Protein AF-0000000080191394 (afdb_homodimer)

pLDDT: mean 81.3, std 20.41, range [26.47, 98.31]

Foldseek 3Di:
DDPVVVVVVVVVVVVVVVVPPCQALDNAQKAWEFEEEEAEAPVVLVVLLVVVVVVDCPPPPVPCCVPVNADSSQVSVLVLVLVLQLVLLVLNLVNRYGYAYDYDSVCNNCLVVLPDADQQCPPPHRQQVSLVSNVVVLCVVPPQASAHYEYEDEHPDDPPVDDQWDWDDRPLAYIGITGYDDDSPVSSVVVSQNVLCNQQVDHPQCDPSDGDPSSSVSNSVNSVVPEDCDQGSGTHMGNHSDNDNNDDVD/DCPVVVVVVVVVVVVVVVVPPCQALDNAQKAWEFEEEEAEAPVVLVVLLVVVVVCVVPPPDPPCCPPVNDDSSQVSVLVLVLVLQLVLQVLNLSNRYGYAYDYDSVCNNCLVVLPDADQQCPPPHRQQVSLVSNVVVLCVVPPQASGHYEYEDEHPDDPPVDDQWDWDDRPLAYIRITGYDDDSVVSSVVVSQNVLCNQQVDHPQCDPSDHDPSSSVSNSVNSVVPEDCDQGSGTHMGNHSDSDRNDPPD

Radius of gyration: 31.58 Å; Cα contacts (8 Å, |Δi|>4): 874; chains: 2; bounding box: 69×136×54 Å

Sequence (500 aa):
MKPFGLFLNIFALFFMLIVKAEDGCIEESKTYVINIKAHVEGLIQQSIISLSAKFEDSILTNEYVAENKESAKVAATRSYLGVIFQELNEDLFKYKVQVNLVLDPQEIEQVDHIGKVDPSCEIGNALKSRTSAAFDMLSEKYGKNVGNHLYLVGCPISQDDKSPIEVSEKNACGRVIGVMWSGSAKTKDLIKSAIIQALTGTPNTYKDGLLEMADKNNLCRYCERCISSNESALGILLKYLTKVTFLNDEMKPFGLFLNIFALFFMLIVKAEDGCIEESKTYVINIKAHVEGLIQQSIISLSAKFEDSILTNEYVAENKESAKVAATRSYLGVIFQELNEDLFKYKVQVNLVLDPQEIEQVDHIGKVDPSCEIGNALKSRTSAAFDMLSEKYGKNVGNHLYLVGCPISQDDKSPIEVSEKNACGRVIGVMWSGSAKTKDLIKSAIIQALTGTPNTYKDGLLEMADKNNLCRYCERCISSNESALGILLKYLTKVTFLNDE

Secondary structure (DSSP, 8-state):
--GGGHHHHHHHHHHHHTT----SS-SSS-EEEEEEEEEE-HHHHHHHHHHHHHH-SS---TT---TTS--HHHHHHHHHHHHHHHHHHHHHGGGTEEEEEE--TTTGGGGGGSSS--TTS-SS-HHHHHHHHHHHHHHHHHTT---EEEEEE--SS--TTS-SEEEEEETTTEEEEEEE---HHHHHHHHHHHHHHHHHS-TT--BTTB--HHHHHHHHHHHHHH--SS--SSEEEESS----------/--TTHHHHHHHHHHHHHTT----SS-SSS-EEEEEEEEEE-HHHHHHHHHHHHHTTSSSS-TT-S-TTS--HHHHHHHHHHHHHHHHHHHHHGGGTEEEEEE--TTTTTGGGGSSS--TTS-SS-HHHHHHHHHHHHHHHHHTT---EEEEEE--SS--TTS-SEEEEEETTTEEEEEEE---HHHHHHHHHHHHHHHHHS-TT--BTTB--HHHHHHHHHHHHHH--SS--SSEEEESS----------

Organism: NCBI:txid646526

Structure (mmCIF, N/CA/C/O backbone):
data_AF-0000000080191394-model_v1
#
loop_
_entity.id
_entity.type
_entity.pdbx_description
1 polymer SWP7
#
loop_
_atom_site.group_PDB
_atom_site.id
_atom_site.type_symbol
_atom_site.label_atom_id
_atom_site.label_alt_id
_atom_site.label_comp_id
_atom_site.label_asym_id
_atom_site.label_entity_id
_atom_site.label_seq_id
_atom_site.pdbx_PDB_ins_code
_atom_site.Cartn_x
_atom_site.Cartn_y
_atom_site.Cartn_z
_atom_site.occupancy
_atom_site.B_iso_or_equiv
_atom_site.auth_seq_id
_atom_site.auth_comp_id
_atom_site.auth_asym_id
_atom_site.auth_atom_id
_atom_site.pdbx_PDB_model_num
ATOM 1 N N . MET A 1 1 ? -39.062 -72.312 -3.318 1 30.38 1 MET A N 1
ATOM 2 C CA . MET A 1 1 ? -37.656 -72 -3.045 1 30.38 1 MET A CA 1
ATOM 3 C C . MET A 1 1 ? -37.062 -71.125 -4.18 1 30.38 1 MET A C 1
ATOM 5 O O . MET A 1 1 ? -36.812 -71.688 -5.262 1 30.38 1 MET A O 1
ATOM 9 N N . LYS A 1 2 ? -37.562 -69.812 -4.352 1 41.59 2 LYS A N 1
ATOM 10 C CA . LYS A 1 2 ? -37.656 -68.875 -5.453 1 41.59 2 LYS A CA 1
ATOM 11 C C . LYS A 1 2 ? -36.281 -68.312 -5.828 1 41.59 2 LYS A C 1
ATOM 13 O O . LYS A 1 2 ? -35.531 -67.812 -4.965 1 41.59 2 LYS A O 1
ATOM 18 N N . PRO A 1 3 ? -35.75 -68.688 -7.055 1 43.91 3 PRO A N 1
ATOM 19 C CA . PRO A 1 3 ? -34.562 -68.25 -7.773 1 43.91 3 PRO A CA 1
ATOM 20 C C . PRO A 1 3 ? -34.5 -66.75 -7.945 1 43.91 3 PRO A C 1
ATOM 22 O O . PRO A 1 3 ? -33.594 -66.25 -8.617 1 43.91 3 PRO A O 1
ATOM 25 N N . PHE A 1 4 ? -35.5 -65.938 -7.43 1 47.59 4 PHE A N 1
ATOM 26 C CA . PHE A 1 4 ? -35.562 -64.562 -7.738 1 47.59 4 PHE A CA 1
ATOM 27 C C . PHE A 1 4 ? -34.5 -63.781 -6.961 1 47.59 4 PHE A C 1
ATOM 29 O O . PHE A 1 4 ? -34.406 -62.562 -7.109 1 47.59 4 PHE A O 1
ATOM 36 N N . GLY A 1 5 ? -33.844 -64.438 -5.941 1 39.44 5 GLY A N 1
ATOM 37 C CA . GLY A 1 5 ? -32.938 -63.625 -5.133 1 39.44 5 GLY A CA 1
ATOM 38 C C . GLY A 1 5 ? -31.609 -63.375 -5.812 1 39.44 5 GLY A C 1
ATOM 39 O O . GLY A 1 5 ? -30.797 -62.625 -5.309 1 39.44 5 GLY A O 1
ATOM 40 N N . LEU A 1 6 ? -31.234 -64.25 -6.812 1 46.91 6 LEU A N 1
ATOM 41 C CA . LEU A 1 6 ? -29.906 -64.125 -7.395 1 46.91 6 LEU A CA 1
ATOM 42 C C . LEU A 1 6 ? -29.828 -62.938 -8.336 1 46.91 6 LEU A C 1
ATOM 44 O O . LEU A 1 6 ? -28.75 -62.375 -8.547 1 46.91 6 LEU A O 1
ATOM 48 N N . PHE A 1 7 ? -31.031 -62.469 -8.844 1 49.41 7 PHE A N 1
ATOM 49 C CA . PHE A 1 7 ? -30.953 -61.406 -9.828 1 49.41 7 PHE A CA 1
ATOM 50 C C . PHE A 1 7 ? -30.672 -60.062 -9.156 1 49.41 7 PHE A C 1
ATOM 52 O O . PHE A 1 7 ? -30.062 -59.156 -9.766 1 49.41 7 PHE A O 1
ATOM 59 N N . LEU A 1 8 ? -31.031 -59.938 -7.77 1 48.5 8 LEU A N 1
ATOM 60 C CA . LEU A 1 8 ? -30.844 -58.625 -7.184 1 48.5 8 LEU A CA 1
ATOM 61 C C . LEU A 1 8 ? -29.391 -58.406 -6.812 1 48.5 8 LEU A C 1
ATOM 63 O O . LEU A 1 8 ? -28.891 -57.25 -6.898 1 48.5 8 LEU A O 1
ATOM 67 N N . ASN A 1 9 ? -28.656 -59.5 -6.555 1 47.25 9 ASN A N 1
ATOM 68 C CA . ASN A 1 9 ? -27.266 -59.25 -6.164 1 47.25 9 ASN A CA 1
ATOM 69 C C . ASN A 1 9 ? -26.391 -58.938 -7.375 1 47.25 9 ASN A C 1
ATOM 71 O O . ASN A 1 9 ? -25.297 -58.406 -7.227 1 47.25 9 ASN A O 1
ATOM 75 N N . ILE A 1 10 ? -26.844 -59.438 -8.625 1 46.47 10 ILE A N 1
ATOM 76 C CA . ILE A 1 10 ? -26 -59.156 -9.773 1 46.47 10 ILE A CA 1
ATOM 77 C C . ILE A 1 10 ? -26.125 -57.688 -10.18 1 46.47 10 ILE A C 1
ATOM 79 O O . ILE A 1 10 ? -25.141 -57.062 -10.594 1 46.47 10 ILE A O 1
ATOM 83 N N . PHE A 1 11 ? -27.344 -57.031 -9.938 1 47.44 11 PHE A N 1
ATOM 84 C CA . PHE A 1 11 ? -27.469 -55.656 -10.336 1 47.44 11 PHE A CA 1
ATOM 85 C C . PHE A 1 11 ? -26.672 -54.75 -9.406 1 47.44 11 PHE A C 1
ATOM 87 O O . PHE A 1 11 ? -26.156 -53.719 -9.836 1 47.44 11 PHE A O 1
ATOM 94 N N . ALA A 1 12 ? -26.531 -55 -8.078 1 45.78 12 ALA A N 1
ATOM 95 C CA . ALA A 1 12 ? -25.75 -54.156 -7.195 1 45.78 12 ALA A CA 1
ATOM 96 C C . ALA A 1 12 ? -24.25 -54.25 -7.508 1 45.78 12 ALA A C 1
ATOM 98 O O . ALA A 1 12 ? -23.531 -53.25 -7.379 1 45.78 12 ALA A O 1
ATOM 99 N N . LEU A 1 13 ? -23.766 -55.438 -7.941 1 43.06 13 LEU A N 1
ATOM 100 C CA . LEU A 1 13 ? -22.344 -55.531 -8.281 1 43.06 13 LEU A CA 1
ATOM 101 C C . LEU A 1 13 ? -22.031 -54.719 -9.539 1 43.06 13 LEU A C 1
ATOM 103 O O . LEU A 1 13 ? -20.938 -54.188 -9.672 1 43.06 13 LEU A O 1
ATOM 107 N N . PHE A 1 14 ? -23.016 -54.781 -10.555 1 40.59 14 PHE A N 1
ATOM 108 C CA . PHE A 1 14 ? -22.688 -54.031 -11.773 1 40.59 14 PHE A CA 1
ATOM 109 C C . PHE A 1 14 ? -22.594 -52.531 -11.492 1 40.59 14 PHE A C 1
ATOM 111 O O . PHE A 1 14 ? -21.906 -51.812 -12.203 1 40.59 14 PHE A O 1
ATOM 118 N N . PHE A 1 15 ? -23.547 -52 -10.602 1 40.78 15 PHE A N 1
ATOM 119 C CA . PHE A 1 15 ? -23.469 -50.562 -10.406 1 40.78 15 PHE A CA 1
ATOM 120 C C . PHE A 1 15 ? -22.172 -50.188 -9.688 1 40.78 15 PHE A C 1
ATOM 122 O O . PHE A 1 15 ? -21.688 -49.062 -9.812 1 40.78 15 PHE A O 1
ATOM 129 N N . MET A 1 16 ? -21.672 -51 -8.734 1 36 16 MET A N 1
ATOM 130 C CA . MET A 1 16 ? -20.438 -50.562 -8.102 1 36 16 MET A CA 1
ATOM 131 C C . MET A 1 16 ? -19.266 -50.594 -9.086 1 36 16 MET A C 1
ATOM 133 O O . MET A 1 16 ? -18.219 -50 -8.852 1 36 16 MET A O 1
ATOM 137 N N . LEU A 1 17 ? -19.141 -51.656 -9.938 1 37.09 17 LEU A N 1
ATOM 138 C CA . LEU A 1 17 ? -17.953 -51.781 -10.797 1 37.09 17 LEU A CA 1
ATOM 139 C C . LEU A 1 17 ? -17.875 -50.594 -11.773 1 37.09 17 LEU A C 1
ATOM 141 O O . LEU A 1 17 ? -16.797 -50.281 -12.258 1 37.09 17 LEU A O 1
ATOM 145 N N . ILE A 1 18 ? -18.953 -50.281 -12.477 1 35.69 18 ILE A N 1
ATOM 146 C CA . ILE A 1 18 ? -18.766 -49.25 -13.484 1 35.69 18 ILE A CA 1
ATOM 147 C C . ILE A 1 18 ? -18.406 -47.938 -12.805 1 35.69 18 ILE A C 1
ATOM 149 O O . ILE A 1 18 ? -18.328 -46.875 -13.453 1 35.69 18 ILE A O 1
ATOM 153 N N . VAL A 1 19 ? -18.688 -47.875 -11.57 1 36.09 19 VAL A N 1
ATOM 154 C CA . VAL A 1 19 ? -18.281 -46.5 -11.219 1 36.09 19 VAL A CA 1
ATOM 155 C C . VAL A 1 19 ? -16.797 -46.312 -11.57 1 36.09 19 VAL A C 1
ATOM 157 O O . VAL A 1 19 ? -16.203 -45.312 -11.188 1 36.09 19 VAL A O 1
ATOM 160 N N . LYS A 1 20 ? -16.047 -47.438 -11.547 1 41.56 20 LYS A N 1
ATOM 161 C CA . LYS A 1 20 ? -14.617 -47.188 -11.336 1 41.56 20 LYS A CA 1
ATOM 162 C C . LYS A 1 20 ? -14.07 -46.219 -12.375 1 41.56 20 LYS A C 1
ATOM 164 O O . LYS A 1 20 ? -13.5 -46.625 -13.383 1 41.56 20 LYS A O 1
ATOM 169 N N . ALA A 1 21 ? -14.75 -45.688 -13.109 1 42.72 21 ALA A N 1
ATOM 170 C CA . ALA A 1 21 ? -14.188 -44.688 -14.016 1 42.72 21 ALA A CA 1
ATOM 171 C C . ALA A 1 21 ? -12.969 -44 -13.391 1 42.72 21 ALA A C 1
ATOM 173 O O . ALA A 1 21 ? -12.93 -43.781 -12.18 1 42.72 21 ALA A O 1
ATOM 174 N N . GLU A 1 22 ? -11.773 -44 -14.039 1 49.88 22 GLU A N 1
ATOM 175 C CA . GLU A 1 22 ? -10.383 -43.531 -14.172 1 49.88 22 GLU A CA 1
ATOM 176 C C . GLU A 1 22 ? -10.258 -42.031 -13.922 1 49.88 22 GLU A C 1
ATOM 178 O O . GLU A 1 22 ? -10.367 -41.25 -14.852 1 49.88 22 GLU A O 1
ATOM 183 N N . ASP A 1 23 ? -11 -41.5 -12.852 1 71.69 23 ASP A N 1
ATOM 184 C CA . ASP A 1 23 ? -11.586 -40.188 -12.578 1 71.69 23 ASP A CA 1
ATOM 185 C C . ASP A 1 23 ? -10.539 -39.094 -12.672 1 71.69 23 ASP A C 1
ATOM 187 O O . ASP A 1 23 ? -10.844 -37.938 -12.445 1 71.69 23 ASP A O 1
ATOM 191 N N . GLY A 1 24 ? -9.383 -39.375 -12.648 1 88.25 24 GLY A N 1
ATOM 192 C CA . GLY A 1 24 ? -8.414 -38.312 -12.828 1 88.25 24 GLY A CA 1
ATOM 193 C C . GLY A 1 24 ? -8.227 -37.906 -14.273 1 88.25 24 GLY A C 1
ATOM 194 O O . GLY A 1 24 ? -8.938 -38.406 -15.156 1 88.25 24 GLY A O 1
ATOM 195 N N . CYS A 1 25 ? -7.449 -37 -14.594 1 93.06 25 CYS A N 1
ATOM 196 C CA . CYS A 1 25 ? -7.184 -36.5 -15.938 1 93.06 25 CYS A CA 1
ATOM 197 C C . CYS A 1 25 ? -6.359 -37.5 -16.75 1 93.06 25 CYS A C 1
ATOM 199 O O . CYS A 1 25 ? -6.23 -37.344 -17.953 1 93.06 25 CYS A O 1
ATOM 201 N N . ILE A 1 26 ? -5.852 -38.469 -16.078 1 89.31 26 ILE A N 1
ATOM 202 C CA . ILE A 1 26 ? -5.051 -39.5 -16.75 1 89.31 26 ILE A CA 1
ATOM 203 C C . ILE A 1 26 ? -5.273 -40.844 -16.078 1 89.31 26 ILE A C 1
ATOM 205 O O . ILE A 1 26 ? -5.461 -40.938 -14.867 1 89.31 26 ILE A O 1
ATOM 209 N N . GLU A 1 27 ? -5.34 -41.906 -16.797 1 78.44 27 GLU A N 1
ATOM 210 C CA . GLU A 1 27 ? -5.688 -43.25 -16.297 1 78.44 27 GLU A CA 1
ATOM 211 C C . GLU A 1 27 ? -4.5 -43.906 -15.609 1 78.44 27 GLU A C 1
ATOM 213 O O . GLU A 1 27 ? -4.66 -44.531 -14.57 1 78.44 27 GLU A O 1
ATOM 218 N N . GLU A 1 28 ? -3.307 -43.75 -16.062 1 78.38 28 GLU A N 1
ATOM 219 C CA . GLU A 1 28 ? -2.123 -44.438 -15.516 1 78.38 28 GLU A CA 1
ATOM 220 C C . GLU A 1 28 ? -1.671 -43.75 -14.219 1 78.38 28 GLU A C 1
ATOM 222 O O . GLU A 1 28 ? -2.273 -42.781 -13.773 1 78.38 28 GLU A O 1
ATOM 227 N N . SER A 1 29 ? -0.845 -44.5 -13.5 1 85.88 29 SER A N 1
ATOM 228 C CA . SER A 1 29 ? -0.234 -43.969 -12.289 1 85.88 29 SER A CA 1
ATOM 229 C C . SER A 1 29 ? 0.75 -42.844 -12.609 1 85.88 29 SER A C 1
ATOM 231 O O . SER A 1 29 ? 1.912 -42.906 -12.203 1 85.88 29 SER A O 1
ATOM 233 N N . LYS A 1 30 ? 0.243 -41.906 -13.453 1 89.94 30 LYS A N 1
ATOM 234 C CA . LYS A 1 30 ? 1.03 -40.75 -13.82 1 89.94 30 LYS A CA 1
ATOM 235 C C . LYS A 1 30 ? 0.44 -39.469 -13.211 1 89.94 30 LYS A C 1
ATOM 237 O O . LYS A 1 30 ? -0.694 -39.469 -12.734 1 89.94 30 LYS A O 1
ATOM 242 N N . THR A 1 31 ? 1.25 -38.438 -13.102 1 92.25 31 THR A N 1
ATOM 243 C CA . THR A 1 31 ? 0.794 -37.156 -12.531 1 92.25 31 THR A CA 1
ATOM 244 C C . THR A 1 31 ? 1.219 -36 -13.406 1 92.25 31 THR A C 1
ATOM 246 O O . THR A 1 31 ? 2.396 -35.844 -13.742 1 92.25 31 THR A O 1
ATOM 249 N N . TYR A 1 32 ? 0.261 -35.156 -13.82 1 95.38 32 TYR A N 1
ATOM 250 C CA . TYR A 1 32 ? 0.611 -33.875 -14.422 1 95.38 32 TYR A CA 1
ATOM 251 C C . TYR A 1 32 ? 1.103 -32.906 -13.375 1 95.38 32 TYR A C 1
ATOM 253 O O . TYR A 1 32 ? 0.454 -32.719 -12.344 1 95.38 32 TYR A O 1
ATOM 261 N N . VAL A 1 33 ? 2.273 -32.312 -13.602 1 94.62 33 VAL A N 1
ATOM 262 C CA . VAL A 1 33 ? 2.777 -31.25 -12.742 1 94.62 33 VAL A CA 1
ATOM 263 C C . VAL A 1 33 ? 2.873 -29.938 -13.539 1 94.62 33 VAL A C 1
ATOM 265 O O . VAL A 1 33 ? 3.67 -29.844 -14.477 1 94.62 33 VAL A O 1
ATOM 268 N N . ILE A 1 34 ? 2.043 -28.984 -13.172 1 96.62 34 ILE A N 1
ATOM 269 C CA . ILE A 1 34 ? 2.002 -27.703 -13.852 1 96.62 34 ILE A CA 1
ATOM 270 C C . ILE A 1 34 ? 2.92 -26.703 -13.141 1 96.62 34 ILE A C 1
ATOM 272 O O . ILE A 1 34 ? 2.791 -26.5 -11.93 1 96.62 34 ILE A O 1
ATOM 276 N N . ASN A 1 35 ? 3.844 -26.094 -13.898 1 95.12 35 ASN A N 1
ATOM 277 C CA . ASN A 1 35 ? 4.723 -25.078 -13.328 1 95.12 35 ASN A CA 1
ATOM 278 C C . ASN A 1 35 ? 4.059 -23.703 -13.305 1 95.12 35 ASN A C 1
ATOM 280 O O . ASN A 1 35 ? 3.479 -23.281 -14.305 1 95.12 35 ASN A O 1
ATOM 284 N N . ILE A 1 36 ? 4.117 -23.078 -12.156 1 96.5 36 ILE A N 1
ATOM 285 C CA . ILE A 1 36 ? 3.662 -21.703 -12.008 1 96.5 36 ILE A CA 1
ATOM 286 C C . ILE A 1 36 ? 4.797 -20.844 -11.469 1 96.5 36 ILE A C 1
ATOM 288 O O . ILE A 1 36 ? 5.242 -21.031 -10.336 1 96.5 36 ILE A O 1
ATOM 292 N N . LYS A 1 37 ? 5.273 -19.906 -12.242 1 94.88 37 LYS A N 1
ATOM 293 C CA . LYS A 1 37 ? 6.297 -18.953 -11.812 1 94.88 37 LYS A CA 1
ATOM 294 C C . LYS A 1 37 ? 5.668 -17.75 -11.125 1 94.88 37 LYS A C 1
ATOM 296 O O . LYS A 1 37 ? 4.844 -17.047 -11.711 1 94.88 37 LYS A O 1
ATOM 301 N N . ALA A 1 38 ? 6.148 -17.531 -9.945 1 95.19 38 ALA A N 1
ATOM 302 C CA . ALA A 1 38 ? 5.516 -16.469 -9.156 1 95.19 38 ALA A CA 1
ATOM 303 C C . ALA A 1 38 ? 6.367 -15.211 -9.148 1 95.19 38 ALA A C 1
ATOM 305 O O . ALA A 1 38 ? 7.594 -15.281 -9.055 1 95.19 38 ALA A O 1
ATOM 306 N N . HIS A 1 39 ? 5.734 -14.094 -9.289 1 94.5 39 HIS A N 1
ATOM 307 C CA . HIS A 1 39 ? 6.266 -12.742 -9.148 1 94.5 39 HIS A CA 1
ATOM 308 C C . HIS A 1 39 ? 5.5 -11.953 -8.086 1 94.5 39 HIS A C 1
ATOM 310 O O . HIS A 1 39 ? 4.273 -11.844 -8.156 1 94.5 39 HIS A O 1
ATOM 316 N N . VAL A 1 40 ? 6.234 -11.438 -7.168 1 93.75 40 VAL A N 1
ATOM 317 C CA . VAL A 1 40 ? 5.582 -10.766 -6.051 1 93.75 40 VAL A CA 1
ATOM 318 C C . VAL A 1 40 ? 6.133 -9.352 -5.902 1 93.75 40 VAL A C 1
ATOM 320 O O . VAL A 1 40 ? 7.348 -9.164 -5.801 1 93.75 40 VAL A O 1
ATOM 323 N N . GLU A 1 41 ? 5.203 -8.391 -5.879 1 91.56 41 GLU A N 1
ATOM 324 C CA . GLU A 1 41 ? 5.582 -6.992 -5.715 1 91.56 41 GLU A CA 1
ATOM 325 C C . GLU A 1 41 ? 6.316 -6.773 -4.395 1 91.56 41 GLU A C 1
ATOM 327 O O . GLU A 1 41 ? 6 -7.406 -3.387 1 91.56 41 GLU A O 1
ATOM 332 N N . GLY A 1 42 ? 7.242 -5.836 -4.441 1 86.62 42 GLY A N 1
ATOM 333 C CA . GLY A 1 42 ? 8.094 -5.574 -3.289 1 86.62 42 GLY A CA 1
ATOM 334 C C . GLY A 1 42 ? 7.309 -5.254 -2.031 1 86.62 42 GLY A C 1
ATOM 335 O O . GLY A 1 42 ? 7.621 -5.766 -0.952 1 86.62 42 GLY A O 1
ATOM 336 N N . LEU A 1 43 ? 6.348 -4.457 -2.162 1 85.25 43 LEU A N 1
ATOM 337 C CA . LEU A 1 43 ? 5.531 -4.07 -1.018 1 85.25 43 LEU A CA 1
ATOM 338 C C . LEU A 1 43 ? 4.852 -5.289 -0.4 1 85.25 43 LEU A C 1
ATOM 340 O O . LEU A 1 43 ? 4.711 -5.371 0.822 1 85.25 43 LEU A O 1
ATOM 344 N N . ILE A 1 44 ? 4.438 -6.195 -1.165 1 92.06 44 ILE A N 1
ATOM 345 C CA . ILE A 1 44 ? 3.764 -7.402 -0.692 1 92.06 44 ILE A CA 1
ATOM 346 C C . ILE A 1 44 ? 4.773 -8.32 -0.008 1 92.06 44 ILE A C 1
ATOM 348 O O . ILE A 1 44 ? 4.473 -8.922 1.025 1 92.06 44 ILE A O 1
ATOM 352 N N . GLN A 1 45 ? 5.953 -8.414 -0.544 1 89.88 45 GLN A N 1
ATOM 353 C CA . GLN A 1 45 ? 7 -9.203 0.094 1 89.88 45 GLN A CA 1
ATOM 354 C C . GLN A 1 45 ? 7.301 -8.688 1.499 1 89.88 45 GLN A C 1
ATOM 356 O O . GLN A 1 45 ? 7.441 -9.477 2.438 1 89.88 45 GLN A O 1
ATOM 361 N N . GLN A 1 46 ? 7.379 -7.398 1.588 1 87.31 46 GLN A N 1
ATOM 362 C CA . GLN A 1 46 ? 7.617 -6.793 2.895 1 87.31 46 GLN A CA 1
ATOM 363 C C . GLN A 1 46 ? 6.477 -7.098 3.859 1 87.31 46 GLN A C 1
ATOM 365 O O . GLN A 1 46 ? 6.707 -7.32 5.051 1 87.31 46 GLN A O 1
ATOM 370 N N . SER A 1 47 ? 5.301 -7.051 3.352 1 90.62 47 SER A N 1
ATOM 371 C CA . SER A 1 47 ? 4.133 -7.383 4.16 1 90.62 47 SER A CA 1
ATOM 372 C C . SER A 1 47 ? 4.203 -8.82 4.668 1 90.62 47 SER A C 1
ATOM 374 O O . SER A 1 47 ? 3.93 -9.086 5.84 1 90.62 47 SER A O 1
ATOM 376 N N . ILE A 1 48 ? 4.578 -9.711 3.777 1 91.56 48 ILE A N 1
ATOM 377 C CA . ILE A 1 48 ? 4.66 -11.133 4.109 1 91.56 48 ILE A CA 1
ATOM 378 C C . ILE A 1 48 ? 5.73 -11.352 5.176 1 91.56 48 ILE A C 1
ATOM 380 O O . ILE A 1 48 ? 5.516 -12.094 6.137 1 91.56 48 ILE 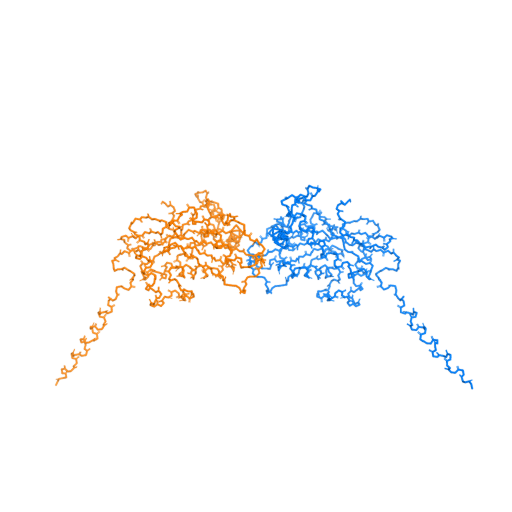A O 1
ATOM 384 N N . ILE A 1 49 ? 6.852 -10.648 5.051 1 87.62 49 ILE A N 1
ATOM 385 C CA . ILE A 1 49 ? 7.922 -10.75 6.035 1 87.62 49 ILE A CA 1
ATOM 386 C C . ILE A 1 49 ? 7.414 -10.289 7.398 1 87.62 49 ILE A C 1
ATOM 388 O O . ILE A 1 49 ? 7.641 -10.961 8.414 1 87.62 49 ILE A O 1
ATOM 392 N N . SER A 1 50 ? 6.734 -9.188 7.406 1 86.81 50 SER A N 1
ATOM 393 C CA . SER A 1 50 ? 6.23 -8.617 8.656 1 86.81 50 SER A CA 1
ATOM 394 C C . SER A 1 50 ? 5.262 -9.57 9.344 1 86.81 50 SER A C 1
ATOM 396 O O . SER A 1 50 ? 5.32 -9.75 10.562 1 86.81 50 SER A O 1
ATOM 398 N N . LEU A 1 51 ? 4.414 -10.164 8.586 1 88.69 51 LEU A N 1
ATOM 399 C CA . LEU A 1 51 ? 3.41 -11.078 9.125 1 88.69 51 LEU A CA 1
ATOM 400 C C . LEU A 1 51 ? 4.059 -12.359 9.641 1 88.69 51 LEU A C 1
ATOM 402 O O . LEU A 1 51 ? 3.59 -12.945 10.625 1 88.69 51 LEU A O 1
ATOM 406 N N . SER A 1 52 ? 5.027 -12.742 8.906 1 82.5 52 SER A N 1
ATOM 407 C CA . SER A 1 52 ? 5.738 -13.945 9.328 1 82.5 52 SER A CA 1
ATOM 408 C C . SER A 1 52 ? 6.496 -13.711 10.633 1 82.5 52 SER A C 1
ATOM 410 O O . SER A 1 52 ? 6.633 -14.625 11.445 1 82.5 52 SER A O 1
ATOM 412 N N . ALA A 1 53 ? 6.992 -12.5 10.797 1 73.44 53 ALA A N 1
ATOM 413 C CA . ALA A 1 53 ? 7.746 -12.148 12 1 73.44 53 ALA A CA 1
ATOM 414 C C . ALA A 1 53 ? 6.828 -12.039 13.211 1 73.44 53 ALA A C 1
ATOM 416 O O . ALA A 1 53 ? 7.227 -12.375 14.328 1 73.44 53 ALA A O 1
ATOM 417 N N . LYS A 1 54 ? 5.688 -11.383 13.141 1 63.78 54 LYS A N 1
ATOM 418 C CA . LYS A 1 54 ? 4.77 -11.219 14.266 1 63.78 54 LYS A CA 1
ATOM 419 C C . LYS A 1 54 ? 4.262 -12.57 14.758 1 63.78 54 LYS A C 1
ATOM 421 O O . LYS A 1 54 ? 4.102 -12.781 15.961 1 63.78 54 LYS A O 1
ATOM 426 N N . PHE A 1 55 ? 3.648 -13.258 13.844 1 45.16 55 PHE A N 1
ATOM 427 C CA . PHE A 1 55 ? 3.186 -14.57 14.281 1 45.16 55 PHE A CA 1
ATOM 428 C C . PHE A 1 55 ? 4.324 -15.359 14.906 1 45.16 55 PHE A C 1
ATOM 430 O O . PHE A 1 55 ? 4.09 -16.266 15.719 1 45.16 55 PHE A O 1
ATOM 437 N N . GLU A 1 56 ? 5.387 -15.148 14.344 1 43.44 56 GLU A N 1
ATOM 438 C CA . GLU A 1 56 ? 6.453 -15.852 15.062 1 43.44 56 GLU A CA 1
ATOM 439 C C . GLU A 1 56 ? 6.816 -15.125 16.359 1 43.44 56 GLU A C 1
ATOM 441 O O . GLU A 1 56 ? 7.258 -13.969 16.328 1 43.44 56 GLU A O 1
ATOM 446 N N . ASP A 1 57 ? 6.258 -14.586 17.594 1 34.78 57 ASP A N 1
ATOM 447 C CA . ASP A 1 57 ? 7.137 -14.836 18.734 1 34.78 57 ASP A CA 1
ATOM 448 C C . ASP A 1 57 ? 8.383 -15.609 18.297 1 34.78 57 ASP A C 1
ATOM 450 O O . ASP A 1 57 ? 9.195 -16 19.141 1 34.78 57 ASP A O 1
ATOM 454 N N . SER A 1 58 ? 8.195 -16.5 17.625 1 30.97 58 SER A N 1
ATOM 455 C CA . SER A 1 58 ? 9.047 -17.516 17.016 1 30.97 58 SER A CA 1
ATOM 456 C C . SER A 1 58 ? 10.25 -16.891 16.312 1 30.97 58 SER A C 1
ATOM 458 O O . SER A 1 58 ? 10.188 -15.75 15.875 1 30.97 58 SER A O 1
ATOM 460 N N . ILE A 1 59 ? 11.328 -17.531 16.375 1 28.19 59 ILE A N 1
ATOM 461 C CA . ILE A 1 59 ? 12.711 -17.734 15.977 1 28.19 59 ILE A CA 1
ATOM 462 C C . ILE A 1 59 ? 12.867 -17.438 14.492 1 28.19 59 ILE A C 1
ATOM 464 O O . ILE A 1 59 ? 13.219 -18.328 13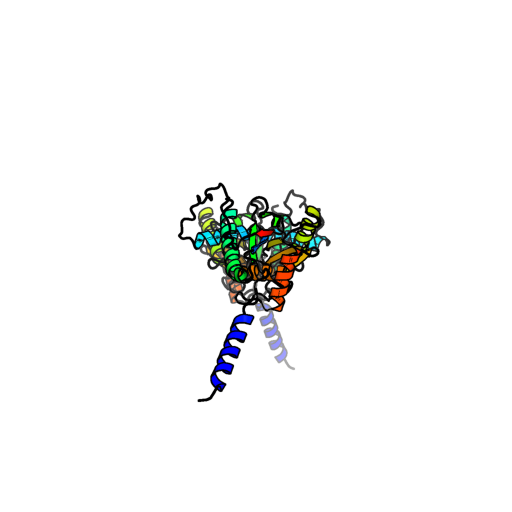.703 1 28.19 59 ILE A O 1
ATOM 468 N N . LEU A 1 60 ? 11.836 -16.984 13.805 1 31.45 60 LEU A N 1
ATOM 469 C CA . LEU A 1 60 ? 12.555 -16.75 12.562 1 31.45 60 LEU A CA 1
ATOM 470 C C . LEU A 1 60 ? 13.617 -15.664 12.75 1 31.45 60 LEU A C 1
ATOM 472 O O . LEU A 1 60 ? 13.281 -14.492 12.938 1 31.45 60 LEU A O 1
ATOM 476 N N . THR A 1 61 ? 14.508 -15.594 13.773 1 26.47 61 THR A N 1
ATOM 477 C CA . THR A 1 61 ? 15.828 -14.992 13.93 1 26.47 61 THR A CA 1
ATOM 478 C C . THR A 1 61 ? 16.25 -14.281 12.648 1 26.47 61 THR A C 1
ATOM 480 O O . THR A 1 61 ? 15.844 -14.672 11.555 1 26.47 61 THR A O 1
ATOM 483 N N . ASN A 1 62 ? 16.609 -12.828 12.734 1 28.61 62 ASN A N 1
ATOM 484 C CA . ASN A 1 62 ? 17.531 -12.211 11.789 1 28.61 62 ASN A CA 1
ATOM 485 C C . ASN A 1 62 ? 18.156 -13.25 10.859 1 28.61 62 ASN A C 1
ATOM 487 O O . ASN A 1 62 ? 18.719 -12.898 9.82 1 28.61 62 ASN A O 1
ATOM 491 N N . GLU A 1 63 ? 18.688 -14.297 11.547 1 29.41 63 GLU A N 1
ATOM 492 C CA . GLU A 1 63 ? 19.547 -15.336 10.992 1 29.41 63 GLU A CA 1
ATOM 493 C C . GLU A 1 63 ? 18.766 -16.234 10.031 1 29.41 63 GLU A C 1
ATOM 495 O O . GLU A 1 63 ? 19.219 -17.328 9.695 1 29.41 63 GLU A O 1
ATOM 500 N N . TYR A 1 64 ? 17.422 -16.156 10.18 1 29.83 64 TYR A N 1
ATOM 501 C CA . TYR A 1 64 ? 17.109 -17.156 9.164 1 29.83 64 TYR A CA 1
ATOM 502 C C . TYR A 1 64 ? 17.641 -16.734 7.801 1 29.83 64 TYR A C 1
ATOM 504 O O . TYR A 1 64 ? 17.188 -15.758 7.211 1 29.83 64 TYR A O 1
ATOM 512 N N . VAL A 1 65 ? 18.656 -16.297 7.754 1 33.81 65 VAL A N 1
ATOM 513 C CA . VAL A 1 65 ? 19.406 -16.719 6.578 1 33.81 65 VAL A CA 1
ATOM 514 C C . VAL A 1 65 ? 18.922 -18.078 6.102 1 33.81 65 VAL A C 1
ATOM 516 O O . VAL A 1 65 ? 19.031 -19.062 6.828 1 33.81 65 VAL A O 1
ATOM 519 N N . ALA A 1 66 ? 17.75 -18.188 5.57 1 34.47 66 ALA A N 1
ATOM 520 C CA . ALA A 1 66 ? 17.656 -19.531 5.02 1 34.47 66 ALA A CA 1
ATOM 521 C C . ALA A 1 66 ? 19.031 -20.156 4.816 1 34.47 66 ALA A C 1
ATOM 523 O O . ALA A 1 66 ? 20.016 -19.438 4.66 1 34.47 66 ALA A O 1
ATOM 524 N N . GLU A 1 67 ? 19.266 -21.188 5.547 1 38.38 67 GLU A N 1
ATOM 525 C CA . GLU A 1 67 ? 20.516 -21.922 5.387 1 38.38 67 GLU A CA 1
ATOM 526 C C . GLU A 1 67 ? 21.188 -21.594 4.051 1 38.38 67 GLU A C 1
ATOM 528 O O . GLU A 1 67 ? 22.422 -21.547 3.961 1 38.38 67 GLU A O 1
ATOM 533 N N . ASN A 1 68 ? 20.438 -21.641 3.031 1 40.25 68 ASN A N 1
ATOM 534 C CA . ASN A 1 68 ? 21.016 -21.734 1.696 1 40.25 68 ASN A CA 1
ATOM 535 C C . ASN A 1 68 ? 21.297 -20.344 1.116 1 40.25 68 ASN A C 1
ATOM 537 O O . ASN A 1 68 ? 21.422 -20.188 -0.1 1 40.25 68 ASN A O 1
ATOM 541 N N . LYS A 1 69 ? 21.5 -19.25 1.956 1 50.59 69 LYS A N 1
ATOM 542 C CA . LYS A 1 69 ? 21.938 -17.938 1.466 1 50.59 69 LYS A CA 1
ATOM 543 C C . LYS A 1 69 ? 20.781 -17.172 0.826 1 50.59 69 LYS A C 1
ATOM 545 O O . LYS A 1 69 ? 21.016 -16.266 0.027 1 50.59 69 LYS A O 1
ATOM 550 N N . GLU A 1 70 ? 19.453 -17.656 1.111 1 61.81 70 GLU A N 1
ATOM 551 C CA . GLU A 1 70 ? 18.297 -16.969 0.554 1 61.81 70 GLU A CA 1
ATOM 552 C C . GLU A 1 70 ? 17.906 -15.773 1.415 1 61.81 70 GLU A C 1
ATOM 554 O O . GLU A 1 70 ? 18.062 -15.797 2.637 1 61.81 70 GLU A O 1
ATOM 559 N N . SER A 1 71 ? 17.516 -14.664 0.815 1 76.12 71 SER A N 1
ATOM 560 C CA . SER A 1 71 ? 17.078 -13.469 1.527 1 76.12 71 SER A CA 1
ATOM 561 C C . SER A 1 71 ? 15.789 -13.742 2.311 1 76.12 71 SER A C 1
ATOM 563 O O . SER A 1 71 ? 15.031 -14.648 1.975 1 76.12 71 SER A O 1
ATOM 565 N N . ALA A 1 72 ? 15.594 -13.133 3.5 1 76.75 72 ALA A N 1
ATOM 566 C CA . ALA A 1 72 ? 14.391 -13.242 4.316 1 76.75 72 ALA A CA 1
ATOM 567 C C . ALA A 1 72 ? 13.133 -13.047 3.471 1 76.75 72 ALA A C 1
ATOM 569 O O . ALA A 1 72 ? 12.117 -13.711 3.686 1 76.75 72 ALA A O 1
ATOM 570 N N . LYS A 1 73 ? 13.312 -12.211 2.516 1 81.62 73 LYS A N 1
ATOM 571 C CA . LYS A 1 73 ? 12.188 -11.906 1.629 1 81.62 73 LYS A CA 1
ATOM 572 C C . LYS A 1 73 ? 11.789 -13.125 0.804 1 81.62 73 LYS A C 1
ATOM 574 O O . LYS A 1 73 ? 10.609 -13.477 0.738 1 81.62 73 LYS A O 1
ATOM 579 N N . VAL A 1 74 ? 12.75 -13.734 0.26 1 82.69 74 VAL A N 1
ATOM 580 C CA . VAL A 1 74 ? 12.492 -14.883 -0.604 1 82.69 74 VAL A CA 1
ATOM 581 C C . VAL A 1 74 ? 12.008 -16.062 0.233 1 82.69 74 VAL A C 1
ATOM 583 O O . VAL A 1 74 ? 11.055 -16.75 -0.148 1 82.69 74 VAL A O 1
ATOM 586 N N . ALA A 1 75 ? 12.578 -16.219 1.331 1 83.88 75 ALA A N 1
ATOM 587 C CA . ALA A 1 75 ? 12.211 -17.328 2.207 1 83.88 75 ALA A CA 1
ATOM 588 C C . ALA A 1 75 ? 10.773 -17.172 2.703 1 83.88 75 ALA A C 1
ATOM 590 O O . ALA A 1 75 ? 10.016 -18.141 2.719 1 83.88 75 ALA A O 1
ATOM 591 N N . ALA A 1 76 ? 10.43 -15.977 3.15 1 87.94 76 ALA A N 1
ATOM 592 C CA . ALA A 1 76 ? 9.078 -15.734 3.646 1 87.94 76 ALA A CA 1
ATOM 593 C C . ALA A 1 76 ? 8.047 -15.906 2.537 1 87.94 76 ALA A C 1
ATOM 595 O O . ALA A 1 76 ? 6.977 -16.469 2.758 1 87.94 76 ALA A O 1
ATOM 596 N N . THR A 1 77 ? 8.43 -15.43 1.414 1 90 77 THR A N 1
ATOM 597 C CA . THR A 1 77 ? 7.531 -15.547 0.271 1 90 77 THR A CA 1
ATOM 598 C C . THR A 1 77 ? 7.336 -17.016 -0.119 1 90 77 THR A C 1
ATOM 600 O O . THR A 1 77 ? 6.211 -17.438 -0.389 1 90 77 THR A O 1
ATOM 603 N N . ARG A 1 78 ? 8.414 -17.719 -0.177 1 89.31 78 ARG A N 1
ATOM 604 C CA . ARG A 1 78 ? 8.359 -19.141 -0.482 1 89.31 78 ARG A CA 1
ATOM 605 C C . ARG A 1 78 ? 7.465 -19.891 0.512 1 89.31 78 ARG A C 1
ATOM 607 O O . ARG A 1 78 ? 6.656 -20.734 0.12 1 89.31 78 ARG A O 1
ATOM 614 N N . SER A 1 79 ? 7.648 -19.578 1.709 1 88.19 79 SER A N 1
ATOM 615 C CA . SER A 1 79 ? 6.852 -20.219 2.744 1 88.19 79 SER A CA 1
ATOM 616 C C . SER A 1 79 ? 5.367 -19.906 2.582 1 88.19 79 SER A C 1
ATOM 618 O O . SER A 1 79 ? 4.523 -20.797 2.641 1 88.19 79 SER A O 1
ATOM 620 N N . TYR A 1 80 ? 5.102 -18.672 2.377 1 92.19 80 TYR A N 1
ATOM 621 C CA . TYR A 1 80 ? 3.719 -18.234 2.236 1 92.19 80 TYR A CA 1
ATOM 622 C C . TYR A 1 80 ? 3.062 -18.891 1.027 1 92.19 80 TYR A C 1
ATOM 624 O O . TYR A 1 80 ? 1.993 -19.5 1.146 1 92.19 80 TYR A O 1
ATOM 632 N N . LEU A 1 81 ? 3.695 -18.812 -0.086 1 94.12 81 LEU A N 1
ATOM 633 C CA . LEU A 1 81 ? 3.148 -19.391 -1.309 1 94.12 81 LEU A CA 1
ATOM 634 C C . LEU A 1 81 ? 3.186 -20.906 -1.255 1 94.12 81 LEU A C 1
ATOM 636 O O . LEU A 1 81 ? 2.287 -21.578 -1.771 1 94.12 81 LEU A O 1
ATOM 640 N N . GLY A 1 82 ? 4.227 -21.406 -0.678 1 92.56 82 GLY A N 1
ATOM 641 C CA . GLY A 1 82 ? 4.34 -22.859 -0.555 1 92.56 82 GLY A CA 1
ATOM 642 C C . GLY A 1 82 ? 3.15 -23.5 0.137 1 92.56 82 GLY A C 1
ATOM 643 O O . GLY A 1 82 ? 2.646 -24.531 -0.307 1 92.56 82 GLY A O 1
ATOM 644 N N . VAL A 1 83 ? 2.711 -22.906 1.216 1 91.56 83 VAL A N 1
ATOM 645 C CA . VAL A 1 83 ? 1.55 -23.406 1.943 1 91.56 83 VAL A CA 1
ATOM 646 C C . VAL A 1 83 ? 0.324 -23.391 1.033 1 91.56 83 VAL A C 1
ATOM 648 O O . VAL A 1 83 ? -0.456 -24.344 1.018 1 91.56 83 VAL A O 1
ATOM 651 N N . ILE A 1 84 ? 0.168 -22.375 0.289 1 94.31 84 ILE A N 1
ATOM 652 C CA . ILE A 1 84 ? -0.978 -22.219 -0.6 1 94.31 84 ILE A CA 1
ATOM 653 C C . ILE A 1 84 ? -0.951 -23.297 -1.68 1 94.31 84 ILE A C 1
ATOM 655 O O . ILE A 1 84 ? -1.966 -23.938 -1.943 1 94.31 84 ILE A O 1
ATOM 659 N N . PHE A 1 85 ? 0.187 -23.5 -2.256 1 94.75 85 PHE A N 1
ATOM 660 C CA . PHE A 1 85 ? 0.338 -24.5 -3.311 1 94.75 85 PHE A CA 1
ATOM 661 C C . PHE A 1 85 ? 0.14 -25.906 -2.76 1 94.75 85 PHE A C 1
ATOM 663 O O . PHE A 1 85 ? -0.437 -26.766 -3.43 1 94.75 85 PHE A O 1
ATOM 670 N N . GLN A 1 86 ? 0.614 -26.094 -1.584 1 92.31 86 GLN A N 1
ATOM 671 C CA . GLN A 1 86 ? 0.414 -27.391 -0.948 1 92.31 86 GLN A CA 1
ATOM 672 C C . GLN A 1 86 ? -1.07 -27.672 -0.733 1 92.31 86 GLN A C 1
ATOM 674 O O . GLN A 1 86 ? -1.545 -28.781 -1.021 1 92.31 86 GLN A O 1
ATOM 679 N N . GLU A 1 87 ? -1.743 -26.75 -0.225 1 91.31 87 GLU A N 1
ATOM 680 C CA . GLU A 1 87 ? -3.18 -26.891 -0.014 1 91.31 87 GLU A CA 1
ATOM 681 C C . GLU A 1 87 ? -3.906 -27.141 -1.333 1 91.31 87 GLU A C 1
ATOM 683 O O . GLU A 1 87 ? -4.805 -27.984 -1.405 1 91.31 87 GLU A O 1
ATOM 688 N N . LEU A 1 88 ? -3.547 -26.422 -2.328 1 94.56 88 LEU A N 1
ATOM 689 C CA . LEU A 1 88 ? -4.152 -26.594 -3.643 1 94.56 88 LEU A CA 1
ATOM 690 C C . LEU A 1 88 ? -3.879 -28 -4.18 1 94.56 88 LEU A C 1
ATOM 692 O O . LEU A 1 88 ? -4.758 -28.609 -4.781 1 94.56 88 LEU A O 1
ATOM 696 N N . ASN A 1 89 ? -2.674 -28.453 -3.957 1 93.31 89 ASN A N 1
ATOM 697 C CA . ASN A 1 89 ? -2.297 -29.781 -4.441 1 93.31 89 ASN A CA 1
ATOM 698 C C . ASN A 1 89 ? -3.072 -30.891 -3.723 1 93.31 89 ASN A C 1
ATOM 700 O O . ASN A 1 89 ? -3.367 -31.922 -4.312 1 93.31 89 ASN A O 1
ATOM 704 N N . GLU A 1 90 ? -3.391 -30.688 -2.525 1 90.75 90 GLU A N 1
ATOM 705 C CA . GLU A 1 90 ? -4.238 -31.641 -1.824 1 90.75 90 GLU A CA 1
ATOM 706 C C . GLU A 1 90 ? -5.582 -31.812 -2.529 1 90.75 90 GLU A C 1
ATOM 708 O O . GLU A 1 90 ? -6.102 -32.938 -2.629 1 90.75 90 GLU A O 1
ATOM 713 N N . ASP A 1 91 ? -6.035 -30.719 -3.025 1 91.12 91 ASP A N 1
ATOM 714 C CA . ASP A 1 91 ? -7.32 -30.734 -3.715 1 91.12 91 ASP A CA 1
ATOM 715 C C . ASP A 1 91 ? -7.184 -31.312 -5.121 1 91.12 91 ASP A C 1
ATOM 717 O O . ASP A 1 91 ? -8.086 -32 -5.602 1 91.12 91 ASP A O 1
ATOM 721 N N . LEU A 1 92 ? -6.109 -31.062 -5.777 1 93.56 92 LEU A N 1
ATOM 722 C CA . LEU A 1 92 ? -5.926 -31.422 -7.18 1 93.56 92 LEU A CA 1
ATOM 723 C C . LEU A 1 92 ? -5.477 -32.875 -7.316 1 93.56 92 LEU A C 1
ATOM 725 O O . LEU A 1 92 ? -5.555 -33.438 -8.406 1 93.56 92 LEU A O 1
ATOM 729 N N . PHE A 1 93 ? -4.984 -33.469 -6.273 1 91.44 93 PHE A N 1
ATOM 730 C CA . PHE A 1 93 ? -4.391 -34.812 -6.289 1 91.44 93 PHE A CA 1
ATOM 731 C C . PHE A 1 93 ? -5.375 -35.812 -6.852 1 91.44 93 PHE A C 1
ATOM 733 O O . PHE A 1 93 ? -4.977 -36.75 -7.574 1 91.44 93 PHE A O 1
ATOM 740 N N . LYS A 1 94 ? -6.684 -35.75 -6.434 1 89.25 94 LYS A N 1
ATOM 741 C CA . LYS A 1 94 ? -7.699 -36.688 -6.883 1 89.25 94 LYS A CA 1
ATOM 742 C C . LYS A 1 94 ? -7.828 -36.656 -8.406 1 89.25 94 LYS A C 1
ATOM 744 O O . LYS A 1 94 ? -8.281 -37.656 -9 1 89.25 94 LYS A O 1
ATOM 749 N N . TYR A 1 95 ? -7.414 -35.562 -9 1 92.81 95 TYR A N 1
ATOM 750 C CA . TYR A 1 95 ? -7.484 -35.469 -10.453 1 92.81 95 TYR A CA 1
ATOM 751 C C . TYR A 1 95 ? -6.16 -35.844 -11.094 1 92.81 95 TYR A C 1
ATOM 753 O O . TYR A 1 95 ? -5.988 -35.719 -12.312 1 92.81 95 TYR A O 1
ATOM 761 N N . LYS A 1 96 ? -5.133 -36.25 -10.297 1 93.62 96 LYS A N 1
ATOM 762 C CA . LYS A 1 96 ? -3.787 -36.625 -10.734 1 93.62 96 LYS A CA 1
ATOM 763 C C . LYS A 1 96 ? -3.076 -35.438 -11.375 1 93.62 96 LYS A C 1
ATOM 765 O O . LYS A 1 96 ? -2.373 -35.594 -12.375 1 93.62 96 LYS A O 1
ATOM 770 N N . VAL A 1 97 ? -3.406 -34.281 -10.883 1 94.81 97 VAL A N 1
ATOM 771 C CA . VAL A 1 97 ? -2.795 -33 -11.273 1 94.81 97 VAL A CA 1
ATOM 772 C C . VAL A 1 97 ? -2.199 -32.312 -10.039 1 94.81 97 VAL A C 1
ATOM 774 O O . VAL A 1 97 ? -2.779 -32.375 -8.953 1 94.81 97 VAL A O 1
ATOM 777 N N . GLN A 1 98 ? -1.017 -31.766 -10.203 1 95 98 GLN A N 1
ATOM 778 C CA . GLN A 1 98 ? -0.38 -30.922 -9.188 1 95 98 GLN A CA 1
ATOM 779 C C . GLN A 1 98 ? 0.181 -29.641 -9.797 1 95 98 GLN A C 1
ATOM 781 O O . GLN A 1 98 ? 0.396 -29.578 -11.008 1 95 98 GLN A O 1
ATOM 786 N N . VAL A 1 99 ? 0.319 -28.672 -8.945 1 96 99 VAL A N 1
ATOM 787 C CA . VAL A 1 99 ? 0.983 -27.438 -9.352 1 96 99 VAL A CA 1
ATOM 788 C C . VAL A 1 99 ? 2.309 -27.297 -8.609 1 96 99 VAL A C 1
ATOM 790 O O . VAL A 1 99 ? 2.408 -27.656 -7.43 1 96 99 VAL A O 1
ATOM 793 N N . ASN A 1 100 ? 3.301 -26.859 -9.375 1 94.38 100 ASN A N 1
ATOM 794 C CA . ASN A 1 100 ? 4.629 -26.609 -8.828 1 94.38 100 ASN A CA 1
ATOM 795 C C . ASN A 1 100 ? 4.949 -25.109 -8.797 1 94.38 100 ASN A C 1
ATOM 797 O O . ASN A 1 100 ? 4.816 -24.422 -9.805 1 94.38 100 ASN A O 1
ATOM 801 N N . LEU A 1 101 ? 5.375 -24.672 -7.625 1 94.62 101 LEU A N 1
ATOM 802 C CA . LEU A 1 101 ? 5.789 -23.281 -7.457 1 94.62 101 LEU A CA 1
ATOM 803 C C . LEU A 1 101 ? 7.23 -23.078 -7.914 1 94.62 101 LEU A C 1
ATOM 805 O O . LEU A 1 101 ? 8.148 -23.688 -7.355 1 94.62 101 LEU A O 1
ATOM 809 N N . VAL A 1 102 ? 7.371 -22.25 -8.898 1 91.5 102 VAL A N 1
ATOM 810 C CA . VAL A 1 102 ? 8.703 -21.891 -9.367 1 91.5 102 VAL A CA 1
ATOM 811 C C . VAL A 1 102 ? 9.039 -20.469 -8.922 1 91.5 102 VAL A C 1
ATOM 813 O O . VAL A 1 102 ? 8.414 -19.5 -9.359 1 91.5 102 VAL A O 1
ATOM 816 N N . LEU A 1 103 ? 9.977 -20.406 -7.984 1 88.88 103 LEU A N 1
ATOM 817 C CA . LEU A 1 103 ? 10.43 -19.109 -7.488 1 88.88 103 LEU A CA 1
ATOM 818 C C . LEU A 1 103 ? 11.883 -18.844 -7.902 1 88.88 103 LEU A C 1
ATOM 820 O O . LEU A 1 103 ? 12.773 -19.641 -7.578 1 88.88 103 LEU A O 1
ATOM 824 N N . ASP A 1 104 ? 12.031 -17.859 -8.68 1 83.38 104 ASP A N 1
ATOM 825 C CA . ASP A 1 104 ? 13.367 -17.391 -9.016 1 83.38 104 ASP A CA 1
ATOM 826 C C . ASP A 1 104 ? 13.727 -16.141 -8.211 1 83.38 104 ASP A C 1
ATOM 828 O O . ASP A 1 104 ? 13.172 -15.062 -8.461 1 83.38 104 ASP A O 1
ATOM 832 N N . PRO A 1 105 ? 14.68 -16.25 -7.309 1 77.38 105 PRO A N 1
ATOM 833 C CA . PRO A 1 105 ? 15.016 -15.125 -6.438 1 77.38 105 PRO A CA 1
ATOM 834 C C . PRO A 1 105 ? 15.398 -13.867 -7.219 1 77.38 105 PRO A C 1
ATOM 836 O O . PRO A 1 105 ? 15.211 -12.75 -6.727 1 77.38 105 PRO A O 1
ATOM 839 N N . GLN A 1 106 ? 15.867 -14.055 -8.367 1 74.5 106 GLN A N 1
ATOM 840 C CA . GLN A 1 106 ? 16.297 -12.906 -9.156 1 74.5 106 GLN A CA 1
ATOM 841 C C . GLN A 1 106 ? 15.125 -12.273 -9.898 1 74.5 106 GLN A C 1
ATOM 843 O O . GLN A 1 106 ? 15.203 -11.117 -10.32 1 74.5 106 GLN A O 1
ATOM 848 N N . GLU A 1 107 ? 14.055 -13.031 -9.93 1 73.69 107 GLU A N 1
ATOM 849 C CA . GLU A 1 107 ? 12.945 -12.547 -10.75 1 73.69 107 GLU A CA 1
ATOM 850 C C . GLU A 1 107 ? 11.711 -12.266 -9.898 1 73.69 107 GLU A C 1
ATOM 852 O O . GLU A 1 107 ? 10.727 -11.703 -10.391 1 73.69 107 GLU A O 1
ATOM 857 N N . ILE A 1 108 ? 11.883 -12.539 -8.641 1 72 108 ILE A N 1
ATOM 858 C CA . ILE A 1 108 ? 10.711 -12.438 -7.789 1 72 108 ILE A CA 1
ATOM 859 C C . ILE A 1 108 ? 10.234 -10.984 -7.742 1 72 108 ILE A C 1
ATOM 861 O O . ILE A 1 108 ? 9.031 -10.719 -7.664 1 72 108 ILE A O 1
ATOM 865 N N . GLU A 1 109 ? 11.148 -9.992 -7.879 1 66.56 109 GLU A N 1
ATOM 866 C CA . GLU A 1 109 ? 10.789 -8.586 -7.754 1 66.56 109 GLU A CA 1
ATOM 867 C C . GLU A 1 109 ? 10.531 -7.953 -9.117 1 66.56 109 GLU A C 1
ATOM 869 O O . GLU A 1 109 ? 10.375 -6.738 -9.227 1 66.56 109 GLU A O 1
ATOM 874 N N . GLN A 1 110 ? 10.438 -8.727 -10.078 1 66.06 110 GLN A N 1
ATOM 875 C CA . GLN A 1 110 ? 10.273 -8.211 -11.43 1 66.06 110 GLN A CA 1
ATOM 876 C C . GLN A 1 110 ? 8.906 -7.543 -11.602 1 66.06 110 GLN A C 1
ATOM 878 O O . GLN A 1 110 ? 8.68 -6.828 -12.578 1 66.06 110 GLN A O 1
ATOM 883 N N . VAL A 1 111 ? 8.094 -7.684 -10.703 1 70.12 111 VAL A N 1
ATOM 884 C CA . VAL A 1 111 ? 6.816 -6.984 -10.781 1 70.12 111 VAL A CA 1
ATOM 885 C C . VAL A 1 111 ? 7.055 -5.48 -10.891 1 70.12 111 VAL A C 1
ATOM 887 O O . VAL A 1 111 ? 6.355 -4.785 -11.625 1 70.12 111 VAL A O 1
ATOM 890 N N . ASP A 1 112 ? 8.086 -5.137 -10.352 1 61.69 112 ASP A N 1
ATOM 891 C CA . ASP A 1 112 ? 8.398 -3.713 -10.305 1 61.69 112 ASP A CA 1
ATOM 892 C C . ASP A 1 112 ? 8.938 -3.223 -11.648 1 61.69 112 ASP A C 1
ATOM 894 O O . ASP A 1 112 ? 9.055 -2.018 -11.875 1 61.69 112 ASP A O 1
ATOM 898 N N . HIS A 1 113 ? 8.992 -4.215 -12.531 1 63.34 113 HIS A N 1
ATOM 899 C CA . HIS A 1 113 ? 9.602 -3.865 -13.805 1 63.34 113 HIS A CA 1
ATOM 900 C C . HIS A 1 113 ? 8.633 -4.094 -14.961 1 63.34 113 HIS A C 1
ATOM 902 O O . HIS A 1 113 ? 9.047 -4.105 -16.125 1 63.34 113 HIS A O 1
ATOM 908 N N . ILE A 1 114 ? 7.402 -4.426 -14.633 1 69.5 114 ILE A N 1
ATOM 909 C CA . ILE A 1 114 ? 6.461 -4.793 -15.68 1 69.5 114 ILE A CA 1
ATOM 910 C C . ILE A 1 114 ? 6.109 -3.562 -16.516 1 69.5 114 ILE A C 1
ATOM 912 O O . ILE A 1 114 ? 5.188 -3.602 -17.328 1 69.5 114 ILE A O 1
ATOM 916 N N . GLY A 1 115 ? 6.922 -2.494 -16.516 1 64.38 115 GLY A N 1
ATOM 917 C CA . GLY A 1 115 ? 6.645 -1.302 -17.297 1 64.38 115 GLY A CA 1
ATOM 918 C C . GLY A 1 115 ? 6.059 -0.169 -16.469 1 64.38 115 GLY A C 1
ATOM 919 O O . GLY A 1 115 ? 6.246 -0.115 -15.258 1 64.38 115 GLY A O 1
ATOM 920 N N . LYS A 1 116 ? 5.438 0.702 -17.391 1 71.62 116 LYS A N 1
ATOM 921 C CA . LYS A 1 116 ? 4.867 1.899 -16.781 1 71.62 116 LYS A CA 1
ATOM 922 C C . LYS A 1 116 ? 3.492 1.612 -16.188 1 71.62 116 LYS A C 1
ATOM 924 O O . LYS A 1 116 ? 2.527 1.388 -16.922 1 71.62 116 LYS A O 1
ATOM 929 N N . VAL A 1 117 ? 3.457 1.33 -14.93 1 79.94 117 VAL A N 1
ATOM 930 C CA . VAL A 1 117 ? 2.186 1.111 -14.25 1 79.94 117 VAL A CA 1
ATOM 931 C C . VAL A 1 117 ? 1.931 2.246 -13.258 1 79.94 117 VAL A C 1
ATOM 933 O O . VAL A 1 117 ? 2.873 2.865 -12.758 1 79.94 117 VAL A O 1
ATOM 936 N N . ASP A 1 118 ? 0.724 2.529 -13.156 1 87.88 118 ASP A N 1
ATOM 937 C CA . ASP A 1 118 ? 0.302 3.574 -12.227 1 87.88 118 ASP A CA 1
ATOM 938 C C . ASP A 1 118 ? 0.399 3.096 -10.781 1 87.88 118 ASP A C 1
ATOM 940 O O . ASP A 1 118 ? -0.396 2.262 -10.344 1 87.88 118 ASP A O 1
ATOM 944 N N . PRO A 1 119 ? 1.299 3.609 -10.062 1 88.38 119 PRO A N 1
ATOM 945 C CA . PRO A 1 119 ? 1.431 3.158 -8.672 1 88.38 119 PRO A CA 1
ATOM 946 C C . PRO A 1 119 ? 0.287 3.641 -7.785 1 88.38 119 PRO A C 1
ATOM 948 O O . PRO A 1 119 ? 0.088 3.115 -6.688 1 88.38 119 PRO A O 1
ATOM 951 N N . SER A 1 120 ? -0.475 4.676 -8.195 1 90.69 120 SER A N 1
ATOM 952 C CA . SER A 1 120 ? -1.547 5.227 -7.367 1 90.69 120 SER A CA 1
ATOM 953 C C . SER A 1 120 ? -2.771 4.316 -7.375 1 90.69 120 SER A C 1
ATOM 955 O O . SER A 1 120 ? -3.598 4.375 -6.461 1 90.69 120 SER A O 1
ATOM 957 N N . CYS A 1 121 ? -2.859 3.525 -8.445 1 93.12 121 CYS A N 1
ATOM 958 C CA . CYS A 1 121 ? -4.012 2.658 -8.672 1 93.12 121 CYS A CA 1
ATOM 959 C C . CYS A 1 121 ? -5.277 3.48 -8.883 1 93.12 121 CYS A C 1
ATOM 961 O O . CYS A 1 121 ? -6.387 2.99 -8.656 1 93.12 121 CYS A O 1
ATOM 963 N N . GLU A 1 122 ? -5.133 4.734 -9.242 1 92.19 122 GLU A N 1
ATOM 964 C CA . GLU A 1 122 ? -6.297 5.598 -9.398 1 92.19 122 GLU A CA 1
ATOM 965 C C . GLU A 1 122 ? -6.602 5.855 -10.867 1 92.19 122 GLU A C 1
ATOM 967 O O . GLU A 1 122 ? -7.672 6.367 -11.211 1 92.19 122 GLU A O 1
ATOM 972 N N . ILE A 1 123 ? -5.586 5.492 -11.672 1 88.62 123 ILE A N 1
ATOM 973 C CA . ILE A 1 123 ? -5.758 5.719 -13.102 1 88.62 123 ILE A CA 1
ATOM 974 C C . ILE A 1 123 ? -6.215 4.43 -13.781 1 88.62 123 ILE A C 1
ATOM 976 O O . ILE A 1 123 ? -5.398 3.555 -14.086 1 88.62 123 ILE A O 1
ATOM 980 N N . GLY A 1 124 ? -7.543 4.129 -13.883 1 87.5 124 GLY A N 1
ATOM 981 C CA . GLY A 1 124 ? -8.062 2.945 -14.547 1 87.5 124 GLY A CA 1
ATOM 982 C C . GLY A 1 124 ? -8.062 1.713 -13.664 1 87.5 124 GLY A C 1
ATOM 983 O O . GLY A 1 124 ? -8.141 1.82 -12.438 1 87.5 124 GLY A O 1
ATOM 984 N N . ASN A 1 125 ? -8.07 0.588 -14.273 1 93.44 125 ASN A N 1
ATOM 985 C CA . ASN A 1 125 ? -8.039 -0.686 -13.562 1 93.44 125 ASN A CA 1
ATOM 986 C C . ASN A 1 125 ? -6.609 -1.164 -13.328 1 93.44 125 ASN A C 1
ATOM 988 O O . ASN A 1 125 ? -5.961 -1.656 -14.258 1 93.44 125 ASN A O 1
ATOM 992 N N . ALA A 1 126 ? -6.188 -1.026 -12.102 1 93.19 126 ALA A N 1
ATOM 993 C CA . ALA A 1 126 ? -4.781 -1.239 -11.766 1 93.19 126 ALA A CA 1
ATOM 994 C C . ALA A 1 126 ? -4.359 -2.676 -12.062 1 93.19 126 ALA A C 1
ATOM 996 O O . ALA A 1 126 ? -3.314 -2.912 -12.672 1 93.19 126 ALA A O 1
ATOM 997 N N . LEU A 1 127 ? -5.152 -3.615 -11.633 1 96.12 127 LEU A N 1
ATOM 998 C CA . LEU A 1 127 ? -4.785 -5.016 -11.812 1 96.12 127 LEU A CA 1
ATOM 999 C C . LEU A 1 127 ? -4.777 -5.391 -13.289 1 96.12 127 LEU A C 1
ATOM 1001 O O . LEU A 1 127 ? -3.863 -6.074 -13.758 1 96.12 127 LEU A O 1
ATOM 1005 N N . LYS A 1 128 ? -5.785 -4.973 -14.031 1 95.44 128 LYS A N 1
ATOM 1006 C CA . LYS A 1 128 ? -5.863 -5.266 -15.461 1 95.44 128 LYS A CA 1
ATOM 1007 C C . LYS A 1 128 ? -4.672 -4.676 -16.203 1 95.44 128 LYS A C 1
ATOM 1009 O O . LYS A 1 128 ? -4.074 -5.348 -17.047 1 95.44 128 LYS A O 1
ATOM 1014 N N . SER A 1 129 ? -4.363 -3.445 -15.906 1 93.31 129 SER A N 1
ATOM 1015 C CA . SER A 1 129 ? -3.246 -2.785 -16.578 1 93.31 129 SER A CA 1
ATOM 1016 C C . SER A 1 129 ? -1.926 -3.486 -16.281 1 93.31 129 SER A C 1
ATOM 1018 O O . SER A 1 129 ? -1.102 -3.684 -17.172 1 93.31 129 SER A O 1
ATOM 1020 N N . ARG A 1 130 ? -1.728 -3.867 -15.047 1 93.62 130 ARG A N 1
ATOM 1021 C CA . ARG A 1 130 ? -0.488 -4.523 -14.641 1 93.62 130 ARG A CA 1
ATOM 1022 C C . ARG A 1 130 ? -0.376 -5.914 -15.25 1 93.62 130 ARG A C 1
ATOM 1024 O O . ARG A 1 130 ? 0.699 -6.312 -15.703 1 93.62 130 ARG A O 1
ATOM 1031 N N . THR A 1 131 ? -1.439 -6.594 -15.258 1 95.62 131 THR A N 1
ATOM 1032 C CA . THR A 1 131 ? -1.442 -7.93 -15.844 1 95.62 131 THR A CA 1
ATOM 1033 C C . THR A 1 131 ? -1.212 -7.859 -17.359 1 95.62 131 THR A C 1
ATOM 1035 O O . THR A 1 131 ? -0.479 -8.68 -17.906 1 95.62 131 THR A O 1
ATOM 1038 N N . SER A 1 132 ? -1.86 -6.895 -17.984 1 94.44 132 SER A N 1
ATOM 1039 C CA . SER A 1 132 ? -1.666 -6.695 -19.406 1 94.44 132 SER A CA 1
ATOM 1040 C C . SER A 1 132 ? -0.219 -6.336 -19.734 1 94.44 132 SER A C 1
ATOM 1042 O O . SER A 1 132 ? 0.349 -6.828 -20.703 1 94.44 132 SER A O 1
ATOM 1044 N N . ALA A 1 133 ? 0.343 -5.461 -18.922 1 93.31 133 ALA A N 1
ATOM 1045 C CA . ALA A 1 133 ? 1.744 -5.094 -19.109 1 93.31 133 ALA A CA 1
ATOM 1046 C C . ALA A 1 133 ? 2.656 -6.309 -18.953 1 93.31 133 ALA A C 1
ATOM 1048 O O . ALA A 1 133 ? 3.605 -6.484 -19.719 1 93.31 133 ALA A O 1
ATOM 1049 N N . ALA A 1 134 ? 2.42 -7.113 -17.922 1 93.88 134 ALA A N 1
ATOM 1050 C CA . ALA A 1 134 ? 3.188 -8.336 -17.703 1 93.88 134 ALA A CA 1
ATOM 1051 C C . ALA A 1 134 ? 3.049 -9.281 -18.891 1 93.88 134 ALA A C 1
ATOM 1053 O O . ALA A 1 134 ? 4.035 -9.859 -19.359 1 93.88 134 ALA A O 1
ATOM 1054 N N . PHE A 1 135 ? 1.847 -9.406 -19.375 1 95 135 PHE A N 1
ATOM 1055 C CA . PHE A 1 135 ? 1.557 -10.258 -20.516 1 95 135 PHE A CA 1
ATOM 1056 C C . PHE A 1 135 ? 2.369 -9.82 -21.734 1 95 135 PHE A C 1
ATOM 1058 O O . PHE A 1 135 ? 2.98 -10.656 -22.406 1 95 135 PHE A O 1
ATOM 1065 N N . ASP A 1 136 ? 2.363 -8.523 -21.984 1 93.12 136 ASP A N 1
ATOM 1066 C CA . ASP A 1 136 ? 3.088 -7.988 -23.141 1 93.12 136 ASP A CA 1
ATOM 1067 C C . ASP A 1 136 ? 4.59 -8.219 -23 1 93.12 136 ASP A C 1
ATOM 1069 O O . ASP A 1 136 ? 5.25 -8.641 -23.938 1 93.12 136 ASP A O 1
ATOM 1073 N N . MET A 1 137 ? 5.043 -7.977 -21.828 1 92.12 137 MET A N 1
ATOM 1074 C CA . MET A 1 137 ? 6.469 -8.164 -21.562 1 92.12 137 MET A CA 1
ATOM 1075 C C . MET A 1 137 ? 6.871 -9.625 -21.766 1 92.12 137 MET A C 1
ATOM 1077 O O . MET A 1 137 ? 7.875 -9.914 -22.406 1 92.12 137 MET A O 1
ATOM 1081 N N . LEU A 1 138 ? 6.125 -10.516 -21.219 1 93.06 138 LEU A N 1
ATOM 1082 C CA . LEU A 1 138 ? 6.422 -11.938 -21.297 1 93.06 138 LEU A CA 1
ATOM 1083 C C . LEU A 1 138 ? 6.285 -12.438 -22.734 1 93.06 138 LEU A C 1
ATOM 1085 O O . LEU A 1 138 ? 7.059 -13.289 -23.188 1 93.06 138 LEU A O 1
ATOM 1089 N N . SER A 1 139 ? 5.305 -11.922 -23.422 1 93.19 139 SER A N 1
ATOM 1090 C CA . SER A 1 139 ? 5.09 -12.312 -24.812 1 93.19 139 SER A CA 1
ATOM 1091 C C . SER A 1 139 ? 6.27 -11.891 -25.688 1 93.19 139 SER A C 1
ATOM 1093 O O . SER A 1 139 ? 6.656 -12.617 -26.609 1 93.19 139 SER A O 1
ATOM 1095 N N . GLU A 1 140 ? 6.785 -10.773 -25.391 1 91.38 140 GLU A N 1
ATOM 1096 C CA . GLU A 1 140 ? 7.949 -10.297 -26.125 1 91.38 140 GLU A CA 1
ATOM 1097 C C . GLU A 1 140 ? 9.188 -11.117 -25.797 1 91.38 140 GLU A C 1
ATOM 1099 O O . GLU A 1 140 ? 9.977 -11.453 -26.688 1 91.38 140 GLU A O 1
ATOM 1104 N N . LYS A 1 141 ? 9.297 -11.414 -24.562 1 89.94 141 LYS A N 1
ATOM 1105 C CA . LYS A 1 141 ? 10.492 -12.086 -24.078 1 89.94 141 LYS A CA 1
ATOM 1106 C C . LYS A 1 141 ? 10.508 -13.555 -24.484 1 89.94 141 LYS A C 1
ATOM 1108 O O . LYS A 1 141 ? 11.555 -14.102 -24.844 1 89.94 141 LYS A O 1
ATOM 1113 N N . TYR A 1 142 ? 9.352 -14.258 -24.406 1 92 142 TYR A N 1
ATOM 1114 C CA . TYR A 1 142 ? 9.344 -15.711 -24.531 1 92 142 TYR A CA 1
ATOM 1115 C C . TYR A 1 142 ? 8.602 -16.141 -25.797 1 92 142 TYR A C 1
ATOM 1117 O O . TYR A 1 142 ? 8.602 -17.328 -26.156 1 92 142 TYR A O 1
ATOM 1125 N N . GLY A 1 143 ? 7.984 -15.227 -26.531 1 89.62 143 GLY A N 1
ATOM 1126 C CA . GLY A 1 143 ? 7.23 -15.57 -27.719 1 89.62 143 GLY A CA 1
ATOM 1127 C C . GLY A 1 143 ? 6.039 -16.453 -27.438 1 89.62 143 GLY A C 1
ATOM 1128 O O . GLY A 1 143 ? 5.164 -16.109 -26.641 1 89.62 143 GLY A O 1
ATOM 1129 N N . LYS A 1 144 ? 6.117 -17.688 -27.922 1 82.5 144 LYS A N 1
ATOM 1130 C CA . LYS A 1 144 ? 4.953 -18.578 -27.844 1 82.5 144 LYS A CA 1
ATOM 1131 C C . LYS A 1 144 ? 4.996 -19.422 -26.578 1 82.5 144 LYS A C 1
ATOM 1133 O O . LYS A 1 144 ? 3.977 -19.984 -26.156 1 82.5 144 LYS A O 1
ATOM 1138 N N . ASN A 1 145 ? 6.082 -19.469 -25.875 1 87.62 145 ASN A N 1
ATOM 1139 C CA . ASN A 1 145 ? 6.246 -20.344 -24.719 1 87.62 145 ASN A CA 1
ATOM 1140 C C . ASN A 1 145 ? 6.34 -19.547 -23.422 1 87.62 145 ASN A C 1
ATOM 1142 O O . ASN A 1 145 ? 7.285 -19.703 -22.656 1 87.62 145 ASN A O 1
ATOM 1146 N N . VAL A 1 146 ? 5.312 -18.812 -23.125 1 91.81 146 VAL A N 1
ATOM 1147 C CA . VAL A 1 146 ? 5.297 -17.891 -21.984 1 91.81 146 VAL A CA 1
ATOM 1148 C C . VAL A 1 146 ? 5.234 -18.688 -20.688 1 91.81 146 VAL A C 1
ATOM 1150 O O . VAL A 1 146 ? 5.785 -18.25 -19.656 1 91.81 146 VAL A O 1
ATOM 1153 N N . GLY A 1 147 ? 4.688 -19.922 -20.719 1 95.94 147 GLY A N 1
ATOM 1154 C CA . GLY A 1 147 ? 4.457 -20.656 -19.484 1 95.94 147 GLY A CA 1
ATOM 1155 C C . GLY A 1 147 ? 3.33 -20.094 -18.656 1 95.94 147 GLY A C 1
ATOM 1156 O O . GLY A 1 147 ? 2.398 -19.484 -19.188 1 95.94 147 GLY A O 1
ATOM 1157 N N . ASN A 1 148 ? 3.285 -20.438 -17.359 1 97.56 148 ASN A N 1
ATOM 1158 C CA . ASN A 1 148 ? 2.307 -19.922 -16.406 1 97.56 148 ASN A CA 1
ATOM 1159 C C . ASN A 1 148 ? 2.961 -19.016 -15.367 1 97.56 148 ASN A C 1
ATOM 1161 O O . ASN A 1 148 ? 3.889 -19.422 -14.672 1 97.56 148 ASN A O 1
ATOM 1165 N N . HIS A 1 149 ? 2.473 -17.766 -15.328 1 96.88 149 HIS A N 1
ATOM 1166 C CA . HIS A 1 149 ? 3.029 -16.781 -14.398 1 96.88 149 HIS A CA 1
ATOM 1167 C C . HIS A 1 149 ? 1.954 -16.234 -13.469 1 96.88 149 HIS A C 1
ATOM 1169 O O . HIS A 1 149 ? 0.85 -15.914 -13.914 1 96.88 149 HIS A O 1
ATOM 1175 N N . LEU A 1 150 ? 2.293 -16.188 -12.219 1 97.62 150 LEU A N 1
ATOM 1176 C CA . LEU A 1 150 ? 1.442 -15.586 -11.195 1 97.62 150 LEU A CA 1
ATOM 1177 C C . LEU A 1 150 ? 2.047 -14.289 -10.68 1 97.62 150 LEU A C 1
ATOM 1179 O O . LEU A 1 150 ? 3.172 -14.273 -10.18 1 97.62 150 LEU A O 1
ATOM 1183 N N . TYR A 1 151 ? 1.337 -13.18 -10.844 1 96.44 151 TYR A N 1
ATOM 1184 C CA . TYR A 1 151 ? 1.751 -11.875 -10.336 1 96.44 151 TYR A CA 1
ATOM 1185 C C . TYR A 1 151 ? 0.897 -11.453 -9.148 1 96.44 151 TYR A C 1
ATOM 1187 O O . TYR A 1 151 ? -0.33 -11.383 -9.25 1 96.44 151 TYR A O 1
ATOM 1195 N N . LEU A 1 152 ? 1.528 -11.25 -8.031 1 96.31 152 LEU A N 1
ATOM 1196 C CA . LEU A 1 152 ? 0.877 -10.672 -6.863 1 96.31 152 LEU A CA 1
ATOM 1197 C C . LEU A 1 152 ? 1.184 -9.18 -6.758 1 96.31 152 LEU A C 1
ATOM 1199 O O . LEU A 1 152 ? 2.344 -8.789 -6.602 1 96.31 152 LEU A O 1
ATOM 1203 N N . VAL A 1 153 ? 0.097 -8.312 -6.828 1 94.12 153 VAL A N 1
ATOM 1204 C CA . VAL A 1 153 ? 0.297 -6.867 -6.852 1 94.12 153 VAL A CA 1
ATOM 1205 C C . VAL A 1 153 ? -0.591 -6.207 -5.801 1 94.12 153 VAL A C 1
ATOM 1207 O O . VAL A 1 153 ? -1.579 -6.797 -5.352 1 94.12 153 VAL A O 1
ATOM 1210 N N . GLY A 1 154 ? -0.132 -5.07 -5.379 1 92.44 154 GLY A N 1
ATOM 1211 C CA . GLY A 1 154 ? -0.876 -4.328 -4.375 1 92.44 154 GLY A CA 1
ATOM 1212 C C . GLY A 1 154 ? -1.131 -2.885 -4.762 1 92.44 154 GLY A C 1
ATOM 1213 O O . GLY A 1 154 ? -0.493 -2.361 -5.68 1 92.44 154 GLY A O 1
ATOM 1214 N N . CYS A 1 155 ? -2.148 -2.281 -4.125 1 92.81 155 CYS A N 1
ATOM 1215 C CA . CYS A 1 155 ? -2.5 -0.876 -4.297 1 92.81 155 CYS A CA 1
ATOM 1216 C C . CYS A 1 155 ? -2.59 -0.167 -2.949 1 92.81 155 CYS A C 1
ATOM 1218 O O . CYS A 1 155 ? -3.002 -0.766 -1.955 1 92.81 155 CYS A O 1
ATOM 1220 N N . PRO A 1 156 ? -2.213 1.067 -2.936 1 91 156 PRO A N 1
ATOM 1221 C CA . PRO A 1 156 ? -2.291 1.819 -1.682 1 91 156 PRO A CA 1
ATOM 1222 C C . PRO A 1 156 ? -3.703 2.32 -1.383 1 91 156 PRO A C 1
ATOM 1224 O O . PRO A 1 156 ? -3.898 3.107 -0.452 1 91 156 PRO A O 1
ATOM 1227 N N . ILE A 1 157 ? -4.652 2.004 -2.232 1 90.12 157 ILE A N 1
ATOM 1228 C CA . ILE A 1 157 ? -6.055 2.35 -2.016 1 90.12 157 ILE A CA 1
ATOM 1229 C C . ILE A 1 157 ? -6.926 1.108 -2.197 1 90.12 157 ILE A C 1
ATOM 1231 O O . ILE A 1 157 ? -6.512 0.141 -2.842 1 90.12 157 ILE A O 1
ATOM 1235 N N . SER A 1 158 ? -8.094 1.244 -1.654 1 85.31 158 SER A N 1
ATOM 1236 C CA . SER A 1 158 ? -9.031 0.131 -1.782 1 85.31 158 SER A CA 1
ATOM 1237 C C . SER A 1 158 ? -9.398 -0.113 -3.242 1 85.31 158 SER A C 1
ATOM 1239 O O . SER A 1 158 ? -9.633 0.834 -3.994 1 85.31 158 SER A O 1
ATOM 1241 N N . GLN A 1 159 ? -9.328 -1.337 -3.586 1 88.25 159 GLN A N 1
ATOM 1242 C CA . GLN A 1 159 ? -9.75 -1.778 -4.914 1 88.25 159 GLN A CA 1
ATOM 1243 C C . GLN A 1 159 ? -10.969 -2.693 -4.832 1 88.25 159 GLN A C 1
ATOM 1245 O O . GLN A 1 159 ? -11.195 -3.516 -5.723 1 88.25 159 GLN A O 1
ATOM 1250 N N . ASP A 1 160 ? -11.75 -2.535 -3.877 1 84.25 160 ASP A N 1
ATOM 1251 C CA . ASP A 1 160 ? -12.805 -3.486 -3.541 1 84.25 160 ASP A CA 1
ATOM 1252 C C . ASP A 1 160 ? -13.891 -3.498 -4.609 1 84.25 160 ASP A C 1
ATOM 1254 O O . ASP A 1 160 ? -14.633 -4.477 -4.738 1 84.25 160 ASP A O 1
ATOM 1258 N N . ASP A 1 161 ? -14.023 -2.488 -5.379 1 88.06 161 ASP A N 1
ATOM 1259 C CA . ASP A 1 161 ? -15.062 -2.396 -6.398 1 88.06 161 ASP A CA 1
ATOM 1260 C C . ASP A 1 161 ? -14.625 -3.066 -7.699 1 88.06 161 ASP A C 1
ATOM 1262 O O . ASP A 1 161 ? -15.398 -3.164 -8.648 1 88.06 161 ASP A O 1
ATOM 1266 N N . LYS A 1 162 ? -13.461 -3.615 -7.793 1 92.5 162 LYS A N 1
ATOM 1267 C CA . LYS A 1 162 ? -12.898 -4.262 -8.977 1 92.5 162 LYS A CA 1
ATOM 1268 C C . LYS A 1 162 ? -12.641 -5.746 -8.719 1 92.5 162 LYS A C 1
ATOM 1270 O O . LYS A 1 162 ? -12.516 -6.168 -7.57 1 92.5 162 LYS A O 1
ATOM 1275 N N . SER A 1 163 ? -12.555 -6.523 -9.812 1 95.19 163 SER A N 1
ATOM 1276 C CA . SER A 1 163 ? -12.203 -7.934 -9.68 1 95.19 163 SER A CA 1
ATOM 1277 C C . SER A 1 163 ? -10.781 -8.094 -9.148 1 95.19 163 SER A C 1
ATOM 1279 O O . SER A 1 163 ? -9.844 -7.469 -9.648 1 95.19 163 SER A O 1
ATOM 1281 N N . PRO A 1 164 ? -10.609 -8.922 -8.164 1 96.62 164 PRO A N 1
ATOM 1282 C CA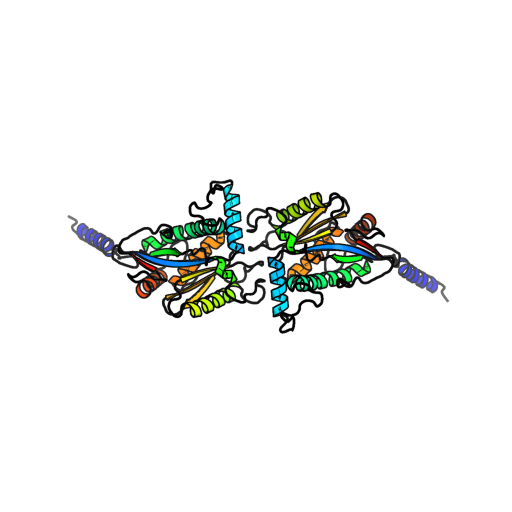 . PRO A 1 164 ? -9.273 -9.117 -7.602 1 96.62 164 PRO A CA 1
ATOM 1283 C C . PRO A 1 164 ? -8.445 -10.125 -8.391 1 96.62 164 PRO A C 1
ATOM 1285 O O . PRO A 1 164 ? -7.305 -10.422 -8.016 1 96.62 164 PRO A O 1
ATOM 1288 N N . ILE A 1 165 ? -9.016 -10.734 -9.453 1 97.88 165 ILE A N 1
ATOM 1289 C CA . ILE A 1 165 ? -8.336 -11.727 -10.281 1 97.88 165 ILE A CA 1
ATOM 1290 C C . ILE A 1 165 ? -8.406 -11.305 -11.75 1 97.88 165 ILE A C 1
ATOM 1292 O O . ILE A 1 165 ? -9.445 -10.852 -12.227 1 97.88 165 ILE A O 1
ATOM 1296 N N . GLU A 1 166 ? -7.309 -11.297 -12.391 1 97.94 166 GLU A N 1
ATOM 1297 C CA . GLU A 1 166 ? -7.207 -11.086 -13.836 1 97.94 166 GLU A CA 1
ATOM 1298 C C . GLU A 1 166 ? -6.375 -12.18 -14.492 1 97.94 166 GLU A C 1
ATOM 1300 O O . GLU A 1 166 ? -5.266 -12.477 -14.047 1 97.94 166 GLU A O 1
ATOM 1305 N N . VAL A 1 167 ? -6.91 -12.844 -15.508 1 98.06 167 VAL A N 1
ATOM 1306 C CA . VAL A 1 167 ? -6.191 -13.898 -16.219 1 98.06 167 VAL A CA 1
ATOM 1307 C C . V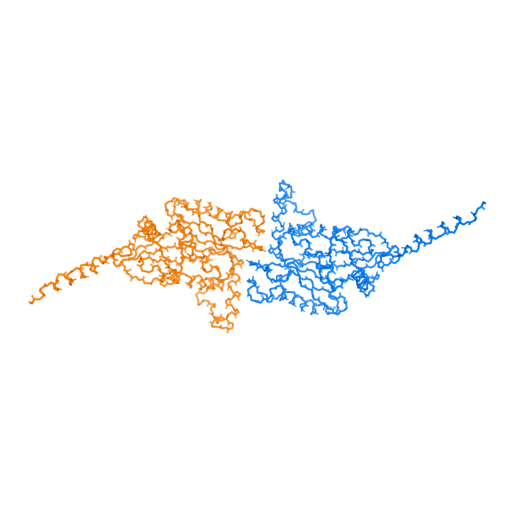AL A 1 167 ? -6.094 -13.547 -17.703 1 98.06 167 VAL A C 1
ATOM 1309 O O . VAL A 1 167 ? -7.102 -13.227 -18.344 1 98.06 167 VAL A O 1
ATOM 1312 N N . SER A 1 168 ? -4.926 -13.531 -18.219 1 96.94 168 SER A N 1
ATOM 1313 C CA . SER A 1 168 ? -4.676 -13.406 -19.656 1 96.94 168 SER A CA 1
ATOM 1314 C C . SER A 1 168 ? -4.117 -14.703 -20.234 1 96.94 168 SER A C 1
ATOM 1316 O O . SER A 1 168 ? -3.227 -15.32 -19.641 1 96.94 168 SER A O 1
ATOM 1318 N N . GLU A 1 169 ? -4.645 -15.031 -21.359 1 96.25 169 GLU A N 1
ATOM 1319 C CA . GLU A 1 169 ? -4.219 -16.266 -22.016 1 96.25 169 GLU A CA 1
ATOM 1320 C C . GLU A 1 169 ? -3.389 -15.977 -23.266 1 96.25 169 GLU A C 1
ATOM 1322 O O . GLU A 1 169 ? -3.707 -15.07 -24.031 1 96.25 169 GLU A O 1
ATOM 1327 N N . LYS A 1 170 ? -2.291 -16.625 -23.281 1 94.62 170 LYS A N 1
ATOM 1328 C CA . LYS A 1 170 ? -1.479 -16.594 -24.5 1 94.62 170 LYS A CA 1
ATOM 1329 C C . LYS A 1 170 ? -1.596 -17.922 -25.25 1 94.62 170 LYS A C 1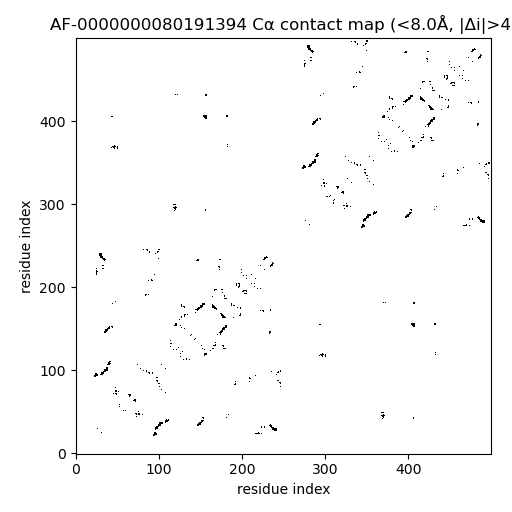
ATOM 1331 O O . LYS A 1 170 ? -1.077 -18.953 -24.812 1 94.62 170 LYS A O 1
ATOM 1336 N N . ASN A 1 171 ? -2.209 -17.906 -26.438 1 92.5 171 ASN A N 1
ATOM 1337 C CA . ASN A 1 171 ? -2.459 -19.094 -27.234 1 92.5 171 ASN A CA 1
ATOM 1338 C C . ASN A 1 171 ? -3.186 -20.172 -26.422 1 92.5 171 ASN A C 1
ATOM 1340 O O . ASN A 1 171 ? -4.098 -19.859 -25.641 1 92.5 171 ASN A O 1
ATOM 1344 N N . ALA A 1 172 ? -2.783 -21.406 -26.578 1 92.62 172 ALA A N 1
ATOM 1345 C CA . ALA A 1 172 ? -3.533 -22.484 -25.953 1 92.62 172 ALA A CA 1
ATOM 1346 C C . ALA A 1 172 ? -3.012 -22.781 -24.547 1 92.62 172 ALA A C 1
ATOM 1348 O O . ALA A 1 172 ? -3.746 -23.281 -23.688 1 92.62 172 ALA A O 1
ATOM 1349 N N . CYS A 1 173 ? -1.794 -22.297 -24.219 1 96.56 173 CYS A N 1
ATOM 1350 C CA . CYS A 1 173 ? -1.211 -22.875 -23.016 1 96.56 173 CYS A CA 1
ATOM 1351 C C . CYS A 1 173 ? -0.697 -21.781 -22.094 1 96.56 173 CYS A C 1
ATOM 1353 O O . CYS A 1 173 ? -0.75 -21.938 -20.859 1 96.56 173 CYS A O 1
ATOM 1355 N N . GLY A 1 174 ? -0.254 -20.641 -22.625 1 97.38 174 GLY A N 1
ATOM 1356 C CA . GLY A 1 174 ? 0.307 -19.594 -21.781 1 97.38 174 GLY A CA 1
ATOM 1357 C C . GLY A 1 174 ? -0.729 -18.922 -20.906 1 97.38 174 GLY A C 1
ATOM 1358 O O . GLY A 1 174 ? -1.842 -18.641 -21.359 1 97.38 174 GLY A O 1
ATOM 1359 N N . ARG A 1 175 ? -0.387 -18.703 -19.609 1 98 175 ARG A N 1
ATOM 1360 C CA . ARG A 1 175 ? -1.269 -18.016 -18.672 1 98 175 ARG A CA 1
ATOM 1361 C C . ARG A 1 175 ? -0.508 -16.953 -17.891 1 98 175 ARG A C 1
ATOM 1363 O O . ARG A 1 175 ? 0.573 -17.219 -17.359 1 98 175 ARG A O 1
ATOM 1370 N N . VAL A 1 176 ? -1.058 -15.766 -17.875 1 97.5 176 VAL A N 1
ATOM 1371 C CA . VAL A 1 176 ? -0.595 -14.711 -16.984 1 97.5 176 VAL A CA 1
ATOM 1372 C C . VAL A 1 176 ? -1.699 -14.344 -16 1 97.5 176 VAL A C 1
ATOM 1374 O O . VAL A 1 176 ? -2.76 -13.859 -16.391 1 97.5 176 VAL A O 1
ATOM 1377 N N . ILE A 1 177 ? -1.408 -14.633 -14.727 1 98.31 177 ILE A N 1
ATOM 1378 C CA . ILE A 1 177 ? -2.389 -14.5 -13.656 1 98.31 177 ILE A CA 1
ATOM 1379 C C . ILE A 1 177 ? -2.029 -13.305 -12.773 1 98.31 177 ILE A C 1
ATOM 1381 O O . ILE A 1 177 ? -0.938 -13.258 -12.203 1 98.31 177 ILE A O 1
ATOM 1385 N N . GLY A 1 178 ? -2.941 -12.375 -12.695 1 97.81 178 GLY A N 1
ATOM 1386 C CA . GLY A 1 178 ? -2.811 -11.281 -11.75 1 97.81 178 GLY A CA 1
ATOM 1387 C C . GLY A 1 178 ? -3.742 -11.406 -10.562 1 97.81 178 GLY A C 1
ATOM 1388 O O . GLY A 1 178 ? -4.934 -11.68 -10.719 1 97.81 178 GLY A O 1
ATOM 1389 N N . VAL A 1 179 ? -3.195 -11.273 -9.391 1 97.69 179 VAL A N 1
ATOM 1390 C CA . VAL A 1 179 ? -3.988 -11.297 -8.172 1 97.69 179 VAL A CA 1
ATOM 1391 C C . VAL A 1 179 ? -3.707 -10.039 -7.344 1 97.69 179 VAL A C 1
ATOM 1393 O O . VAL A 1 179 ? -2.547 -9.695 -7.102 1 97.69 179 VAL A O 1
ATOM 1396 N N . MET A 1 180 ? -4.785 -9.352 -6.973 1 96.94 180 MET A N 1
ATOM 1397 C CA . MET A 1 180 ? -4.676 -8.172 -6.109 1 96.94 180 MET A CA 1
ATOM 1398 C C . MET A 1 180 ? -4.52 -8.586 -4.648 1 96.94 180 MET A C 1
ATOM 1400 O O . MET A 1 180 ? -5.316 -9.359 -4.129 1 96.94 180 MET A O 1
ATOM 1404 N N . TRP A 1 181 ? -3.455 -8.078 -4.012 1 96.56 181 TRP A N 1
ATOM 1405 C CA . TRP A 1 181 ? -3.266 -8.312 -2.584 1 96.56 181 TRP A CA 1
ATOM 1406 C C . TRP A 1 181 ? -4.426 -7.734 -1.78 1 96.56 181 TRP A C 1
ATOM 1408 O O . TRP A 1 181 ? -4.785 -6.566 -1.946 1 96.56 181 TRP A O 1
ATOM 1418 N N . SER A 1 182 ? -5.035 -8.555 -0.974 1 94.44 182 SER A N 1
ATOM 1419 C CA . SER A 1 182 ? -6.172 -8.164 -0.147 1 94.44 182 SER A CA 1
ATOM 1420 C C . SER A 1 182 ? -6.012 -8.664 1.286 1 94.44 182 SER A C 1
ATOM 1422 O O . SER A 1 182 ? -6.973 -9.125 1.9 1 94.44 182 SER A O 1
ATOM 1424 N N . GLY A 1 183 ? -4.75 -8.594 1.73 1 93.75 183 GLY A N 1
ATOM 1425 C CA . GLY A 1 183 ? -4.457 -9.219 3.012 1 93.75 183 GLY A CA 1
ATOM 1426 C C . GLY A 1 183 ? -4.027 -10.672 2.887 1 93.75 183 GLY A C 1
ATOM 1427 O O . GLY A 1 183 ? -4.426 -11.359 1.943 1 93.75 183 GLY A O 1
ATOM 1428 N N . SER A 1 184 ? -3.287 -11.164 3.779 1 94.06 184 SER A N 1
ATOM 1429 C CA . SER A 1 184 ? -2.645 -12.469 3.691 1 94.06 184 SER A CA 1
ATOM 1430 C C . SER A 1 184 ? -3.676 -13.586 3.648 1 94.06 184 SER A C 1
ATOM 1432 O O . SER A 1 184 ? -3.535 -14.539 2.877 1 94.06 184 SER A O 1
ATOM 1434 N N . ALA A 1 185 ? -4.656 -13.508 4.445 1 93.69 185 ALA A N 1
ATOM 1435 C CA . ALA A 1 185 ? -5.648 -14.578 4.547 1 93.69 185 ALA A CA 1
ATOM 1436 C C . ALA A 1 185 ? -6.52 -14.633 3.295 1 93.69 185 ALA A C 1
ATOM 1438 O O . ALA A 1 185 ? -6.652 -15.688 2.672 1 93.69 185 ALA A O 1
ATOM 1439 N N . LYS A 1 186 ? -7.066 -13.531 2.891 1 94.44 186 LYS A N 1
ATOM 1440 C CA . LYS A 1 186 ? -7.961 -13.484 1.737 1 94.44 186 LYS A CA 1
ATOM 1441 C C . LYS A 1 186 ? -7.211 -13.789 0.446 1 94.44 186 LYS A C 1
ATOM 1443 O O . LYS A 1 186 ? -7.75 -14.445 -0.452 1 94.44 186 LYS A O 1
ATOM 1448 N N . THR A 1 187 ? -6.027 -13.312 0.385 1 96.75 187 THR A N 1
ATOM 1449 C CA . THR A 1 187 ? -5.23 -13.492 -0.823 1 96.75 187 THR A CA 1
ATOM 1450 C C . THR A 1 187 ? -4.91 -14.969 -1.045 1 96.75 187 THR A C 1
ATOM 1452 O O . THR A 1 187 ? -4.805 -15.422 -2.186 1 96.75 187 THR A O 1
ATOM 1455 N N . LYS A 1 188 ? -4.816 -15.758 -0.013 1 95.38 188 LYS A N 1
ATOM 1456 C CA . LYS A 1 188 ? -4.602 -17.203 -0.146 1 95.38 188 LYS A CA 1
ATOM 1457 C C . LYS A 1 188 ? -5.691 -17.844 -0.994 1 95.38 188 LYS A C 1
ATOM 1459 O O . LYS A 1 188 ? -5.398 -18.578 -1.933 1 95.38 188 LYS A O 1
ATOM 1464 N N . ASP A 1 189 ? -6.863 -17.516 -0.677 1 95.31 189 ASP A N 1
ATOM 1465 C CA . ASP A 1 189 ? -8 -18.078 -1.402 1 95.31 189 ASP A CA 1
ATOM 1466 C C . ASP A 1 189 ? -8.062 -17.547 -2.83 1 95.31 189 ASP A C 1
ATOM 1468 O O . ASP A 1 189 ? -8.414 -18.266 -3.76 1 95.31 189 ASP A O 1
ATOM 1472 N N . LEU A 1 190 ? -7.75 -16.281 -2.963 1 96.56 190 LEU A N 1
ATOM 1473 C CA . LEU A 1 190 ? -7.754 -15.672 -4.289 1 96.56 190 LEU A CA 1
ATOM 1474 C C . LEU A 1 190 ? -6.734 -16.344 -5.199 1 96.56 190 LEU A C 1
ATOM 1476 O O . LEU A 1 190 ? -7 -16.547 -6.387 1 96.56 190 LEU A O 1
ATOM 1480 N N . ILE A 1 191 ? -5.57 -16.656 -4.672 1 97.81 191 ILE A N 1
ATOM 1481 C CA . ILE A 1 191 ? -4.512 -17.281 -5.461 1 97.81 191 ILE A CA 1
ATOM 1482 C C . ILE A 1 191 ? -4.977 -18.656 -5.953 1 97.81 191 ILE A C 1
ATOM 1484 O O . ILE A 1 191 ? -4.848 -18.969 -7.141 1 97.81 191 ILE A O 1
ATOM 1488 N N . LYS A 1 192 ? -5.539 -19.438 -5.051 1 96.62 192 LYS A N 1
ATOM 1489 C CA . LYS A 1 192 ? -6.035 -20.75 -5.449 1 96.62 192 LYS A CA 1
ATOM 1490 C C . LYS A 1 192 ? -7.113 -20.641 -6.523 1 96.62 192 LYS A C 1
ATOM 1492 O O . LYS A 1 192 ? -7.059 -21.312 -7.551 1 96.62 192 LYS A O 1
ATOM 1497 N N . SER A 1 193 ? -8.008 -19.719 -6.312 1 96.81 193 SER A N 1
ATOM 1498 C CA . SER A 1 193 ? -9.086 -19.5 -7.266 1 96.81 193 SER A CA 1
ATOM 1499 C C . SER A 1 193 ? -8.547 -19.031 -8.617 1 96.81 193 SER A C 1
ATOM 1501 O O . SER A 1 193 ? -9.047 -19.453 -9.664 1 96.81 193 SER A O 1
ATOM 1503 N N . ALA A 1 194 ? -7.598 -18.188 -8.555 1 98.19 194 ALA A N 1
ATOM 1504 C CA . ALA A 1 194 ? -7.027 -17.625 -9.773 1 98.19 194 ALA A CA 1
ATOM 1505 C C . ALA A 1 194 ? -6.312 -18.703 -10.586 1 98.19 194 ALA A C 1
ATOM 1507 O O . ALA A 1 194 ? -6.43 -18.734 -11.82 1 98.19 194 ALA A O 1
ATOM 1508 N N . ILE A 1 195 ? -5.562 -19.531 -9.93 1 98.06 195 ILE A N 1
ATOM 1509 C CA . ILE A 1 195 ? -4.844 -20.594 -10.609 1 98.06 195 ILE A CA 1
ATOM 1510 C C . ILE A 1 195 ? -5.84 -21.547 -11.281 1 98.06 195 ILE A C 1
ATOM 1512 O O . ILE A 1 195 ? -5.684 -21.891 -12.453 1 98.06 195 ILE A O 1
ATOM 1516 N N . ILE A 1 196 ? -6.863 -21.891 -10.562 1 97.75 196 ILE A N 1
ATOM 1517 C CA . ILE A 1 196 ? -7.871 -22.797 -11.109 1 97.75 196 ILE A CA 1
ATOM 1518 C C . ILE A 1 196 ? -8.578 -22.141 -12.289 1 97.75 196 ILE A C 1
ATOM 1520 O O . ILE A 1 196 ? -8.805 -22.781 -13.32 1 97.75 196 ILE A O 1
ATOM 1524 N N . GLN A 1 197 ? -8.875 -20.875 -12.156 1 97.25 197 GLN A N 1
ATOM 1525 C CA . GLN A 1 197 ? -9.477 -20.141 -13.258 1 97.25 197 GLN A CA 1
ATOM 1526 C C . GLN A 1 197 ? -8.578 -20.141 -14.492 1 97.25 197 GLN A C 1
ATOM 1528 O O . GLN A 1 197 ? -9.055 -20.297 -15.617 1 97.25 197 GLN A O 1
ATOM 1533 N N . ALA A 1 198 ? -7.352 -19.969 -14.281 1 98.06 198 ALA A N 1
ATOM 1534 C CA . ALA A 1 198 ? -6.395 -19.938 -15.383 1 98.06 198 ALA A CA 1
ATOM 1535 C C . ALA A 1 198 ? -6.344 -21.281 -16.109 1 98.06 198 ALA A C 1
ATOM 1537 O O . ALA A 1 198 ? -6.172 -21.328 -17.328 1 98.06 198 ALA A O 1
ATOM 1538 N N . LEU A 1 199 ? -6.512 -22.328 -15.414 1 97.44 199 LEU A N 1
ATOM 1539 C CA . LEU A 1 199 ? -6.336 -23.656 -15.977 1 97.44 199 LEU A CA 1
ATOM 1540 C C . LEU A 1 199 ? -7.645 -24.188 -16.547 1 97.44 199 LEU A C 1
ATOM 1542 O O . LEU A 1 199 ? -7.637 -25 -17.469 1 97.44 199 LEU A O 1
ATOM 1546 N N . THR A 1 200 ? -8.773 -23.688 -16 1 96.25 200 THR A N 1
ATOM 1547 C CA . THR A 1 200 ? -10.062 -24.203 -16.453 1 96.25 200 THR A CA 1
ATOM 1548 C C . THR A 1 200 ? -10.75 -23.219 -17.391 1 96.25 200 THR A C 1
ATOM 1550 O O . THR A 1 200 ? -11.656 -23.594 -18.125 1 96.25 200 THR A O 1
ATOM 1553 N N . GLY A 1 201 ? -10.383 -21.969 -17.234 1 95.06 201 GLY A N 1
ATOM 1554 C CA . GLY A 1 201 ? -11.008 -20.938 -18.047 1 95.06 201 GLY A CA 1
ATOM 1555 C C . GLY A 1 201 ? -12.289 -20.391 -17.453 1 95.06 201 GLY A C 1
ATOM 1556 O O . GLY A 1 201 ? -12.891 -19.469 -18 1 95.06 201 GLY A O 1
ATOM 1557 N N . THR A 1 202 ? -12.672 -20.859 -16.281 1 92.75 202 THR A N 1
ATOM 1558 C CA . THR A 1 202 ? -13.938 -20.453 -15.68 1 92.75 202 THR A CA 1
ATOM 1559 C C . THR A 1 202 ? -13.711 -19.766 -14.336 1 92.75 202 THR A C 1
ATOM 1561 O O . THR A 1 202 ? -13.117 -20.344 -13.422 1 92.75 202 THR A O 1
ATOM 1564 N N . PRO A 1 203 ? -14.227 -18.531 -14.258 1 92.25 203 PRO A N 1
ATOM 1565 C CA . PRO A 1 203 ? -14.055 -17.844 -12.984 1 92.25 203 PRO A CA 1
ATOM 1566 C C . PRO A 1 203 ? -14.938 -18.422 -11.875 1 92.25 203 PRO A C 1
ATOM 1568 O O . PRO A 1 203 ? -16.016 -18.938 -12.156 1 92.25 203 PRO A O 1
ATOM 1571 N N . ASN A 1 204 ? -14.484 -18.344 -10.648 1 88.19 204 ASN A N 1
ATOM 1572 C CA . ASN A 1 204 ? -15.242 -18.656 -9.445 1 88.19 204 ASN A CA 1
ATOM 1573 C C . ASN A 1 204 ? -15.68 -20.125 -9.422 1 88.19 204 ASN A C 1
ATOM 1575 O O . ASN A 1 204 ? -16.812 -20.422 -9.039 1 88.19 204 ASN A O 1
ATOM 1579 N N . THR A 1 205 ? -14.867 -20.953 -9.945 1 86.12 205 THR A N 1
ATOM 1580 C CA . THR A 1 205 ? -15.258 -22.359 -10.023 1 86.12 205 THR A CA 1
ATOM 1581 C C . THR A 1 205 ? -14.664 -23.141 -8.859 1 86.12 205 THR A C 1
ATOM 1583 O O . THR A 1 205 ? -15.117 -24.25 -8.562 1 86.12 205 THR A O 1
ATOM 1586 N N . TYR A 1 206 ? -13.656 -22.562 -8.281 1 83.25 206 TYR A N 1
ATOM 1587 C CA . TYR A 1 206 ? -12.984 -23.266 -7.188 1 83.25 206 TYR A CA 1
ATOM 1588 C C . TYR A 1 206 ? -13.68 -23 -5.859 1 83.25 206 TYR A C 1
ATOM 1590 O O . TYR A 1 206 ? -13.523 -21.922 -5.27 1 83.25 206 TYR A O 1
ATOM 1598 N N . LYS A 1 207 ? -14.586 -23.859 -5.539 1 80.06 207 LYS A N 1
ATOM 1599 C CA . LYS A 1 207 ? -15.312 -23.75 -4.273 1 80.06 207 LYS A CA 1
ATOM 1600 C C . LYS A 1 207 ? -14.984 -24.938 -3.357 1 80.06 207 LYS A C 1
ATOM 1602 O O . LYS A 1 207 ? -15.234 -26.078 -3.709 1 80.06 207 LYS A O 1
ATOM 1607 N N . ASP A 1 208 ? -14.477 -24.766 -2.234 1 76.81 208 ASP A N 1
ATOM 1608 C CA . ASP A 1 208 ? -14.203 -25.734 -1.18 1 76.81 208 ASP A CA 1
ATOM 1609 C C . ASP A 1 208 ? -13.336 -26.875 -1.698 1 76.81 208 ASP A C 1
ATOM 1611 O O . ASP A 1 208 ? -13.57 -28.031 -1.371 1 76.81 208 ASP A O 1
ATOM 1615 N N . GLY A 1 209 ? -12.508 -26.672 -2.688 1 79.19 209 GLY A N 1
ATOM 1616 C CA . GLY A 1 209 ? -11.562 -27.672 -3.164 1 79.19 209 GLY A CA 1
ATOM 1617 C C . GLY A 1 209 ? -12.164 -28.609 -4.195 1 79.19 209 GLY A C 1
ATOM 1618 O O . GLY A 1 209 ? -11.523 -29.578 -4.609 1 79.19 209 GLY A O 1
ATOM 1619 N N . LEU A 1 210 ? -13.367 -28.375 -4.66 1 85.56 210 LEU A N 1
ATOM 1620 C CA . LEU A 1 210 ? -14.031 -29.266 -5.613 1 85.56 210 LEU A CA 1
ATOM 1621 C C . LEU A 1 210 ? -14.305 -28.531 -6.93 1 85.56 210 LEU A C 1
ATOM 1623 O O . LEU A 1 210 ? -14.641 -27.359 -6.93 1 85.56 210 LEU A O 1
ATOM 1627 N N . LEU A 1 211 ? -14.141 -29.391 -8.031 1 89 211 LEU A N 1
ATOM 1628 C CA . LEU A 1 211 ? -14.453 -28.891 -9.375 1 89 211 LEU A CA 1
ATOM 1629 C C . LEU A 1 211 ? -15.703 -29.578 -9.914 1 89 211 LEU A C 1
ATOM 1631 O O . LEU A 1 211 ? -15.898 -30.781 -9.727 1 89 211 LEU A O 1
ATOM 1635 N N . GLU A 1 212 ? -16.578 -28.75 -10.477 1 89.12 212 GLU A N 1
ATOM 1636 C CA . GLU A 1 212 ? -17.656 -29.359 -11.242 1 89.12 212 GLU A CA 1
ATOM 1637 C C . GLU A 1 212 ? -17.109 -30.125 -12.445 1 89.12 212 GLU A C 1
ATOM 1639 O O . GLU A 1 212 ? -15.977 -29.891 -12.867 1 89.12 212 GLU A O 1
ATOM 1644 N N . MET A 1 213 ? -17.938 -31 -12.969 1 89.25 213 MET A N 1
ATOM 1645 C CA . MET A 1 213 ? -17.484 -31.875 -14.031 1 89.25 213 MET A CA 1
ATOM 1646 C C . MET A 1 213 ? -16.953 -31.078 -15.219 1 89.25 213 MET A C 1
ATOM 1648 O O . MET A 1 213 ? -15.906 -31.422 -15.781 1 89.25 213 MET A O 1
ATOM 1652 N N . ALA A 1 214 ? -17.672 -30.031 -15.562 1 90.88 214 ALA A N 1
ATOM 1653 C CA . ALA A 1 214 ? -17.266 -29.219 -16.703 1 90.88 214 ALA A CA 1
ATOM 1654 C C . ALA A 1 214 ? -15.883 -28.609 -16.484 1 90.88 214 ALA A C 1
ATOM 1656 O O . ALA A 1 214 ? -15.055 -28.562 -17.391 1 90.88 214 ALA A O 1
ATOM 1657 N N . ASP A 1 215 ? -15.641 -28.203 -15.352 1 93.5 215 ASP A N 1
ATOM 1658 C CA . ASP A 1 215 ? -14.367 -27.562 -15.016 1 93.5 215 ASP A CA 1
ATOM 1659 C C . ASP A 1 215 ? -13.242 -28.594 -14.914 1 93.5 215 ASP A C 1
ATOM 1661 O O . ASP A 1 215 ? -12.109 -28.312 -15.312 1 93.5 215 ASP A O 1
ATOM 1665 N N . LYS A 1 216 ? -13.562 -29.719 -14.383 1 94.25 216 LYS A N 1
ATOM 1666 C CA . LYS A 1 216 ? -12.602 -30.828 -14.367 1 94.25 216 LYS A CA 1
ATOM 1667 C C . LYS A 1 216 ? -12.164 -31.188 -15.781 1 94.25 216 LYS A C 1
ATOM 1669 O O . LYS A 1 216 ? -10.977 -31.391 -16.031 1 94.25 216 LYS A O 1
ATOM 1674 N N . ASN A 1 217 ? -13.133 -31.297 -16.656 1 95.19 217 ASN A N 1
ATOM 1675 C CA . ASN A 1 217 ? -12.828 -31.625 -18.047 1 95.19 217 ASN A CA 1
ATOM 1676 C C . ASN A 1 217 ? -11.906 -30.594 -18.672 1 95.19 217 ASN A C 1
ATOM 1678 O O . ASN A 1 217 ? -11 -30.938 -19.438 1 95.19 217 ASN A O 1
ATOM 1682 N N . ASN A 1 218 ? -12.164 -29.328 -18.391 1 96 218 ASN A N 1
ATOM 1683 C CA . ASN A 1 218 ? -11.312 -28.266 -18.922 1 96 218 ASN A CA 1
ATOM 1684 C C . ASN A 1 218 ? -9.898 -28.359 -18.359 1 96 218 ASN A C 1
ATOM 1686 O O . ASN A 1 218 ? -8.922 -28.125 -19.078 1 96 218 ASN A O 1
ATOM 1690 N N . LEU A 1 219 ? -9.805 -28.641 -17.109 1 96.81 219 LEU A N 1
ATOM 1691 C CA . LEU A 1 219 ? -8.5 -28.844 -16.484 1 96.81 219 LEU A CA 1
ATOM 1692 C C . LEU A 1 219 ? -7.742 -29.969 -17.172 1 96.81 219 LEU A C 1
ATOM 1694 O O . LEU A 1 219 ? -6.566 -29.812 -17.516 1 96.81 219 LEU A O 1
ATOM 1698 N N . CYS A 1 220 ? -8.438 -31.078 -17.375 1 96.75 220 CYS A N 1
ATOM 1699 C CA . CYS A 1 220 ? -7.824 -32.25 -18.016 1 96.75 220 CYS A CA 1
ATOM 1700 C C . CYS A 1 220 ? -7.391 -31.906 -19.438 1 96.75 220 CYS A C 1
ATOM 1702 O O . CYS A 1 220 ? -6.309 -32.312 -19.875 1 96.75 220 CYS A O 1
ATOM 1704 N N . ARG A 1 221 ? -8.234 -31.188 -20.109 1 96.88 221 ARG A N 1
ATOM 1705 C CA . ARG A 1 221 ? -7.906 -30.781 -21.469 1 96.88 221 ARG A CA 1
ATOM 1706 C C . ARG A 1 221 ? -6.652 -29.922 -21.484 1 96.88 221 ARG A C 1
ATOM 1708 O O . ARG A 1 221 ? -5.812 -30.062 -22.375 1 96.88 221 ARG A O 1
ATOM 1715 N N . TYR A 1 222 ? -6.52 -28.938 -20.578 1 97.5 222 TYR A N 1
ATOM 1716 C CA . TYR A 1 222 ? -5.312 -28.125 -20.484 1 97.5 222 TYR A CA 1
ATOM 1717 C C . TYR A 1 222 ? -4.078 -29 -20.297 1 97.5 222 TYR A C 1
ATOM 1719 O O . TYR A 1 222 ? -3.072 -28.812 -20.984 1 97.5 222 TYR A O 1
ATOM 1727 N N . CYS A 1 223 ? -4.133 -29.938 -19.406 1 97.19 223 CYS A N 1
ATOM 1728 C CA . CYS A 1 223 ? -2.998 -30.797 -19.109 1 97.19 223 CYS A CA 1
ATOM 1729 C C . CYS A 1 223 ? -2.609 -31.625 -20.328 1 97.19 223 CYS A C 1
ATOM 1731 O O . CYS A 1 223 ? -1.432 -31.688 -20.688 1 97.19 223 CYS A O 1
ATOM 1733 N N . GLU A 1 224 ? -3.576 -32.219 -20.984 1 96.19 224 GLU A N 1
ATOM 1734 C CA . GLU A 1 224 ? -3.332 -33.094 -22.141 1 96.19 224 GLU A CA 1
ATOM 1735 C C . GLU A 1 224 ? -2.686 -32.312 -23.281 1 96.19 224 GLU A C 1
ATOM 1737 O O . GLU A 1 224 ? -1.811 -32.812 -23.984 1 96.19 224 GLU A O 1
ATOM 1742 N N . ARG A 1 225 ? -3.166 -31.141 -23.375 1 96.25 225 ARG A N 1
ATOM 1743 C CA . ARG A 1 225 ? -2.744 -30.344 -24.516 1 96.25 225 ARG A CA 1
ATOM 1744 C C . ARG A 1 225 ? -1.402 -29.672 -24.234 1 96.25 225 ARG A C 1
ATOM 1746 O O . ARG A 1 225 ? -0.61 -29.453 -25.156 1 96.25 225 ARG A O 1
ATOM 1753 N N . CYS A 1 226 ? -1.104 -29.297 -23.016 1 96.69 226 CYS A N 1
ATOM 1754 C CA . CYS A 1 226 ? -0.033 -28.344 -22.75 1 96.69 226 CYS A CA 1
ATOM 1755 C C . CYS A 1 226 ? 1.129 -29 -22.031 1 96.69 226 CYS A C 1
ATOM 1757 O O . CYS A 1 226 ? 2.248 -28.484 -22.047 1 96.69 226 CYS A O 1
ATOM 1759 N N . ILE A 1 227 ? 0.902 -30.094 -21.359 1 95.94 227 ILE A N 1
ATOM 1760 C CA . ILE A 1 227 ? 1.932 -30.719 -20.531 1 95.94 227 ILE A CA 1
ATOM 1761 C C . ILE A 1 227 ? 2.441 -31.984 -21.219 1 95.94 227 ILE A C 1
ATOM 1763 O O . ILE A 1 227 ? 1.656 -32.875 -21.547 1 95.94 227 ILE A O 1
ATOM 1767 N N . SER A 1 228 ? 3.758 -32.094 -21.375 1 93.62 228 SER A N 1
ATOM 1768 C CA . SER A 1 228 ? 4.359 -33.25 -22.047 1 93.62 228 SER A CA 1
ATOM 1769 C C . SER A 1 228 ? 5.312 -34 -21.109 1 93.62 228 SER A C 1
ATOM 1771 O O . SER A 1 228 ? 5.473 -33.625 -19.953 1 93.62 228 SER A O 1
ATOM 1773 N N . SER A 1 229 ? 5.918 -35 -21.656 1 91.81 229 SER A N 1
ATOM 1774 C CA . SER A 1 229 ? 6.824 -35.844 -20.859 1 91.81 229 SER A CA 1
ATOM 1775 C C . SER A 1 229 ? 8.18 -35.156 -20.703 1 91.81 229 SER A C 1
ATOM 1777 O O . SER A 1 229 ? 8.977 -35.562 -19.844 1 91.81 229 SER A O 1
ATOM 1779 N N . ASN A 1 230 ? 8.375 -34.125 -21.484 1 92.25 230 ASN A N 1
ATOM 1780 C CA . ASN A 1 230 ? 9.594 -33.344 -21.344 1 92.25 230 ASN A CA 1
ATOM 1781 C C . ASN A 1 230 ? 9.359 -32.094 -20.5 1 92.25 230 ASN A C 1
ATOM 1783 O O . ASN A 1 230 ? 8.344 -31.391 -20.672 1 92.25 230 ASN A O 1
ATOM 1787 N N . GLU A 1 231 ? 10.305 -31.938 -19.625 1 90.81 231 GLU A N 1
ATOM 1788 C CA . GLU A 1 231 ? 10.195 -30.75 -18.766 1 90.81 231 GLU A CA 1
ATOM 1789 C C . GLU A 1 231 ? 10.195 -29.469 -19.594 1 90.81 231 GLU A C 1
ATOM 1791 O O . GLU A 1 231 ? 10.961 -29.344 -20.562 1 90.81 231 GLU A O 1
ATOM 1796 N N . SER A 1 232 ? 9.312 -28.531 -19.219 1 92.25 232 SER A N 1
ATOM 1797 C CA . SER A 1 232 ? 9.203 -27.234 -19.891 1 92.25 232 SER A CA 1
ATOM 1798 C C . SER A 1 232 ? 8.742 -26.156 -18.906 1 92.25 232 SER A C 1
ATOM 1800 O O . SER A 1 232 ? 8.578 -26.422 -17.719 1 92.25 232 SER A O 1
ATOM 1802 N N . ALA A 1 233 ? 8.578 -24.938 -19.391 1 92.5 233 ALA A N 1
ATOM 1803 C CA . ALA A 1 233 ? 8.07 -23.828 -18.578 1 92.5 233 ALA A CA 1
ATOM 1804 C C . ALA A 1 233 ? 6.645 -24.109 -18.109 1 92.5 233 ALA A C 1
ATOM 1806 O O . ALA A 1 233 ? 6.215 -23.594 -17.078 1 92.5 233 ALA A O 1
ATOM 1807 N N . LEU A 1 234 ? 5.961 -24.984 -18.844 1 95.88 234 LEU A N 1
ATOM 1808 C CA . LEU A 1 234 ? 4.566 -25.281 -18.531 1 95.88 234 LEU A CA 1
ATOM 1809 C C . LEU A 1 234 ? 4.461 -26.359 -17.453 1 95.88 234 LEU A C 1
ATOM 1811 O O . LEU A 1 234 ? 3.479 -26.406 -16.719 1 95.88 234 LEU A O 1
ATOM 1815 N N . GLY A 1 235 ? 5.383 -27.297 -17.5 1 95.19 235 GLY A N 1
ATOM 1816 C CA . GLY A 1 235 ? 5.328 -28.406 -16.562 1 95.19 235 GLY A CA 1
ATOM 1817 C C . GLY A 1 235 ? 5.844 -29.719 -17.141 1 95.19 235 GLY A C 1
ATOM 1818 O O . GLY A 1 235 ? 6.629 -29.703 -18.094 1 95.19 235 GLY A O 1
ATOM 1819 N N . ILE A 1 236 ? 5.473 -30.812 -16.406 1 94.31 236 ILE A N 1
ATOM 1820 C CA . ILE A 1 236 ? 5.984 -32.125 -16.812 1 94.31 236 ILE A CA 1
ATOM 1821 C C . ILE A 1 236 ? 4.984 -33.188 -16.438 1 94.31 236 ILE A C 1
ATOM 1823 O O . ILE A 1 236 ? 4.281 -33.062 -15.422 1 94.31 236 ILE A O 1
ATOM 1827 N N . LEU A 1 237 ? 4.91 -34.156 -17.266 1 94.44 237 LEU A N 1
ATOM 1828 C CA . LEU A 1 237 ? 4.191 -35.375 -16.922 1 94.44 237 LEU A CA 1
ATOM 1829 C C . LEU A 1 237 ? 5.117 -36.375 -16.25 1 94.44 237 LEU A C 1
ATOM 1831 O O . LEU A 1 237 ? 6.043 -36.875 -16.891 1 94.44 237 LEU A O 1
ATOM 1835 N N . LEU A 1 238 ? 4.867 -36.594 -15 1 91.38 238 LEU A N 1
ATOM 1836 C CA . LEU A 1 238 ? 5.656 -37.562 -14.266 1 91.38 238 LEU A CA 1
ATOM 1837 C C . LEU A 1 238 ? 5.117 -39 -14.477 1 91.38 238 LEU A C 1
ATOM 1839 O O . LEU A 1 238 ? 3.9 -39.188 -14.523 1 91.38 238 LEU A O 1
ATOM 1843 N N . LYS A 1 239 ? 5.961 -39.969 -14.5 1 87.69 239 LYS A N 1
ATOM 1844 C CA . LYS A 1 239 ? 5.594 -41.344 -14.805 1 87.69 239 LYS A CA 1
ATOM 1845 C C . LYS A 1 239 ? 5.188 -42.094 -13.539 1 87.69 239 LYS A C 1
ATOM 1847 O O . LYS A 1 239 ? 5.09 -43.344 -13.547 1 87.69 239 LYS A O 1
ATOM 1852 N N . TYR A 1 240 ? 4.977 -41.406 -12.477 1 81.94 240 TYR A N 1
ATOM 1853 C CA . TYR A 1 240 ? 4.527 -41.969 -11.211 1 81.94 240 TYR A CA 1
ATOM 1854 C C . TYR A 1 240 ? 3.607 -41.031 -10.469 1 81.94 240 TYR A C 1
ATOM 1856 O O . TYR A 1 240 ? 3.629 -39.812 -10.711 1 81.94 240 TYR A O 1
ATOM 1864 N N . LEU A 1 241 ? 2.785 -41.625 -9.695 1 78.5 241 LEU A N 1
ATOM 1865 C CA . LEU A 1 241 ? 1.932 -40.844 -8.828 1 78.5 241 LEU A CA 1
ATOM 1866 C C . LEU A 1 241 ? 2.723 -40.281 -7.648 1 78.5 241 LEU A C 1
ATOM 1868 O O . LEU A 1 241 ? 3.373 -41.031 -6.922 1 78.5 241 LEU A O 1
ATOM 1872 N N . THR A 1 242 ? 2.91 -38.938 -7.641 1 71.06 242 THR A N 1
ATOM 1873 C CA . THR A 1 242 ? 3.68 -38.375 -6.551 1 71.06 242 THR A CA 1
ATOM 1874 C C . THR A 1 242 ? 2.996 -37.094 -6.02 1 71.06 242 THR A C 1
ATOM 1876 O O . THR A 1 242 ? 2.168 -36.5 -6.707 1 71.06 242 THR A O 1
ATOM 1879 N N . LYS A 1 243 ? 3.176 -36.938 -4.711 1 74.31 243 LYS A N 1
ATOM 1880 C CA . LYS A 1 243 ? 2.816 -35.656 -4.109 1 74.31 243 LYS A CA 1
ATOM 1881 C C . LYS A 1 243 ? 3.977 -34.688 -4.195 1 74.31 243 LYS A C 1
ATOM 1883 O O . LYS A 1 243 ? 5.098 -35 -3.785 1 74.31 243 LYS A O 1
ATOM 1888 N N . VAL A 1 244 ? 3.764 -33.656 -5.059 1 68.94 244 VAL A N 1
ATOM 1889 C CA . VAL A 1 244 ? 4.781 -32.594 -5.176 1 68.94 244 VAL A CA 1
ATOM 1890 C C . VAL A 1 244 ? 4.871 -31.812 -3.869 1 68.94 244 VAL A C 1
ATOM 1892 O O . VAL A 1 244 ? 3.855 -31.359 -3.34 1 68.94 244 VAL A O 1
ATOM 1895 N N . THR A 1 245 ? 5.855 -32.094 -3.064 1 61.53 245 THR A N 1
ATOM 1896 C CA . THR A 1 245 ? 6.105 -31.266 -1.89 1 61.53 245 THR A CA 1
ATOM 1897 C C . THR A 1 245 ? 6.934 -30.031 -2.26 1 61.53 245 THR A C 1
ATOM 1899 O O . THR A 1 245 ? 7.762 -30.094 -3.172 1 61.53 245 THR A O 1
ATOM 1902 N N . PHE A 1 246 ? 6.352 -28.812 -2.268 1 55.97 246 PHE A N 1
ATOM 1903 C CA . PHE A 1 246 ? 7.074 -27.594 -2.604 1 55.97 246 PHE A CA 1
ATOM 1904 C C . PHE A 1 246 ? 8.531 -27.688 -2.176 1 55.97 246 PHE A C 1
ATOM 1906 O O . PHE A 1 246 ? 8.828 -27.812 -0.985 1 55.97 246 PHE A O 1
ATOM 1913 N N . LEU A 1 247 ? 9.266 -28.672 -3.033 1 41.22 247 LEU A N 1
ATOM 1914 C CA . LEU A 1 247 ? 10.695 -28.953 -2.967 1 41.22 247 LEU A CA 1
ATOM 1915 C C . LEU A 1 247 ? 11.492 -27.688 -2.672 1 41.22 247 LEU A C 1
ATOM 1917 O O . LEU A 1 247 ? 11.25 -26.641 -3.289 1 41.22 247 LEU A O 1
ATOM 1921 N N . ASN A 1 248 ? 12.023 -27.531 -1.532 1 36.88 248 ASN A N 1
ATOM 1922 C CA . ASN A 1 248 ? 13.289 -26.812 -1.443 1 36.88 248 ASN A CA 1
ATOM 1923 C C . ASN A 1 248 ? 14.125 -26.984 -2.707 1 36.88 248 ASN A C 1
ATOM 1925 O O . ASN A 1 248 ? 13.992 -27.984 -3.41 1 36.88 248 ASN A O 1
ATOM 1929 N N . ASP A 1 249 ? 14.633 -25.844 -3.348 1 34.34 249 ASP A N 1
ATOM 1930 C CA . ASP A 1 249 ? 15.758 -26 -4.27 1 34.34 249 ASP A CA 1
ATOM 1931 C C . ASP A 1 249 ? 16.531 -27.281 -3.969 1 34.34 249 ASP A C 1
ATOM 1933 O O . ASP A 1 249 ? 17.266 -27.344 -2.975 1 34.34 249 ASP A O 1
ATOM 1937 N N . GLU A 1 250 ? 16.094 -28.453 -3.607 1 28.72 250 GLU A N 1
ATOM 1938 C CA . GLU A 1 250 ? 17.203 -29.406 -3.66 1 28.72 250 GLU A CA 1
ATOM 1939 C C . GLU A 1 250 ? 17.688 -29.625 -5.094 1 28.72 250 GLU A C 1
ATOM 1941 O O . GLU A 1 250 ? 16.875 -29.656 -6.023 1 28.72 250 GLU A O 1
ATOM 1946 N N . MET B 1 1 ? -48.719 64.062 14 1 29.34 1 MET B N 1
ATOM 1947 C CA . MET B 1 1 ? -47.469 63.75 13.289 1 29.34 1 MET B CA 1
ATOM 1948 C C . MET B 1 1 ? -46.531 62.969 14.172 1 29.34 1 MET B C 1
ATOM 1950 O O . MET B 1 1 ? -46.406 63.219 15.367 1 29.34 1 MET B O 1
ATOM 1954 N N . LYS B 1 2 ? -46.188 61.625 13.594 1 40.5 2 LYS B N 1
ATOM 1955 C CA . LYS B 1 2 ? -45.781 60.312 14.031 1 40.5 2 LYS B CA 1
ATOM 1956 C C . LYS B 1 2 ? -44.344 60.281 14.508 1 40.5 2 LYS B C 1
ATOM 1958 O O . LYS B 1 2 ? -43.406 60.156 13.703 1 40.5 2 LYS B O 1
ATOM 1963 N N . PRO B 1 3 ? -44.094 61.031 15.602 1 40.75 3 PRO B N 1
ATOM 1964 C CA . PRO B 1 3 ? -42.688 61 16.047 1 40.75 3 PRO B CA 1
ATOM 1965 C C . PRO B 1 3 ? -42.219 59.625 16.484 1 40.75 3 PRO B C 1
ATOM 1967 O O . PRO B 1 3 ? -41.125 59.469 17.016 1 40.75 3 PRO B O 1
ATOM 1970 N N . PHE B 1 4 ? -43.125 58.594 16.453 1 48.56 4 PHE B N 1
ATOM 1971 C CA . PHE B 1 4 ? -42.75 57.25 16.906 1 48.56 4 PHE B CA 1
ATOM 1972 C C . PHE B 1 4 ? -41.781 56.594 15.922 1 48.56 4 PHE B C 1
ATOM 1974 O O . PHE B 1 4 ? -41.344 55.469 16.125 1 48.56 4 PHE B O 1
ATOM 1981 N N . GLY B 1 5 ? -41.5 57.281 14.734 1 40.44 5 GLY B N 1
ATOM 1982 C CA . GLY B 1 5 ? -40.625 56.656 13.75 1 40.44 5 GLY B CA 1
ATOM 1983 C C . GLY B 1 5 ? -39.156 56.75 14.086 1 40.44 5 GLY B C 1
ATOM 1984 O O . GLY B 1 5 ? -38.344 56.062 13.469 1 40.44 5 GLY B O 1
ATOM 1985 N N . LEU B 1 6 ? -38.75 57.75 14.922 1 48.06 6 LEU B N 1
ATOM 1986 C CA . LEU B 1 6 ? -37.312 57.969 15.102 1 48.06 6 LEU B CA 1
ATOM 1987 C C . LEU B 1 6 ? -36.719 56.938 16.062 1 48.06 6 LEU B C 1
ATOM 1989 O O . LEU B 1 6 ? -35.562 56.5 15.906 1 48.06 6 LEU B O 1
ATOM 1993 N N . PHE B 1 7 ? -37.562 56.375 17 1 51 7 PHE B N 1
ATOM 1994 C CA . PHE B 1 7 ? -36.969 55.438 17.953 1 51 7 PHE B CA 1
ATOM 1995 C C . PHE B 1 7 ? -36.656 54.094 17.297 1 51 7 PHE B C 1
ATOM 1997 O O . PHE B 1 7 ? -35.75 53.375 17.734 1 51 7 PHE B O 1
ATOM 2004 N N . LEU B 1 8 ? -37.406 53.75 16.125 1 49.59 8 LEU B N 1
ATOM 2005 C CA . LEU B 1 8 ? -37.125 52.438 15.547 1 49.59 8 LEU B CA 1
ATOM 2006 C C . LEU B 1 8 ? -35.844 52.469 14.742 1 49.59 8 LEU B C 1
ATOM 2008 O O . LEU B 1 8 ? -35.094 51.469 14.68 1 49.59 8 LEU B O 1
ATOM 2012 N N . ASN B 1 9 ? -35.406 53.656 14.25 1 48.94 9 ASN B N 1
ATOM 2013 C CA . ASN B 1 9 ? -34.188 53.656 13.445 1 48.94 9 ASN B CA 1
ATOM 2014 C C . ASN B 1 9 ? -32.938 53.625 14.32 1 48.94 9 ASN B C 1
ATOM 2016 O O . ASN B 1 9 ? -31.859 53.25 13.859 1 48.94 9 ASN B O 1
ATOM 2020 N N . ILE B 1 10 ? -33.062 54.156 15.641 1 48.66 10 ILE B N 1
ATOM 2021 C CA . ILE B 1 10 ? -31.859 54.125 16.469 1 48.66 10 ILE B CA 1
ATOM 2022 C C . ILE B 1 10 ? -31.578 52.719 16.953 1 48.66 10 ILE B C 1
ATOM 2024 O O . ILE B 1 10 ? -30.422 52.281 17.031 1 48.66 10 ILE B O 1
ATOM 2028 N N . PHE B 1 11 ? -32.656 51.844 17.203 1 48.91 11 PHE B N 1
ATOM 2029 C CA . PHE B 1 11 ? -32.344 50.469 17.641 1 48.91 11 PHE B CA 1
ATOM 2030 C C . PHE B 1 11 ? -31.75 49.656 16.516 1 48.91 11 PHE B C 1
ATOM 2032 O O . PHE B 1 11 ? -30.922 48.75 16.75 1 48.91 11 PHE B 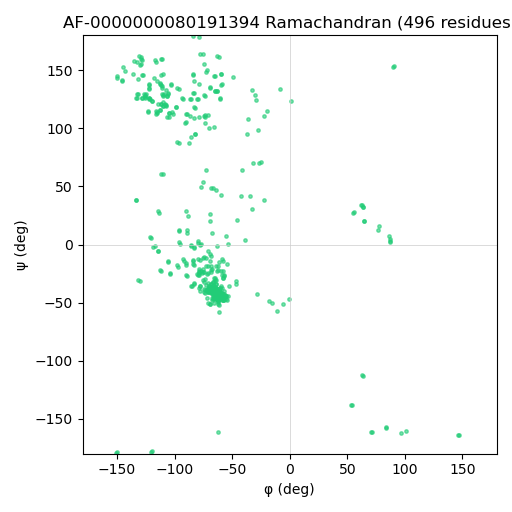O 1
ATOM 2039 N N . ALA B 1 12 ? -32.094 49.812 15.211 1 47.34 12 ALA B N 1
ATOM 2040 C CA . ALA B 1 12 ? -31.5 49.062 14.117 1 47.34 12 ALA B CA 1
ATOM 2041 C C . ALA B 1 12 ? -30.047 49.438 13.906 1 47.34 12 ALA B C 1
ATOM 2043 O O . ALA B 1 12 ? -29.203 48.625 13.586 1 47.34 12 ALA B O 1
ATOM 2044 N N . LEU B 1 13 ? -29.703 50.75 14.141 1 44.44 13 LEU B N 1
ATOM 2045 C CA . LEU B 1 13 ? -28.297 51.125 13.969 1 44.44 13 LEU B CA 1
ATOM 2046 C C . LEU B 1 13 ? -27.438 50.531 15.078 1 44.44 13 LEU B C 1
ATOM 2048 O O . LEU B 1 13 ? -2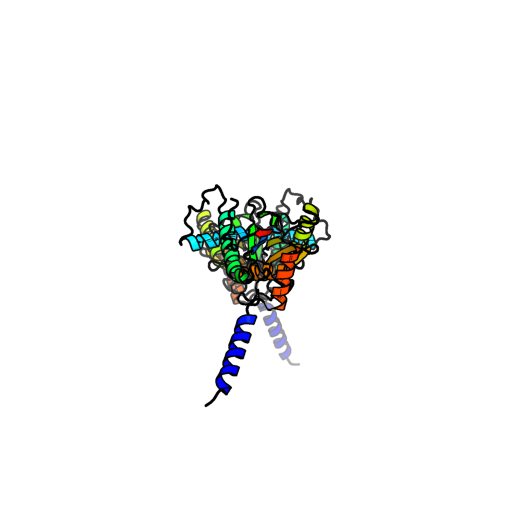6.281 50.156 14.844 1 44.44 13 LEU B O 1
ATOM 2052 N N . PHE B 1 14 ? -27.984 50.562 16.391 1 41.47 14 PHE B N 1
ATOM 2053 C CA . PHE B 1 14 ? -27.125 50.031 17.438 1 41.47 14 PHE B CA 1
ATOM 2054 C C . PHE B 1 14 ? -26.891 48.531 17.234 1 41.47 14 PHE B C 1
ATOM 2056 O O . PHE B 1 14 ? -25.859 48 17.641 1 41.47 14 PHE B O 1
ATOM 2063 N N . PHE B 1 15 ? -27.969 47.75 16.812 1 41 15 PHE B N 1
ATOM 2064 C CA . PHE B 1 15 ? -27.688 46.344 16.641 1 41 15 PHE B CA 1
ATOM 2065 C C . PHE B 1 15 ? -26.688 46.125 15.508 1 41 15 PHE B C 1
ATOM 2067 O O . PHE B 1 15 ? -26 45.094 15.469 1 41 15 PHE B O 1
ATOM 2074 N N . MET B 1 16 ? -26.703 46.875 14.391 1 37.12 16 MET B N 1
ATOM 2075 C CA . MET B 1 16 ? -25.688 46.625 13.367 1 37.12 16 MET B CA 1
ATOM 2076 C C . MET B 1 16 ? -24.297 47 13.883 1 37.12 16 MET B C 1
ATOM 2078 O O . MET B 1 16 ? -23.297 46.562 13.32 1 37.12 16 MET B O 1
ATOM 2082 N N . LEU B 1 17 ? -24.078 48.094 14.609 1 37 17 LEU B N 1
ATOM 2083 C CA . LEU B 1 17 ? -22.734 48.5 15 1 37 17 LEU B CA 1
ATOM 2084 C C . LEU B 1 17 ? -22.125 47.5 15.945 1 37 17 LEU B C 1
ATOM 2086 O O . LEU B 1 17 ? -20.891 47.375 16.016 1 37 17 LEU B O 1
ATOM 2090 N N . ILE B 1 18 ? -22.797 47.094 17.031 1 35.78 18 ILE B N 1
ATOM 2091 C CA . ILE B 1 18 ? -22.094 46.219 17.938 1 35.78 18 ILE B CA 1
ATOM 2092 C C . ILE B 1 18 ? -21.719 44.906 17.219 1 35.78 18 ILE B C 1
ATOM 2094 O O . ILE B 1 18 ? -21.203 43.969 17.828 1 35.78 18 ILE B O 1
ATOM 2098 N N . VAL B 1 19 ? -22.375 44.656 16.156 1 36.22 19 VAL B N 1
ATOM 2099 C CA . VAL B 1 19 ? -21.781 43.406 15.688 1 36.22 19 VAL B CA 1
ATOM 2100 C C . VAL B 1 19 ? -20.281 43.594 15.445 1 36.22 19 VAL B C 1
ATOM 2102 O O . VAL B 1 19 ? -19.703 42.906 14.609 1 36.22 19 VAL B O 1
ATOM 2105 N N . LYS B 1 20 ? -19.812 44.812 15.43 1 42.03 20 LYS B N 1
ATOM 2106 C CA . LYS B 1 20 ? -18.406 44.875 15 1 42.03 20 LYS B CA 1
ATOM 2107 C C . LYS B 1 20 ? -17.578 43.812 15.711 1 42.03 20 LYS B C 1
ATOM 2109 O O . LYS B 1 20 ? -17 44.062 16.766 1 42.03 20 LYS B O 1
ATOM 2114 N N . ALA B 1 21 ? -18.016 42.844 16.203 1 43.38 21 ALA B N 1
ATOM 2115 C CA . ALA B 1 21 ? -17.359 41.625 16.672 1 43.38 21 ALA B CA 1
ATOM 2116 C C . ALA B 1 21 ? -16.078 41.375 15.898 1 43.38 21 ALA B C 1
ATOM 2118 O O . ALA B 1 21 ? -16.078 41.281 14.672 1 43.38 21 ALA B O 1
ATOM 2119 N N . GLU B 1 22 ? -14.93 41.688 16.312 1 50.66 22 GLU B N 1
ATOM 2120 C CA . GLU B 1 22 ? -13.484 41.5 16.219 1 50.66 22 GLU B CA 1
ATOM 2121 C C . GLU B 1 22 ? -13.117 40.062 15.883 1 50.66 22 GLU B C 1
ATOM 2123 O O . GLU B 1 22 ? -12.914 39.25 16.781 1 50.66 22 GLU B O 1
ATOM 2128 N N . ASP B 1 23 ? -13.891 39.406 14.914 1 71.38 23 ASP B N 1
ATOM 2129 C CA . ASP B 1 23 ? -14.305 38.031 14.672 1 71.38 23 ASP B CA 1
ATOM 2130 C C . ASP B 1 23 ? -13.102 37.125 14.438 1 71.38 23 ASP B C 1
ATOM 2132 O O . ASP B 1 23 ? -13.25 35.906 14.305 1 71.38 23 ASP B O 1
ATOM 2136 N N . GLY B 1 24 ? -12.023 37.625 14.195 1 88.31 24 GLY B N 1
ATOM 2137 C CA . GLY B 1 24 ? -10.875 36.75 14.07 1 88.31 24 GLY B CA 1
ATOM 2138 C C . GLY B 1 24 ? -10.234 36.406 15.406 1 88.31 24 GLY B C 1
ATOM 2139 O O . GLY B 1 24 ? -10.742 36.812 16.453 1 88.31 24 GLY B O 1
ATOM 2140 N N . CYS B 1 25 ? -9.242 35.656 15.477 1 93.12 25 CYS B N 1
ATOM 2141 C CA . CYS B 1 25 ? -8.539 35.219 16.672 1 93.12 25 CYS B CA 1
ATOM 2142 C C . CYS B 1 25 ? -7.691 36.375 17.234 1 93.12 25 CYS B C 1
ATOM 2144 O O . CYS B 1 25 ? -7.207 36.281 18.375 1 93.12 25 CYS B O 1
ATOM 2146 N N . ILE B 1 26 ? -7.559 37.406 16.484 1 89.19 26 ILE B N 1
ATOM 2147 C CA . ILE B 1 26 ? -6.781 38.562 16.922 1 89.19 26 ILE B CA 1
ATOM 2148 C C . ILE B 1 26 ? -7.398 39.844 16.375 1 89.19 26 ILE B C 1
ATOM 2150 O O . ILE B 1 26 ? -7.918 39.875 15.258 1 89.19 26 ILE B O 1
ATOM 2154 N N . GLU B 1 27 ? -7.445 40.875 17.109 1 78.44 27 GLU B N 1
ATOM 2155 C CA . GLU B 1 27 ? -8.133 42.125 16.766 1 78.44 27 GLU B CA 1
ATOM 2156 C C . GLU B 1 27 ? -7.305 42.938 15.789 1 78.44 27 GLU B C 1
ATOM 2158 O O . GLU B 1 27 ? -7.848 43.531 14.844 1 78.44 27 GLU B O 1
ATOM 2163 N N . GLU B 1 28 ? -6.031 43.031 15.891 1 78.06 28 GLU B N 1
ATOM 2164 C CA . GLU B 1 28 ? -5.168 43.875 15.055 1 78.06 28 GLU B CA 1
ATOM 2165 C C . GLU B 1 28 ? -4.996 43.25 13.664 1 78.06 28 GLU B C 1
ATOM 2167 O O . GLU B 1 28 ? -5.531 42.188 13.383 1 78.06 28 GLU B O 1
ATOM 2172 N N . SER B 1 29 ? -4.527 44.094 12.781 1 85.06 29 SER B N 1
ATOM 2173 C CA . SER B 1 29 ? -4.203 43.656 11.43 1 85.06 29 SER B CA 1
ATOM 2174 C C . SER B 1 29 ? -3.006 42.719 11.43 1 85.06 29 SER B C 1
ATOM 2176 O O . SER B 1 29 ? -2.027 42.938 10.719 1 85.06 29 SER B O 1
ATOM 2178 N N . LYS B 1 30 ? -3.104 41.719 12.359 1 89.38 30 LYS B N 1
ATOM 2179 C CA . LYS B 1 30 ? -2.066 40.688 12.469 1 89.38 30 LYS B CA 1
ATOM 2180 C C . LYS B 1 30 ? -2.592 39.312 12.023 1 89.38 30 LYS B C 1
ATOM 2182 O O . LYS B 1 30 ? -3.801 39.125 11.883 1 89.38 30 LYS B O 1
ATOM 2187 N N . THR B 1 31 ? -1.67 38.438 11.68 1 91.88 31 THR B N 1
ATOM 2188 C CA . THR B 1 31 ? -2.059 37.094 11.234 1 91.88 31 THR B CA 1
ATOM 2189 C C . THR B 1 31 ? -1.213 36.031 11.922 1 91.88 31 THR B C 1
ATOM 2191 O O . THR B 1 31 ? 0.017 36.094 11.922 1 91.88 31 THR B O 1
ATOM 2194 N N . TYR B 1 32 ? -1.869 35.062 12.562 1 95.19 32 TYR B N 1
ATOM 2195 C CA . TYR B 1 32 ? -1.154 33.875 13.023 1 95.19 32 TYR B CA 1
ATOM 2196 C C . TYR B 1 32 ? -0.82 32.969 11.852 1 95.19 32 TYR B C 1
ATOM 2198 O O . TYR B 1 32 ? -1.689 32.625 11.031 1 95.19 32 TYR B O 1
ATOM 2206 N N . VAL B 1 33 ? 0.451 32.562 11.727 1 94.25 33 VAL B N 1
ATOM 2207 C CA . VAL B 1 33 ? 0.864 31.578 10.742 1 94.25 33 VAL B CA 1
ATOM 2208 C C . VAL B 1 33 ? 1.393 30.328 11.445 1 94.25 33 VAL B C 1
ATOM 2210 O O . VAL B 1 33 ? 2.42 30.391 12.133 1 94.25 33 VAL B O 1
ATOM 2213 N N . ILE B 1 34 ? 0.665 29.25 11.305 1 96.5 34 ILE B N 1
ATOM 2214 C CA . ILE B 1 34 ? 1.026 27.984 11.945 1 96.5 34 ILE B CA 1
ATOM 2215 C C . ILE B 1 34 ? 1.861 27.141 10.984 1 96.5 34 ILE B C 1
ATOM 2217 O O . ILE B 1 34 ? 1.441 26.875 9.859 1 96.5 34 ILE B O 1
ATOM 2221 N N . ASN B 1 35 ? 3.057 26.719 11.453 1 94.69 35 ASN B N 1
ATOM 2222 C CA . ASN B 1 35 ? 3.9 25.844 10.633 1 94.69 35 ASN B CA 1
ATOM 2223 C C . ASN B 1 35 ? 3.496 24.391 10.766 1 94.69 35 ASN B C 1
ATOM 2225 O O . ASN B 1 35 ? 3.299 23.891 11.875 1 94.69 35 ASN B O 1
ATOM 2229 N N . ILE B 1 36 ? 3.328 23.75 9.633 1 96.38 36 ILE B N 1
ATOM 2230 C CA . ILE B 1 36 ? 3.08 22.312 9.586 1 96.38 36 ILE B CA 1
ATOM 2231 C C . ILE B 1 36 ? 4.148 21.625 8.727 1 96.38 36 ILE B C 1
ATOM 2233 O O . ILE B 1 36 ? 4.227 21.859 7.523 1 96.38 36 ILE B O 1
ATOM 2237 N N . LYS B 1 37 ? 4.965 20.812 9.336 1 94.75 37 LYS B N 1
ATOM 2238 C CA . LYS B 1 37 ? 5.973 20.031 8.625 1 94.75 37 LYS B CA 1
ATOM 2239 C C . LYS B 1 37 ? 5.387 18.719 8.109 1 94.75 37 LYS B C 1
ATOM 2241 O O . LYS B 1 37 ? 4.887 17.906 8.891 1 94.75 37 LYS B O 1
ATOM 2246 N N . ALA B 1 38 ? 5.547 18.547 6.844 1 94.94 38 ALA B N 1
ATOM 2247 C CA . ALA B 1 38 ? 4.898 17.391 6.238 1 94.94 38 ALA B CA 1
ATOM 2248 C C . ALA B 1 38 ? 5.91 16.266 5.969 1 94.94 38 ALA B C 1
ATOM 2250 O O . ALA B 1 38 ? 7.031 16.531 5.535 1 94.94 38 ALA B O 1
ATOM 2251 N N . HIS B 1 39 ? 5.531 15.078 6.262 1 94.44 39 HIS B N 1
ATOM 2252 C CA . HIS B 1 39 ? 6.211 13.82 5.949 1 94.44 39 HIS B CA 1
ATOM 2253 C C . HIS B 1 39 ? 5.32 12.906 5.121 1 94.44 39 HIS B C 1
ATOM 2255 O O . HIS B 1 39 ? 4.199 12.594 5.523 1 94.44 39 HIS B O 1
ATOM 2261 N N . VAL B 1 40 ? 5.836 12.5 4.023 1 93.62 40 VAL B N 1
ATOM 2262 C CA . VAL B 1 40 ? 5.016 11.711 3.113 1 93.62 40 VAL B CA 1
ATOM 2263 C C . VAL B 1 40 ? 5.727 10.398 2.783 1 93.62 40 VAL B C 1
ATOM 2265 O O . VAL B 1 40 ? 6.879 10.406 2.34 1 93.62 40 VAL B O 1
ATOM 2268 N N . GLU B 1 41 ? 5.008 9.297 3 1 91.5 41 GLU B N 1
ATOM 2269 C CA . GLU B 1 41 ? 5.543 7.973 2.703 1 91.5 41 GLU B CA 1
ATOM 2270 C C . GLU B 1 41 ? 5.906 7.84 1.227 1 91.5 41 GLU B C 1
ATOM 2272 O O . GLU B 1 41 ? 5.207 8.375 0.362 1 91.5 41 GLU B O 1
ATOM 2277 N N . GLY B 1 42 ? 6.953 7.066 0.983 1 86.56 42 GLY B N 1
ATOM 2278 C CA . GLY B 1 42 ? 7.473 6.914 -0.367 1 86.56 42 GLY B CA 1
ATOM 2279 C C . GLY B 1 42 ? 6.43 6.438 -1.358 1 86.56 42 GLY B C 1
ATOM 2280 O O . GLY B 1 42 ? 6.332 6.969 -2.467 1 86.56 42 GLY B O 1
ATOM 2281 N N . LEU B 1 43 ? 5.688 5.496 -0.985 1 85 43 LEU B N 1
ATOM 2282 C CA . LEU B 1 43 ? 4.652 4.957 -1.857 1 85 43 LEU B CA 1
ATOM 2283 C C . LEU B 1 43 ? 3.641 6.035 -2.23 1 85 43 LEU B C 1
ATOM 2285 O O . LEU B 1 43 ? 3.15 6.066 -3.361 1 85 43 LEU B O 1
ATOM 2289 N N . ILE B 1 44 ? 3.316 6.887 -1.342 1 92.06 44 ILE B N 1
ATOM 2290 C CA . ILE B 1 44 ? 2.35 7.953 -1.575 1 92.06 44 ILE B CA 1
ATOM 2291 C C . ILE B 1 44 ? 2.961 9.008 -2.494 1 92.06 44 ILE B C 1
ATOM 2293 O O . ILE B 1 44 ? 2.287 9.531 -3.387 1 92.06 44 ILE B O 1
ATOM 2297 N N . GLN B 1 45 ? 4.207 9.289 -2.309 1 89.62 45 GLN B N 1
ATOM 2298 C CA . GLN B 1 45 ? 4.887 10.227 -3.199 1 89.62 45 GLN B CA 1
ATOM 2299 C C . GLN B 1 45 ? 4.859 9.734 -4.641 1 89.62 45 GLN B C 1
ATOM 2301 O O . GLN B 1 45 ? 4.59 10.508 -5.562 1 89.62 45 GLN B O 1
ATOM 2306 N N . GLN B 1 46 ? 5.125 8.477 -4.781 1 87.06 46 GLN B N 1
ATOM 2307 C CA . GLN B 1 46 ? 5.086 7.887 -6.113 1 87.06 46 GLN B CA 1
ATOM 2308 C C . GLN B 1 46 ? 3.686 7.977 -6.711 1 87.06 46 GLN B C 1
ATOM 2310 O O . GLN B 1 46 ? 3.531 8.203 -7.914 1 87.06 46 GLN B O 1
ATOM 2315 N N . SER B 1 47 ? 2.727 7.746 -5.895 1 90.56 47 SER B N 1
ATOM 2316 C CA . SER B 1 47 ? 1.342 7.867 -6.336 1 90.56 47 SER B CA 1
ATOM 2317 C C . SER B 1 47 ? 1.029 9.281 -6.809 1 90.56 47 SER B C 1
ATOM 2319 O O . SER B 1 47 ? 0.4 9.469 -7.852 1 90.56 47 SER B O 1
ATOM 2321 N N . ILE B 1 48 ? 1.493 10.242 -6.039 1 91.38 48 ILE B N 1
ATOM 2322 C CA . ILE B 1 48 ? 1.249 11.648 -6.352 1 91.38 48 ILE B CA 1
ATOM 2323 C C . ILE B 1 48 ? 1.927 12.008 -7.672 1 91.38 48 ILE B C 1
ATOM 2325 O O . ILE B 1 48 ? 1.335 12.688 -8.516 1 91.38 48 ILE B O 1
ATOM 2329 N N . ILE B 1 49 ? 3.131 11.492 -7.887 1 87.25 49 ILE B N 1
ATOM 2330 C CA . ILE B 1 49 ? 3.854 11.734 -9.133 1 87.25 49 ILE B CA 1
ATOM 2331 C C . ILE B 1 49 ? 3.066 11.164 -10.305 1 87.25 49 ILE B C 1
ATOM 2333 O O . ILE B 1 49 ? 2.891 11.828 -11.328 1 87.25 49 ILE B O 1
ATOM 2337 N N . SER B 1 50 ? 2.609 9.961 -10.148 1 86.69 50 SER B N 1
ATOM 2338 C CA . SER B 1 50 ? 1.871 9.281 -11.211 1 86.69 50 SER B CA 1
ATOM 2339 C C . SER B 1 50 ? 0.61 10.055 -11.586 1 86.69 50 SER B C 1
ATOM 2341 O O . SER B 1 50 ? 0.299 10.203 -12.766 1 86.69 50 SER B O 1
ATOM 2343 N N . LEU B 1 51 ? -0.055 10.531 -10.625 1 88.69 51 LEU B N 1
ATOM 2344 C CA . LEU B 1 51 ? -1.301 11.258 -10.844 1 88.69 51 LEU B CA 1
ATOM 2345 C C . LEU B 1 51 ? -1.034 12.609 -11.492 1 88.69 51 LEU B C 1
ATOM 2347 O O . LEU B 1 51 ? -1.834 13.086 -12.297 1 88.69 51 LEU B O 1
ATOM 2351 N N . SER B 1 52 ? 0.076 13.133 -11.062 1 82 52 SER B N 1
ATOM 2352 C CA . SER B 1 52 ? 0.447 14.422 -11.633 1 82 52 SER B CA 1
ATOM 2353 C C . SER B 1 52 ? 0.835 14.281 -13.102 1 82 52 SER B C 1
ATOM 2355 O O . SER B 1 52 ? 0.577 15.18 -13.906 1 82 52 SER B O 1
ATOM 2357 N N . ALA B 1 53 ? 1.526 13.148 -13.453 1 73.19 53 ALA B N 1
ATOM 2358 C CA . ALA B 1 53 ? 1.966 12.891 -14.82 1 73.19 53 ALA B CA 1
ATOM 2359 C C . ALA B 1 53 ? 0.778 12.602 -15.734 1 73.19 53 ALA B C 1
ATOM 2361 O O . ALA B 1 53 ? 0.784 12.969 -16.906 1 73.19 53 ALA B O 1
ATOM 2362 N N . LYS B 1 54 ? -0.042 11.719 -15.344 1 63.34 54 LYS B N 1
ATOM 2363 C CA . LYS B 1 54 ? -1.224 11.43 -16.156 1 63.34 54 LYS B CA 1
ATOM 2364 C C . LYS B 1 54 ? -2.014 12.703 -16.438 1 63.34 54 LYS B C 1
ATOM 2366 O O . LYS B 1 54 ? -2.561 12.875 -17.531 1 63.34 54 LYS B O 1
ATOM 2371 N N . PHE B 1 55 ? -2.074 13.367 -15.312 1 44.78 55 PHE B N 1
ATOM 2372 C CA . PHE B 1 55 ? -2.742 14.648 -15.516 1 44.78 55 PHE B CA 1
ATOM 2373 C C . PHE B 1 55 ? -1.889 15.578 -16.375 1 44.78 55 PHE B C 1
ATOM 2375 O O . PHE B 1 55 ? -2.406 16.5 -17 1 44.78 55 PHE B O 1
ATOM 2382 N N . GLU B 1 56 ? -0.554 15.195 -16.266 1 44.94 56 GLU B N 1
ATOM 2383 C CA . GLU B 1 56 ? 0.291 16.062 -17.078 1 44.94 56 GLU B CA 1
ATOM 2384 C C . GLU B 1 56 ? 0.163 15.719 -18.562 1 44.94 56 GLU B C 1
ATOM 2386 O O . GLU B 1 56 ? 0.826 16.328 -19.406 1 44.94 56 GLU B O 1
ATOM 2391 N N . ASP B 1 57 ? -0.096 14.539 -19.328 1 37.38 57 ASP B N 1
ATOM 2392 C CA . ASP B 1 57 ? -0.436 15.141 -20.625 1 37.38 57 ASP B CA 1
ATOM 2393 C C . ASP B 1 57 ? -1.034 16.531 -20.438 1 37.38 57 ASP B C 1
ATOM 2395 O O . ASP B 1 57 ? -1.329 17.219 -21.406 1 37.38 57 ASP B O 1
ATOM 2399 N N . SER B 1 58 ? -1.819 16.719 -19.578 1 31.55 58 SER B N 1
ATOM 2400 C CA . SER B 1 58 ? -2.15 18.109 -19.359 1 31.55 58 SER B CA 1
ATOM 2401 C C . SER B 1 58 ? -0.923 18.906 -18.922 1 31.55 58 SER B C 1
ATOM 2403 O O . SER B 1 58 ? 0.096 18.328 -18.547 1 31.55 58 SER B O 1
ATOM 2405 N N . ILE B 1 59 ? -0.988 20.234 -18.234 1 29.09 59 ILE B N 1
ATOM 2406 C CA . ILE B 1 59 ? -0.115 21.375 -18.031 1 29.09 59 ILE B CA 1
ATOM 2407 C C . ILE B 1 59 ? 1.029 20.984 -17.094 1 29.09 59 ILE B C 1
ATOM 2409 O O . ILE B 1 59 ? 1.812 21.844 -16.672 1 29.09 59 ILE B O 1
ATOM 2413 N N . LEU B 1 60 ? 0.988 19.812 -16.344 1 33.31 60 LEU B N 1
ATOM 2414 C CA . LEU B 1 60 ? 2.205 19.797 -15.547 1 33.31 60 LEU B CA 1
ATOM 2415 C C . LEU B 1 60 ? 3.406 19.391 -16.391 1 33.31 60 LEU B C 1
ATOM 2417 O O . LEU B 1 60 ? 3.521 18.219 -16.781 1 33.31 60 LEU B O 1
ATOM 2421 N N . THR B 1 61 ? 3.771 19.875 -17.578 1 27.14 61 THR B N 1
ATOM 2422 C CA . THR B 1 61 ? 4.973 19.859 -18.406 1 27.14 61 THR B CA 1
ATOM 2423 C C . THR B 1 61 ? 6.148 19.266 -17.641 1 27.14 61 THR B C 1
ATOM 2425 O O . THR B 1 61 ? 6.176 19.297 -16.406 1 27.14 61 THR B O 1
ATOM 2428 N N . ASN B 1 62 ? 7.047 18.203 -18.344 1 29.27 62 ASN B N 1
ATOM 2429 C CA . ASN B 1 62 ? 8.414 17.719 -18.156 1 29.27 62 ASN B CA 1
ATOM 2430 C C . ASN B 1 62 ? 9.195 18.609 -17.188 1 29.27 62 ASN B C 1
ATOM 2432 O O . ASN B 1 62 ? 10.219 18.203 -16.656 1 29.27 62 ASN B O 1
ATOM 2436 N N . GLU B 1 63 ? 9.211 19.891 -17.641 1 28.88 63 GLU B N 1
ATOM 2437 C CA . GLU B 1 63 ? 10.109 20.938 -17.141 1 28.88 63 GLU B CA 1
ATOM 2438 C C . GLU B 1 63 ? 9.945 21.141 -15.641 1 28.88 63 GLU B C 1
ATOM 2440 O O . GLU B 1 63 ? 10.453 22.125 -15.086 1 28.88 63 GLU B O 1
ATOM 2445 N N . TYR B 1 64 ? 8.859 20.594 -15.094 1 30.56 64 TYR B N 1
ATOM 2446 C CA . TYR B 1 64 ? 9.047 20.984 -13.703 1 30.56 64 TYR B CA 1
ATOM 2447 C C . TYR B 1 64 ? 10.25 20.266 -13.094 1 30.56 64 TYR B C 1
ATOM 2449 O O . TYR B 1 64 ? 10.125 19.156 -12.578 1 30.56 64 TYR B O 1
ATOM 2457 N N . VAL B 1 65 ? 11.078 19.594 -13.797 1 34.78 65 VAL B N 1
ATOM 2458 C CA . VAL B 1 65 ? 12.336 19.766 -13.078 1 34.78 65 VAL B CA 1
ATOM 2459 C C . VAL B 1 65 ? 12.289 21.062 -12.258 1 34.78 65 VAL B C 1
ATOM 2461 O O . VAL B 1 65 ? 12.164 22.156 -12.812 1 34.78 65 VAL B O 1
ATOM 2464 N N . ALA B 1 66 ? 11.531 21.094 -11.227 1 34.53 66 ALA B N 1
ATOM 2465 C CA . ALA B 1 66 ? 11.664 22.359 -10.5 1 34.53 66 ALA B CA 1
ATOM 2466 C C . ALA B 1 66 ? 13 23.031 -10.805 1 34.53 66 ALA B C 1
ATOM 2468 O O . ALA B 1 66 ? 13.992 22.359 -11.094 1 34.53 66 ALA B O 1
ATOM 2469 N N . GLU B 1 67 ? 13.008 24.125 -11.5 1 36.84 67 GLU B N 1
ATOM 2470 C CA . GLU B 1 67 ? 14.156 25 -11.695 1 36.84 67 GLU B CA 1
ATOM 2471 C C . GLU B 1 67 ? 15.266 24.688 -10.688 1 36.84 67 GLU B C 1
ATOM 2473 O O . GLU B 1 67 ? 16.453 24.797 -11.008 1 36.84 67 GLU B O 1
ATOM 2478 N N . ASN B 1 68 ? 14.945 24.625 -9.43 1 40.16 68 ASN B N 1
ATOM 2479 C CA . ASN B 1 68 ? 15.93 24.75 -8.359 1 40.16 68 ASN B CA 1
ATOM 2480 C C . ASN B 1 68 ? 16.5 23.391 -7.973 1 40.16 68 ASN B C 1
ATOM 2482 O O . ASN B 1 68 ? 16.969 23.203 -6.844 1 40.16 68 ASN B O 1
ATOM 2486 N N . LYS B 1 69 ? 16.578 22.359 -8.945 1 51.94 69 LYS B N 1
ATOM 2487 C CA . LYS B 1 69 ? 17.281 21.125 -8.633 1 51.94 69 LYS B CA 1
ATOM 2488 C C . LYS B 1 69 ? 16.422 20.234 -7.727 1 51.94 69 LYS B C 1
ATOM 2490 O O . LYS B 1 69 ? 16.953 19.375 -7.02 1 51.94 69 LYS B O 1
ATOM 2495 N N . GLU B 1 70 ? 15.078 20.578 -7.586 1 61.69 70 GLU B N 1
ATOM 2496 C CA . GLU B 1 70 ? 14.203 19.75 -6.754 1 61.69 70 GLU B CA 1
ATOM 2497 C C . GLU B 1 70 ? 13.773 18.484 -7.484 1 61.69 70 GLU B C 1
ATOM 2499 O O . GLU B 1 70 ? 13.586 18.5 -8.703 1 61.69 70 GLU B O 1
ATOM 2504 N N . SER B 1 71 ? 13.758 17.359 -6.785 1 75.94 71 SER B N 1
ATOM 2505 C CA . SER B 1 71 ? 13.344 16.094 -7.367 1 75.94 71 SER B CA 1
ATOM 2506 C C . SER B 1 71 ? 11.867 16.109 -7.746 1 75.94 71 SER B C 1
ATOM 2508 O O . SER B 1 71 ? 11.094 16.891 -7.191 1 75.94 71 SER B O 1
ATOM 2510 N N . ALA B 1 72 ? 11.445 15.445 -8.844 1 75.69 72 ALA B N 1
ATOM 2511 C CA . ALA B 1 72 ? 10.055 15.32 -9.281 1 75.69 72 ALA B CA 1
ATOM 2512 C C . ALA B 1 72 ? 9.141 14.93 -8.125 1 75.69 72 ALA B C 1
ATOM 2514 O O . ALA B 1 72 ? 8.008 15.406 -8.031 1 75.69 72 ALA B O 1
ATOM 2515 N N . LYS B 1 73 ? 9.727 14.195 -7.258 1 81 73 LYS B N 1
ATOM 2516 C CA . LYS B 1 73 ? 8.977 13.734 -6.094 1 81 73 LYS B CA 1
ATOM 2517 C C . LYS B 1 73 ? 8.617 14.891 -5.172 1 81 73 LYS B C 1
ATOM 2519 O O . LYS B 1 73 ? 7.453 15.047 -4.781 1 81 73 LYS B O 1
ATOM 2524 N N . VAL B 1 74 ? 9.562 15.656 -4.91 1 82.38 74 VAL B N 1
ATOM 2525 C CA . VAL B 1 74 ? 9.367 16.766 -3.99 1 82.38 74 VAL B CA 1
ATOM 2526 C C . VAL B 1 74 ? 8.477 17.828 -4.637 1 82.38 74 VAL B C 1
ATOM 2528 O O . VAL B 1 74 ? 7.555 18.344 -4 1 82.38 74 VAL B O 1
ATOM 2531 N N . ALA B 1 75 ? 8.688 18.047 -5.852 1 83.62 75 ALA B N 1
ATOM 2532 C CA . ALA B 1 75 ? 7.902 19.047 -6.57 1 83.62 75 ALA B CA 1
ATOM 2533 C C . ALA B 1 75 ? 6.43 18.641 -6.641 1 83.62 75 ALA B C 1
ATOM 2535 O O . ALA B 1 75 ? 5.543 19.469 -6.41 1 83.62 75 ALA B O 1
ATOM 2536 N N . ALA B 1 76 ? 6.18 17.375 -6.988 1 87.38 76 ALA B N 1
ATOM 2537 C CA . ALA B 1 76 ? 4.805 16.891 -7.086 1 87.38 76 ALA B CA 1
ATOM 2538 C C . ALA B 1 76 ? 4.113 16.922 -5.727 1 87.38 76 ALA B C 1
ATOM 2540 O O . ALA B 1 76 ? 2.947 17.312 -5.629 1 87.38 76 ALA B O 1
ATOM 2541 N N . THR B 1 77 ? 4.867 16.578 -4.758 1 89.56 77 THR B N 1
ATOM 2542 C CA . THR B 1 77 ? 4.32 16.578 -3.406 1 89.56 77 THR B CA 1
ATOM 2543 C C . THR B 1 77 ? 4.004 18 -2.949 1 89.56 77 THR B C 1
ATOM 2545 O O . THR B 1 77 ? 2.945 18.25 -2.373 1 89.56 77 THR B O 1
ATOM 2548 N N . ARG B 1 78 ? 4.926 18.891 -3.186 1 88.88 78 ARG B N 1
ATOM 2549 C CA . ARG B 1 78 ? 4.719 20.297 -2.85 1 88.88 78 ARG B CA 1
ATOM 2550 C C . ARG B 1 78 ? 3.475 20.844 -3.537 1 88.88 78 ARG B C 1
ATOM 2552 O O . ARG B 1 78 ? 2.674 21.547 -2.914 1 88.88 78 ARG B O 1
ATOM 2559 N N . SER B 1 79 ? 3.355 20.531 -4.738 1 87.31 79 SER B N 1
ATOM 2560 C CA . SER B 1 79 ? 2.201 21.016 -5.492 1 87.31 79 SER B CA 1
ATOM 2561 C C . SER B 1 79 ? 0.9 20.453 -4.926 1 87.31 79 SER B C 1
ATOM 2563 O O . SER B 1 79 ? -0.06 21.203 -4.715 1 87.31 79 SER B O 1
ATOM 2565 N N . TYR B 1 80 ? 0.896 19.188 -4.688 1 91.38 80 TYR B N 1
ATOM 2566 C CA . TYR B 1 80 ? -0.3 18.531 -4.168 1 91.38 80 TYR B CA 1
ATOM 2567 C C . TYR B 1 80 ? -0.688 19.109 -2.811 1 91.38 80 TYR B C 1
ATOM 2569 O O . TYR B 1 80 ? -1.832 19.531 -2.607 1 91.38 80 TYR B O 1
ATOM 2577 N N . LEU B 1 81 ? 0.258 19.141 -1.925 1 93.69 81 LEU B N 1
ATOM 2578 C CA . LEU B 1 81 ? -0.009 19.656 -0.585 1 93.69 81 LEU B CA 1
ATOM 2579 C C . LEU B 1 81 ? -0.239 21.172 -0.617 1 93.69 81 LEU B C 1
ATOM 2581 O O . LEU B 1 81 ? -1.061 21.688 0.14 1 93.69 81 LEU B O 1
ATOM 2585 N N . GLY B 1 82 ? 0.493 21.812 -1.465 1 91.69 82 GLY B N 1
ATOM 2586 C CA . GLY B 1 82 ? 0.329 23.25 -1.587 1 91.69 82 GLY B CA 1
ATOM 2587 C C . GLY B 1 82 ? -1.096 23.672 -1.902 1 91.69 82 GLY B C 1
ATOM 2588 O O . GLY B 1 82 ? -1.618 24.625 -1.31 1 91.69 82 GLY B O 1
ATOM 2589 N N . VAL B 1 83 ? -1.716 22.984 -2.826 1 90.38 83 VAL B N 1
ATOM 2590 C CA . VAL B 1 83 ? -3.1 23.281 -3.188 1 90.38 83 VAL B CA 1
ATOM 2591 C C . VAL B 1 83 ? -4.004 23.094 -1.971 1 90.38 83 VAL B C 1
ATOM 2593 O O . VAL B 1 83 ? -4.891 23.906 -1.716 1 90.38 83 VAL B O 1
ATOM 2596 N N . ILE B 1 84 ? -3.771 22.078 -1.233 1 93.81 84 ILE B N 1
ATOM 2597 C CA . ILE B 1 84 ? -4.578 21.75 -0.061 1 93.81 84 ILE B CA 1
ATOM 2598 C C . ILE B 1 84 ? -4.426 22.859 0.988 1 93.81 84 ILE B C 1
ATOM 2600 O O . ILE B 1 84 ? -5.418 23.344 1.54 1 93.81 84 ILE B O 1
ATOM 2604 N N . PHE B 1 85 ? -3.219 23.266 1.225 1 94.19 85 PHE B N 1
ATOM 2605 C CA . PHE B 1 85 ? -2.943 24.297 2.213 1 94.19 85 PHE B CA 1
ATOM 2606 C C . PHE B 1 85 ? -3.516 25.641 1.768 1 94.19 85 PHE B C 1
ATOM 2608 O O . PHE B 1 85 ? -4.016 26.406 2.59 1 94.19 85 PHE B O 1
ATOM 2615 N N . GLN B 1 86 ? -3.434 25.875 0.5 1 91.69 86 GLN B N 1
ATOM 2616 C CA . GLN B 1 86 ? -4.016 27.109 -0.028 1 91.69 86 GLN B CA 1
ATOM 2617 C C . GLN B 1 86 ? -5.527 27.141 0.196 1 91.69 86 GLN B C 1
ATOM 2619 O O . GLN B 1 86 ? -6.07 28.156 0.631 1 91.69 86 GLN B O 1
ATOM 2624 N N . GLU B 1 87 ? -6.16 26.094 -0.109 1 90.62 87 GLU B N 1
ATOM 2625 C CA . GLU B 1 87 ? -7.602 26 0.1 1 90.62 87 GLU B CA 1
ATOM 2626 C C . GLU B 1 87 ? -7.957 26.156 1.575 1 90.62 87 GLU B C 1
ATOM 2628 O O . GLU B 1 87 ? -8.922 26.844 1.916 1 90.62 87 GLU B O 1
ATOM 2633 N N . LEU B 1 88 ? -7.211 25.531 2.402 1 94.12 88 LEU B N 1
ATOM 2634 C CA . LEU B 1 88 ? -7.438 25.641 3.84 1 94.12 88 LEU B CA 1
ATOM 2635 C C . LEU B 1 88 ? -7.258 27.094 4.309 1 94.12 88 LEU B C 1
ATOM 2637 O O . LEU B 1 88 ? -8.031 27.578 5.137 1 94.12 88 LEU B O 1
ATOM 2641 N N . ASN B 1 89 ? -6.262 27.734 3.771 1 92.75 89 ASN B N 1
ATOM 2642 C CA . ASN B 1 89 ? -5.992 29.125 4.156 1 92.75 89 ASN B CA 1
ATOM 2643 C C . ASN B 1 89 ? -7.109 30.062 3.703 1 92.75 89 ASN B C 1
ATOM 2645 O O . ASN B 1 89 ? -7.398 31.047 4.375 1 92.75 89 ASN B O 1
ATOM 2649 N N . GLU B 1 90 ? -7.707 29.766 2.633 1 90.12 90 GLU B N 1
ATOM 2650 C CA . GLU B 1 90 ? -8.859 30.562 2.209 1 90.12 90 GLU B CA 1
ATOM 2651 C C . GLU B 1 90 ? -9.969 30.516 3.258 1 90.12 90 GLU B C 1
ATOM 2653 O O . GLU B 1 90 ? -10.617 31.547 3.521 1 90.12 90 GLU B O 1
ATOM 2658 N N . ASP B 1 91 ? -10.086 29.375 3.857 1 90.44 91 ASP B N 1
ATOM 2659 C CA . ASP B 1 91 ? -11.117 29.203 4.875 1 90.44 91 ASP B CA 1
ATOM 2660 C C . ASP B 1 91 ? -10.695 29.844 6.199 1 90.44 91 ASP B C 1
ATOM 2662 O O . ASP B 1 91 ? -11.523 30.391 6.926 1 90.44 91 ASP B O 1
ATOM 2666 N N . LEU B 1 92 ? -9.438 29.781 6.523 1 93.19 92 LEU B N 1
ATOM 2667 C CA . LEU B 1 92 ? -8.938 30.188 7.832 1 93.19 92 LEU B CA 1
ATOM 2668 C C . LEU B 1 92 ? -8.703 31.703 7.871 1 93.19 92 LEU B C 1
ATOM 2670 O O . LEU B 1 92 ? -8.578 32.281 8.953 1 93.19 92 LEU B O 1
ATOM 2674 N N . PHE B 1 93 ? -8.633 32.344 6.734 1 91.06 93 PHE B N 1
ATOM 2675 C CA . PHE B 1 93 ? -8.273 33.75 6.621 1 91.06 93 PHE B CA 1
ATOM 2676 C C . PHE B 1 93 ? -9.219 34.625 7.445 1 91.06 93 PHE B C 1
ATOM 2678 O O . PHE B 1 93 ? -8.789 35.594 8.055 1 91.06 93 PHE B O 1
ATOM 2685 N N . LYS B 1 94 ? -10.562 34.281 7.422 1 88.81 94 LYS B N 1
ATOM 2686 C CA . LYS B 1 94 ? -11.555 35.062 8.148 1 88.81 94 LYS B CA 1
ATOM 2687 C C . LYS B 1 94 ? -11.273 35.094 9.648 1 88.81 94 LYS B C 1
ATOM 2689 O O . LYS B 1 94 ? -11.703 35.969 10.367 1 88.81 94 LYS B O 1
ATOM 2694 N N . TYR B 1 95 ? -10.531 34.094 10.078 1 92.5 95 TYR B N 1
ATOM 2695 C CA . TYR B 1 95 ? -10.188 34 11.492 1 92.5 95 TYR B CA 1
ATOM 2696 C C . TYR B 1 95 ? -8.82 34.625 11.758 1 92.5 95 TYR B C 1
ATOM 2698 O O . TYR B 1 95 ? -8.305 34.562 12.875 1 92.5 95 TYR B O 1
ATOM 2706 N N . LYS B 1 96 ? -8.141 35.156 10.719 1 93.38 96 LYS B N 1
ATOM 2707 C CA . LYS B 1 96 ? -6.805 35.75 10.781 1 93.38 96 LYS B CA 1
ATOM 2708 C C . LYS B 1 96 ? -5.762 34.719 11.18 1 93.38 96 LYS B C 1
ATOM 2710 O O . LYS B 1 96 ? -4.852 35 11.961 1 93.38 96 LYS B O 1
ATOM 2715 N N . VAL B 1 97 ? -6.004 33.531 10.773 1 94.69 97 VAL B N 1
ATOM 2716 C CA . VAL B 1 97 ? -5.113 32.375 10.945 1 94.69 97 VAL B CA 1
ATOM 2717 C C . VAL B 1 97 ? -4.781 31.781 9.586 1 94.69 97 VAL B C 1
ATOM 2719 O O . VAL B 1 97 ? -5.645 31.703 8.711 1 94.69 97 VAL B O 1
ATOM 2722 N N . GLN B 1 98 ? -3.533 31.406 9.391 1 94.56 98 GLN B N 1
ATOM 2723 C CA . GLN B 1 98 ? -3.092 30.656 8.219 1 94.56 98 GLN B CA 1
ATOM 2724 C C . GLN B 1 98 ? -2.154 29.516 8.609 1 94.56 98 GLN B C 1
ATOM 2726 O O . GLN B 1 98 ? -1.604 29.516 9.711 1 94.56 98 GLN B O 1
ATOM 2731 N N . VAL B 1 99 ? -2.084 28.547 7.723 1 95.62 99 VAL B N 1
ATOM 2732 C CA . VAL B 1 99 ? -1.135 27.453 7.902 1 95.62 99 VAL B CA 1
ATOM 2733 C C . VAL B 1 99 ? -0.062 27.516 6.816 1 95.62 99 VAL B C 1
ATOM 2735 O O . VAL B 1 99 ? -0.353 27.859 5.668 1 95.62 99 VAL B O 1
ATOM 2738 N N . ASN B 1 100 ? 1.161 27.266 7.27 1 94.25 100 ASN B N 1
ATOM 2739 C CA . ASN B 1 100 ? 2.309 27.219 6.371 1 94.25 100 ASN B CA 1
ATOM 2740 C C . ASN B 1 100 ? 2.848 25.812 6.211 1 94.25 100 ASN B C 1
ATOM 2742 O O . ASN B 1 100 ? 3.129 25.125 7.203 1 94.25 100 ASN B O 1
ATOM 2746 N N . LEU B 1 101 ? 2.99 25.391 4.973 1 94.38 101 LEU B N 1
ATOM 2747 C CA . LEU B 1 101 ? 3.564 24.078 4.668 1 94.38 101 LEU B CA 1
ATOM 2748 C C . LEU B 1 101 ? 5.09 24.141 4.699 1 94.38 101 LEU B C 1
ATOM 2750 O O . LEU B 1 101 ? 5.703 24.875 3.92 1 94.38 101 LEU B O 1
ATOM 2754 N N . VAL B 1 102 ? 5.629 23.391 5.598 1 91.25 102 VAL B N 1
ATOM 2755 C CA . VAL B 1 102 ? 7.082 23.266 5.672 1 91.25 102 VAL B CA 1
ATOM 2756 C C . VAL B 1 102 ? 7.512 21.906 5.109 1 91.25 102 VAL B C 1
ATOM 2758 O O . VAL B 1 102 ? 7.195 20.859 5.684 1 91.25 102 VAL B O 1
ATOM 2761 N N . LEU B 1 103 ? 8.148 21.969 3.955 1 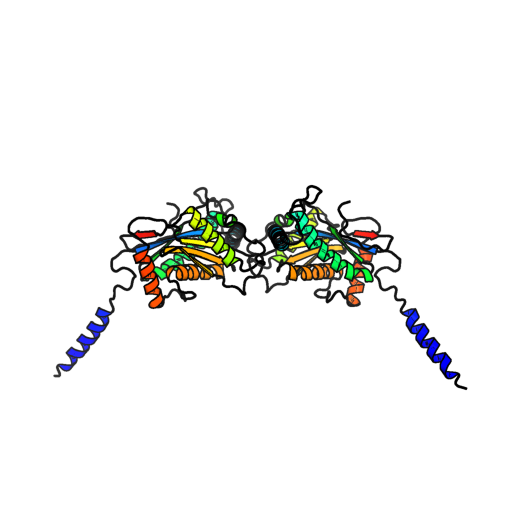88.56 103 LEU B N 1
ATOM 2762 C CA . LEU B 1 103 ? 8.648 20.766 3.316 1 88.56 103 LEU B CA 1
ATOM 2763 C C . LEU B 1 103 ? 10.172 20.75 3.297 1 88.56 103 LEU B C 1
ATOM 2765 O O . LEU B 1 103 ? 10.797 21.656 2.756 1 88.56 103 LEU B O 1
ATOM 2769 N N . ASP B 1 104 ? 10.688 19.828 3.963 1 82.94 104 ASP B N 1
ATOM 2770 C CA . ASP B 1 104 ? 12.125 19.594 3.895 1 82.94 104 ASP B CA 1
ATOM 2771 C C . ASP B 1 104 ? 12.438 18.391 2.998 1 82.94 104 ASP B C 1
ATOM 2773 O O . ASP B 1 104 ? 12.148 17.25 3.354 1 82.94 104 ASP B O 1
ATOM 2777 N N . PRO B 1 105 ? 13.078 18.641 1.893 1 77.06 105 PRO B N 1
ATOM 2778 C CA . PRO B 1 105 ? 13.328 17.562 0.935 1 77.06 105 PRO B CA 1
ATOM 2779 C C . PRO B 1 105 ? 14.125 16.406 1.545 1 77.06 105 PRO B C 1
ATOM 2781 O O . PRO B 1 105 ? 14 15.258 1.093 1 77.06 105 PRO B O 1
ATOM 2784 N N . GLN B 1 106 ? 14.875 16.688 2.516 1 74.69 106 GLN B N 1
ATOM 2785 C CA . GLN B 1 106 ? 15.703 15.656 3.123 1 74.69 106 GLN B CA 1
ATOM 2786 C C . GLN B 1 106 ? 14.906 14.852 4.152 1 74.69 106 GLN B C 1
ATOM 2788 O O . GLN B 1 106 ? 15.305 13.75 4.523 1 74.69 106 GLN B O 1
ATOM 2793 N N . GLU B 1 107 ? 13.758 15.414 4.484 1 73.06 107 GLU B N 1
ATOM 2794 C CA . GLU B 1 107 ? 13.023 14.773 5.574 1 73.06 107 GLU B CA 1
ATOM 2795 C C . GLU B 1 107 ? 11.664 14.273 5.105 1 73.06 107 GLU B C 1
ATOM 2797 O O . GLU B 1 107 ? 10.961 13.586 5.848 1 73.06 107 GLU B O 1
ATOM 2802 N N . ILE B 1 108 ? 11.406 14.547 3.861 1 71.88 108 ILE B N 1
ATOM 2803 C CA . ILE B 1 108 ? 10.062 14.227 3.375 1 71.88 108 ILE B CA 1
ATOM 2804 C C . ILE B 1 108 ? 9.836 12.719 3.436 1 71.88 108 ILE B C 1
ATOM 2806 O O . ILE B 1 108 ? 8.719 12.266 3.711 1 71.88 108 ILE B O 1
ATOM 2810 N N . GLU B 1 109 ? 10.898 11.898 3.27 1 66.25 109 GLU B N 1
ATOM 2811 C CA . GLU B 1 109 ? 10.75 10.445 3.221 1 66.25 109 GLU B CA 1
ATOM 2812 C C . GLU B 1 109 ? 11.023 9.82 4.582 1 66.25 109 GLU B C 1
ATOM 2814 O O . GLU B 1 109 ? 11.141 8.594 4.699 1 66.25 109 GLU B O 1
ATOM 2819 N N . GLN B 1 110 ? 11.086 10.562 5.547 1 65 110 GLN B N 1
ATOM 2820 C CA . GLN B 1 110 ? 11.43 10.055 6.867 1 65 110 GLN B CA 1
ATOM 2821 C C . GLN B 1 110 ? 10.312 9.188 7.434 1 65 110 GLN B C 1
ATOM 2823 O O . GLN B 1 110 ? 10.5 8.484 8.43 1 65 110 GLN B O 1
ATOM 2828 N N . VAL B 1 111 ? 9.25 9.156 6.809 1 69.69 111 VAL B N 1
ATOM 2829 C CA . VAL B 1 111 ? 8.18 8.266 7.242 1 69.69 111 VAL B CA 1
ATOM 2830 C C . VAL B 1 111 ? 8.68 6.828 7.262 1 69.69 111 VAL B C 1
ATOM 2832 O O . VAL B 1 111 ? 8.336 6.051 8.156 1 69.69 111 VAL B O 1
ATOM 2835 N N . ASP B 1 112 ? 9.555 6.613 6.453 1 61.75 112 ASP B N 1
ATOM 2836 C CA . ASP B 1 112 ? 10.062 5.258 6.297 1 61.75 112 ASP B CA 1
ATOM 2837 C C . ASP B 1 112 ? 11.023 4.895 7.434 1 61.75 112 ASP B C 1
ATOM 2839 O O . ASP B 1 112 ? 11.391 3.73 7.59 1 61.75 112 ASP B O 1
ATOM 2843 N N . HIS B 1 113 ? 11.156 5.902 8.281 1 62.62 113 HIS B N 1
ATOM 2844 C CA . HIS B 1 113 ? 12.141 5.688 9.344 1 62.62 113 HIS B CA 1
ATOM 2845 C C . HIS B 1 113 ? 11.484 5.781 10.719 1 62.62 113 HIS B C 1
ATOM 2847 O O . HIS B 1 113 ? 12.18 5.859 11.734 1 62.62 113 HIS B O 1
ATOM 2853 N N . ILE B 1 114 ? 10.164 5.918 10.734 1 68.38 114 ILE B N 1
ATOM 2854 C CA . ILE B 1 114 ? 9.492 6.141 12.008 1 68.38 114 ILE B CA 1
ATOM 2855 C C . ILE B 1 114 ? 9.562 4.875 12.859 1 68.38 114 ILE B C 1
ATOM 2857 O O . ILE B 1 114 ? 8.805 4.727 13.828 1 68.38 114 ILE B O 1
ATOM 2861 N N . GLY B 1 115 ? 10.57 3.994 12.672 1 63.38 115 GLY B N 1
ATOM 2862 C CA . GLY B 1 115 ? 10.703 2.781 13.461 1 63.38 115 GLY B CA 1
ATOM 2863 C C . GLY B 1 115 ? 10.109 1.56 12.781 1 63.38 115 GLY B C 1
ATOM 2864 O O . GLY B 1 115 ? 9.945 1.54 11.562 1 63.38 115 GLY B O 1
ATOM 2865 N N . LYS B 1 116 ? 9.93 0.598 13.805 1 71.06 116 LYS B N 1
ATOM 2866 C CA . LYS B 1 116 ? 9.438 -0.683 13.312 1 71.06 116 LYS B CA 1
ATOM 2867 C C . LYS B 1 116 ? 7.918 -0.655 13.141 1 71.06 116 LYS B C 1
ATOM 2869 O O . LYS B 1 116 ? 7.176 -0.612 14.125 1 71.06 116 LYS B O 1
ATOM 2874 N N . VAL B 1 117 ? 7.477 -0.366 11.953 1 79.94 117 VAL B N 1
ATOM 2875 C CA . VAL B 1 117 ? 6.043 -0.385 11.664 1 79.94 117 VAL B CA 1
ATOM 2876 C C . VAL B 1 117 ? 5.715 -1.562 10.75 1 79.94 117 VAL B C 1
ATOM 2878 O O . VAL B 1 117 ? 6.57 -2.021 9.984 1 79.94 117 VAL B O 1
ATOM 2881 N N . ASP B 1 118 ? 4.582 -2.031 10.992 1 87.75 118 ASP B N 1
ATOM 2882 C CA . ASP B 1 118 ? 4.102 -3.152 10.195 1 87.75 118 ASP B CA 1
ATOM 2883 C C . ASP B 1 118 ? 3.711 -2.699 8.789 1 87.75 118 ASP B C 1
ATOM 2885 O O . ASP B 1 118 ? 2.701 -2.016 8.609 1 87.75 118 ASP B O 1
ATOM 2889 N N . PRO B 1 119 ? 4.438 -3.098 7.82 1 88.31 119 PRO B N 1
ATOM 2890 C CA . PRO B 1 119 ? 4.102 -2.666 6.461 1 88.31 119 PRO B CA 1
ATOM 2891 C C . PRO B 1 119 ? 2.85 -3.35 5.918 1 88.31 119 PRO B C 1
ATOM 2893 O O . PRO B 1 119 ? 2.271 -2.889 4.93 1 88.31 119 PRO B O 1
ATOM 2896 N N . SER B 1 120 ? 2.416 -4.473 6.496 1 90.69 120 SER B N 1
ATOM 2897 C CA . SER B 1 120 ? 1.26 -5.207 5.992 1 90.69 120 SER B CA 1
ATOM 2898 C C . SER B 1 120 ? -0.043 -4.508 6.367 1 90.69 120 SER B C 1
ATOM 2900 O O . SER B 1 120 ? -1.074 -4.723 5.723 1 90.69 120 SER B O 1
ATOM 2902 N N . CYS B 1 121 ? 0.03 -3.721 7.434 1 92.88 121 CYS B N 1
ATOM 2903 C CA . CYS B 1 121 ? -1.135 -3.045 7.992 1 92.88 121 CYS B CA 1
ATOM 2904 C C . CYS B 1 121 ? -2.143 -4.051 8.531 1 92.88 121 CYS B C 1
ATOM 2906 O O . CYS B 1 121 ? -3.332 -3.748 8.648 1 92.88 121 CYS B O 1
ATOM 2908 N N . GLU B 1 122 ? -1.697 -5.262 8.805 1 92.06 122 GLU B N 1
ATOM 2909 C CA . GLU B 1 122 ? -2.621 -6.297 9.258 1 92.06 122 GLU B CA 1
ATOM 2910 C C . GLU B 1 122 ? -2.465 -6.562 10.75 1 92.06 122 GLU B C 1
ATOM 2912 O O . GLU B 1 122 ? -3.309 -7.227 11.359 1 92.06 122 GLU B O 1
ATOM 2917 N N . ILE B 1 123 ? -1.325 -6.039 11.234 1 88.5 123 ILE B N 1
ATOM 2918 C CA . ILE B 1 123 ? -1.056 -6.266 12.648 1 88.5 123 ILE B CA 1
ATOM 2919 C C . ILE B 1 123 ? -1.514 -5.055 13.461 1 88.5 123 ILE B C 1
ATOM 2921 O O . ILE B 1 123 ? -0.787 -4.066 13.57 1 88.5 123 ILE B O 1
ATOM 2925 N N . GLY B 1 124 ? -2.805 -4.961 13.922 1 87.38 124 GLY B N 1
ATOM 2926 C CA . GLY B 1 124 ? -3.307 -3.869 14.734 1 87.38 124 GLY B CA 1
ATOM 2927 C C . GLY B 1 124 ? -3.744 -2.666 13.922 1 87.38 124 GLY B C 1
ATOM 2928 O O . GLY B 1 124 ? -4.137 -2.803 12.766 1 87.38 124 GLY B O 1
ATOM 2929 N N . ASN B 1 125 ? -3.76 -1.54 14.539 1 93.38 125 ASN B N 1
ATOM 2930 C CA . ASN B 1 125 ? -4.129 -0.291 13.883 1 93.38 125 ASN B CA 1
ATOM 2931 C C . ASN B 1 125 ? -2.912 0.412 13.289 1 93.38 125 ASN B C 1
ATOM 2933 O O . ASN B 1 125 ? -2.125 1.021 14.016 1 93.38 125 ASN B O 1
ATOM 2937 N N . ALA B 1 126 ? -2.816 0.311 11.984 1 93.06 126 ALA B N 1
ATOM 2938 C CA . ALA B 1 126 ? -1.607 0.745 11.281 1 93.06 126 ALA B CA 1
ATOM 2939 C C . ALA B 1 126 ? -1.368 2.24 11.477 1 93.06 126 ALA B C 1
ATOM 2941 O O . ALA B 1 126 ? -0.251 2.66 11.789 1 93.06 126 ALA B O 1
ATOM 2942 N N . LEU B 1 127 ? -2.402 3.033 11.297 1 96.06 127 LEU B N 1
ATOM 2943 C CA . LEU B 1 127 ? -2.236 4.477 11.406 1 96.06 127 LEU B CA 1
ATOM 2944 C C . LEU B 1 127 ? -1.885 4.883 12.836 1 96.06 127 LEU B C 1
ATOM 2946 O O . LEU B 1 127 ? -1.004 5.719 13.047 1 96.06 127 LEU B O 1
ATOM 2950 N N . LYS B 1 128 ? -2.553 4.316 13.812 1 95.44 128 LYS B N 1
ATOM 2951 C CA . LYS B 1 128 ? -2.283 4.625 15.219 1 95.44 128 LYS B CA 1
ATOM 2952 C C . LYS B 1 128 ? -0.85 4.258 15.594 1 95.44 128 LYS B C 1
ATOM 2954 O O . LYS B 1 128 ? -0.155 5.043 16.25 1 95.44 128 LYS B O 1
ATOM 2959 N N . SER B 1 129 ? -0.452 3.1 15.18 1 93.25 129 SER B N 1
ATOM 2960 C CA . SER B 1 129 ? 0.898 2.646 15.492 1 93.25 129 SER B CA 1
ATOM 2961 C C . SER B 1 129 ? 1.949 3.543 14.844 1 93.25 129 SER B C 1
ATOM 2963 O O . SER B 1 129 ? 2.945 3.898 15.484 1 93.25 129 SER B O 1
ATOM 2965 N N . ARG B 1 130 ? 1.753 3.908 13.625 1 93.5 130 ARG B N 1
ATOM 2966 C CA . ARG B 1 130 ? 2.707 4.742 12.898 1 93.5 130 ARG B CA 1
ATOM 2967 C C . ARG B 1 130 ? 2.758 6.148 13.492 1 93.5 130 ARG B C 1
ATOM 2969 O O . ARG B 1 130 ? 3.838 6.73 13.633 1 93.5 130 ARG B O 1
ATOM 2976 N N . THR B 1 131 ? 1.62 6.652 13.82 1 95.62 131 THR B N 1
ATOM 2977 C CA . THR B 1 131 ? 1.563 7.984 14.414 1 95.62 131 THR B CA 1
ATOM 2978 C C . THR B 1 131 ? 2.213 7.988 15.797 1 95.62 131 THR B C 1
ATOM 2980 O O . THR B 1 131 ? 2.938 8.922 16.141 1 95.62 131 THR B O 1
ATOM 2983 N N . SER B 1 132 ? 1.944 6.945 16.547 1 94.44 132 SER B N 1
ATOM 2984 C CA . SER B 1 132 ? 2.559 6.816 17.859 1 94.44 132 SER B CA 1
ATOM 2985 C C . SER B 1 132 ? 4.078 6.703 17.766 1 94.44 132 SER B C 1
ATOM 2987 O O . SER B 1 132 ? 4.805 7.297 18.562 1 94.44 132 SER B O 1
ATOM 2989 N N . ALA B 1 133 ? 4.527 5.906 16.812 1 93.12 133 ALA B N 1
ATOM 2990 C CA . ALA B 1 133 ? 5.965 5.777 16.594 1 93.12 133 ALA B CA 1
ATOM 2991 C C . ALA B 1 133 ? 6.586 7.117 16.219 1 93.12 133 ALA B C 1
ATOM 2993 O O . ALA B 1 133 ? 7.668 7.465 16.688 1 93.12 133 ALA B O 1
ATOM 2994 N N . ALA B 1 134 ? 5.938 7.855 15.297 1 93.81 134 ALA B N 1
ATOM 2995 C CA . ALA B 1 134 ? 6.402 9.18 14.906 1 93.81 134 ALA B CA 1
ATOM 2996 C C . ALA B 1 134 ? 6.449 10.125 16.109 1 93.81 134 ALA B C 1
ATOM 2998 O O . ALA B 1 134 ? 7.422 10.867 16.281 1 93.81 134 ALA B O 1
ATOM 2999 N N . PHE B 1 135 ? 5.426 10.047 16.906 1 94.88 135 PHE B N 1
ATOM 3000 C CA . PHE B 1 135 ? 5.336 10.867 18.109 1 94.88 135 PHE B CA 1
ATOM 3001 C C . PHE B 1 135 ? 6.516 10.602 19.031 1 94.88 135 PHE B C 1
ATOM 3003 O O . PHE B 1 135 ? 7.148 11.539 19.531 1 94.88 135 PHE B O 1
ATOM 3010 N N . ASP B 1 136 ? 6.789 9.336 19.25 1 93 136 ASP B N 1
ATOM 3011 C CA . ASP B 1 136 ? 7.883 8.953 20.141 1 93 136 ASP B CA 1
ATOM 3012 C C . ASP B 1 136 ? 9.227 9.414 19.594 1 93 136 ASP B C 1
ATOM 3014 O O . ASP B 1 136 ? 10.055 9.969 20.328 1 93 136 ASP B O 1
ATOM 3018 N N . MET B 1 137 ? 9.375 9.219 18.328 1 92 137 MET B N 1
ATOM 3019 C CA . MET B 1 137 ? 10.617 9.625 17.688 1 92 137 MET B CA 1
ATOM 3020 C C . MET B 1 137 ? 10.812 11.133 17.797 1 92 137 MET B C 1
ATOM 3022 O O . MET B 1 137 ? 11.898 11.602 18.141 1 92 137 MET B O 1
ATOM 3026 N N . LEU B 1 138 ? 9.797 11.898 17.5 1 93 138 LEU B N 1
ATOM 3027 C CA . LEU B 1 138 ? 9.875 13.352 17.531 1 93 138 LEU B CA 1
ATOM 3028 C C . LEU B 1 138 ? 10.07 13.852 18.953 1 93 138 LEU B C 1
ATOM 3030 O O . LEU B 1 138 ? 10.797 14.828 19.188 1 93 138 LEU B O 1
ATOM 3034 N N . SER B 1 139 ? 9.43 13.195 19.859 1 93.19 139 SER B N 1
ATOM 3035 C CA . SER B 1 139 ? 9.562 13.57 21.266 1 93.19 139 SER B CA 1
ATOM 3036 C C . SER B 1 139 ? 10.992 13.375 21.766 1 93.19 139 SER B C 1
ATOM 3038 O O . SER B 1 139 ? 11.5 14.172 22.547 1 93.19 139 SER B O 1
ATOM 3040 N N . GLU B 1 140 ? 11.57 12.352 21.312 1 91.25 140 GLU B N 1
ATOM 3041 C CA . GLU B 1 140 ? 12.953 12.086 21.688 1 91.25 140 GLU B CA 1
ATOM 3042 C C . GLU B 1 140 ? 13.898 13.086 21.031 1 91.25 140 GLU B C 1
ATOM 3044 O O . GLU B 1 140 ? 14.836 13.57 21.672 1 91.25 140 GLU B O 1
ATOM 3049 N N . LYS B 1 141 ? 13.617 13.367 19.828 1 89.69 141 LYS B N 1
ATOM 3050 C CA . LYS B 1 141 ? 14.5 14.211 19.031 1 89.69 141 LYS B CA 1
ATOM 3051 C C . LYS B 1 141 ? 14.398 15.672 19.453 1 89.69 141 LYS B C 1
ATOM 3053 O O . LYS B 1 141 ? 15.406 16.375 19.531 1 89.69 141 LYS B O 1
ATOM 3058 N N . TYR B 1 142 ? 13.148 16.188 19.734 1 91.62 142 TYR B N 1
ATOM 3059 C CA . TYR B 1 142 ? 12.938 17.625 19.891 1 91.62 142 TYR B CA 1
ATOM 3060 C C . TYR B 1 142 ? 12.531 17.969 21.312 1 91.62 142 TYR B C 1
ATOM 3062 O O . TYR B 1 142 ? 12.461 19.141 21.688 1 91.62 142 TYR B O 1
ATOM 3070 N N . GLY B 1 143 ? 12.312 16.953 22.156 1 89.25 143 GLY B N 1
ATOM 3071 C CA . GLY B 1 143 ? 11.883 17.203 23.516 1 89.25 143 GLY B CA 1
ATOM 3072 C C . GLY B 1 143 ? 10.531 17.875 23.609 1 89.25 143 GLY B C 1
ATOM 3073 O O . GLY B 1 143 ? 9.539 17.359 23.078 1 89.25 143 GLY B O 1
ATOM 3074 N N . LYS B 1 144 ? 10.531 19.125 24.094 1 82.38 144 LYS B N 1
ATOM 3075 C CA . LYS B 1 144 ? 9.266 19.797 24.359 1 82.38 144 LYS B CA 1
ATOM 3076 C C . LYS B 1 144 ? 8.805 20.594 23.141 1 82.38 144 LYS B C 1
ATOM 3078 O O . LYS B 1 144 ? 7.637 20.969 23.047 1 82.38 144 LYS B O 1
ATOM 3083 N N . ASN B 1 145 ? 9.633 20.828 22.188 1 87.25 145 ASN B N 1
ATOM 3084 C CA . ASN B 1 145 ? 9.312 21.688 21.047 1 87.25 145 ASN B CA 1
ATOM 3085 C C . ASN B 1 145 ? 9.164 20.875 19.75 1 87.25 145 ASN B C 1
ATOM 3087 O O . ASN B 1 145 ? 9.82 21.156 18.75 1 87.25 145 ASN B O 1
ATOM 3091 N N . VAL B 1 146 ? 8.227 19.969 19.734 1 91.44 146 VAL B N 1
ATOM 3092 C CA . VAL B 1 146 ? 8.039 19.047 18.625 1 91.44 146 VAL B CA 1
ATOM 3093 C C . VAL B 1 146 ? 7.48 19.781 17.406 1 91.44 146 VAL B C 1
ATOM 3095 O O . VAL B 1 146 ? 7.777 19.422 16.266 1 91.44 146 VAL B O 1
ATOM 3098 N N . GLY B 1 147 ? 6.785 20.938 17.641 1 95.81 147 GLY B N 1
ATOM 3099 C CA . GLY B 1 147 ? 6.102 21.609 16.531 1 95.81 147 GLY B CA 1
ATOM 3100 C C . GLY B 1 147 ? 4.891 20.844 16.031 1 95.81 147 GLY B C 1
ATOM 3101 O O . GLY B 1 147 ? 4.254 20.109 16.797 1 95.81 147 GLY B O 1
ATOM 3102 N N . ASN B 1 148 ? 4.434 21.141 14.82 1 97.56 148 ASN B N 1
ATOM 3103 C CA . ASN B 1 148 ? 3.326 20.453 14.164 1 97.56 148 ASN B CA 1
ATOM 3104 C C . ASN B 1 148 ? 3.803 19.641 12.969 1 97.56 148 ASN B C 1
ATOM 3106 O O . ASN B 1 148 ? 4.414 20.172 12.047 1 97.56 148 ASN B O 1
ATOM 3110 N N . HIS B 1 149 ? 3.529 18.328 13.047 1 96.81 149 HIS B N 1
ATOM 3111 C CA . HIS B 1 149 ? 3.957 17.438 11.984 1 96.81 149 HIS B CA 1
ATOM 3112 C C . HIS B 1 149 ? 2.771 16.688 11.375 1 96.81 149 HIS B C 1
ATOM 3114 O O . HIS B 1 149 ? 1.895 16.219 12.102 1 96.81 149 HIS B O 1
ATOM 3120 N N . LEU B 1 150 ? 2.754 16.656 10.078 1 97.5 150 LEU B N 1
ATOM 3121 C CA . LEU B 1 150 ? 1.763 15.898 9.32 1 97.5 150 LEU B CA 1
ATOM 3122 C C . LEU B 1 150 ? 2.402 14.695 8.633 1 97.5 150 LEU B C 1
ATOM 3124 O O . LEU B 1 150 ? 3.328 14.852 7.832 1 97.5 150 LEU B O 1
ATOM 3128 N N . TYR B 1 151 ? 1.949 13.5 8.969 1 96.31 151 TYR B N 1
ATOM 3129 C CA . TYR B 1 151 ? 2.412 12.266 8.336 1 96.31 151 TYR B CA 1
ATOM 3130 C C . TYR B 1 151 ? 1.342 11.68 7.426 1 96.31 151 TYR B C 1
ATOM 3132 O O . TYR B 1 151 ? 0.22 11.414 7.863 1 96.31 151 TYR B O 1
ATOM 3140 N N . LEU B 1 152 ? 1.663 11.562 6.172 1 96.25 152 LEU B N 1
ATOM 3141 C CA . LEU B 1 152 ? 0.817 10.859 5.215 1 96.25 152 LEU B CA 1
ATOM 3142 C C . LEU B 1 152 ? 1.321 9.438 4.984 1 96.25 152 LEU B C 1
ATOM 3144 O O . LEU B 1 152 ? 2.438 9.242 4.496 1 96.25 152 LEU B O 1
ATOM 3148 N N . VAL B 1 153 ? 0.458 8.414 5.332 1 94.06 153 VAL B N 1
ATOM 3149 C CA . VAL B 1 153 ? 0.892 7.023 5.262 1 94.06 153 VAL B CA 1
ATOM 3150 C C . VAL B 1 153 ? -0.132 6.203 4.484 1 94.06 153 VAL B C 1
ATOM 3152 O O . VAL B 1 153 ? -1.286 6.609 4.34 1 94.06 153 VAL B O 1
ATOM 3155 N N . GLY B 1 154 ? 0.378 5.129 3.934 1 92.25 154 GLY B N 1
ATOM 3156 C CA . GLY B 1 154 ? -0.484 4.254 3.158 1 92.25 154 GLY B CA 1
ATOM 3157 C C . GLY B 1 154 ? -0.38 2.797 3.572 1 92.25 154 GLY B C 1
ATOM 3158 O O . GLY B 1 154 ? 0.564 2.408 4.266 1 92.25 154 GLY B O 1
ATOM 3159 N N . CYS B 1 155 ? -1.418 2.01 3.219 1 92.69 155 CYS B N 1
ATOM 3160 C CA . CYS B 1 155 ? -1.472 0.57 3.453 1 92.69 155 CYS B CA 1
ATOM 3161 C C . CYS B 1 155 ? -1.812 -0.178 2.17 1 92.69 155 CYS B C 1
ATOM 3163 O O . CYS B 1 155 ? -2.568 0.322 1.336 1 92.69 155 CYS B O 1
ATOM 3165 N N . PRO B 1 156 ? -1.254 -1.344 2.025 1 90.88 156 PRO B N 1
ATOM 3166 C CA . PRO B 1 156 ? -1.551 -2.135 0.828 1 90.88 156 PRO B CA 1
ATOM 3167 C C . PRO B 1 156 ? -2.887 -2.867 0.92 1 90.88 156 PRO B C 1
ATOM 3169 O O . PRO B 1 156 ? -3.193 -3.709 0.074 1 90.88 156 PRO B O 1
ATOM 3172 N N . ILE B 1 157 ? -3.617 -2.66 1.994 1 89.69 157 ILE B N 1
ATOM 3173 C CA . ILE B 1 157 ? -4.949 -3.23 2.166 1 89.69 157 ILE B CA 1
ATOM 3174 C C . ILE B 1 157 ? -5.926 -2.145 2.609 1 89.69 157 ILE B C 1
ATOM 3176 O O . ILE B 1 157 ? -5.512 -1.104 3.129 1 89.69 157 ILE B O 1
ATOM 3180 N N . SER B 1 158 ? -7.16 -2.5 2.414 1 84.62 158 SER B N 1
ATOM 3181 C CA . SER B 1 158 ? -8.188 -1.551 2.826 1 84.62 158 SER B CA 1
ATOM 3182 C C . SER B 1 158 ? -8.18 -1.344 4.336 1 84.62 158 SER B C 1
ATOM 3184 O O . SER B 1 158 ? -8.031 -2.301 5.098 1 84.62 158 SER B O 1
ATOM 3186 N N . GLN B 1 159 ? -8.211 -0.128 4.691 1 87.75 159 GLN B N 1
ATOM 3187 C CA . GLN B 1 159 ? -8.312 0.267 6.094 1 87.75 159 GLN B CA 1
ATOM 3188 C C . GLN B 1 159 ? -9.641 0.962 6.375 1 87.75 159 GLN B C 1
ATOM 3190 O O . GLN B 1 159 ? -9.75 1.748 7.32 1 87.75 159 GLN B O 1
ATOM 3195 N N . ASP B 1 160 ? -10.617 0.684 5.676 1 83.88 160 ASP B N 1
ATOM 3196 C CA . ASP B 1 160 ? -11.867 1.443 5.668 1 83.88 160 ASP B CA 1
ATOM 3197 C C . ASP B 1 160 ? -12.602 1.302 6.996 1 83.88 160 ASP B C 1
ATOM 3199 O O . ASP B 1 160 ? -13.438 2.139 7.344 1 83.88 160 ASP B O 1
ATOM 3203 N N . ASP B 1 161 ? -12.328 0.298 7.742 1 87.81 161 ASP B N 1
ATOM 3204 C CA . ASP B 1 161 ? -13.016 0.065 9.008 1 87.81 161 ASP B CA 1
ATOM 3205 C C . ASP B 1 161 ? -12.352 0.833 10.148 1 87.81 161 ASP B C 1
ATOM 3207 O O . ASP B 1 161 ? -12.836 0.824 11.281 1 87.81 161 ASP B O 1
ATOM 3211 N N . LYS B 1 162 ? -11.312 1.553 9.938 1 92.44 162 LYS B N 1
ATOM 3212 C CA . LYS B 1 162 ? -10.562 2.312 10.93 1 92.44 162 LYS B CA 1
ATOM 3213 C C . LYS B 1 162 ? -10.625 3.809 10.641 1 92.44 162 LYS B C 1
ATOM 3215 O O . LYS B 1 162 ? -10.898 4.219 9.516 1 92.44 162 LYS B O 1
ATOM 3220 N N . SER B 1 163 ? -10.398 4.633 11.68 1 95.06 163 SER B N 1
ATOM 3221 C CA . SER B 1 163 ? -10.328 6.078 11.477 1 95.06 163 SER B CA 1
ATOM 3222 C C . SER B 1 163 ? -9.164 6.457 10.578 1 95.06 163 SER B C 1
ATOM 3224 O O . SER B 1 163 ? -8.031 6.004 10.789 1 95.06 163 SER B O 1
ATOM 3226 N N . PRO B 1 164 ? -9.398 7.262 9.617 1 96.56 164 PRO B N 1
ATOM 3227 C CA . PRO B 1 164 ? -8.32 7.656 8.711 1 96.56 164 PRO B CA 1
ATOM 3228 C C . PRO B 1 164 ? -7.477 8.805 9.258 1 96.56 164 PRO B C 1
ATOM 3230 O O . PRO B 1 164 ? -6.551 9.273 8.586 1 96.56 164 PRO B O 1
ATOM 3233 N N . ILE B 1 165 ? -7.832 9.359 10.438 1 97.81 165 ILE B N 1
ATOM 3234 C CA . ILE B 1 165 ? -7.117 10.461 11.07 1 97.81 165 ILE B CA 1
ATOM 3235 C C . ILE B 1 165 ? -6.699 10.07 12.484 1 97.81 165 ILE B C 1
ATOM 3237 O O . ILE B 1 165 ? -7.48 9.461 13.227 1 97.81 165 ILE B O 1
ATOM 3241 N N . GLU B 1 166 ? -5.484 10.266 12.797 1 97.88 166 GLU B N 1
ATOM 3242 C CA . GLU B 1 166 ? -4.949 10.109 14.148 1 97.88 166 GLU B CA 1
ATOM 3243 C C . GLU B 1 166 ? -4.164 11.352 14.578 1 97.88 166 GLU B C 1
ATOM 3245 O O . GLU B 1 166 ? -3.281 11.812 13.852 1 97.88 166 GLU B O 1
ATOM 3250 N N . VAL B 1 167 ? -4.5 11.93 15.719 1 98.06 167 VAL B N 1
ATOM 3251 C CA . VAL B 1 167 ? -3.797 13.102 16.219 1 98.06 167 VAL B CA 1
ATOM 3252 C C . VAL B 1 167 ? -3.232 12.812 17.609 1 98.06 167 VAL B C 1
ATOM 3254 O O . VAL B 1 167 ? -3.953 12.336 18.484 1 98.06 167 VAL B O 1
ATOM 3257 N N . SER B 1 168 ? -1.977 13.016 17.781 1 96.88 168 SER B N 1
ATOM 3258 C CA . SER B 1 168 ? -1.317 12.969 19.078 1 96.88 168 SER B CA 1
ATOM 3259 C C . SER B 1 168 ? -0.835 14.352 19.5 1 96.88 168 SER B C 1
ATOM 3261 O O . SER B 1 168 ? -0.286 15.102 18.688 1 96.88 168 SER B O 1
ATOM 3263 N N . GLU B 1 169 ? -1.065 14.594 20.75 1 96.19 169 GLU B N 1
ATOM 3264 C CA . GLU B 1 169 ? -0.683 15.898 21.281 1 96.19 169 GLU B CA 1
ATOM 3265 C C . GLU B 1 169 ? 0.497 15.773 22.25 1 96.19 169 GLU B C 1
ATOM 3267 O O . GLU B 1 169 ? 0.555 14.852 23.047 1 96.19 169 GLU B O 1
ATOM 3272 N N . LYS B 1 170 ? 1.445 16.594 21.969 1 94.5 170 LYS B N 1
ATOM 3273 C CA . LYS B 1 170 ? 2.553 16.734 22.922 1 94.5 170 LYS B CA 1
ATOM 3274 C C . LYS B 1 170 ? 2.438 18.047 23.703 1 94.5 170 LYS B C 1
ATOM 3276 O O . LYS B 1 170 ? 2.639 19.125 23.156 1 94.5 170 LYS B O 1
ATOM 3281 N N . ASN B 1 171 ? 2.182 17.953 25.016 1 92.44 171 ASN B N 1
ATOM 3282 C CA . ASN B 1 171 ? 1.965 19.125 25.859 1 92.44 171 ASN B CA 1
ATOM 3283 C C . ASN B 1 171 ? 0.87 20.031 25.312 1 92.44 171 ASN B C 1
ATOM 3285 O O . ASN B 1 171 ? -0.156 19.547 24.828 1 92.44 171 ASN B O 1
ATOM 3289 N N . ALA B 1 172 ? 1.096 21.328 25.359 1 92.19 172 ALA B N 1
ATOM 3290 C CA . ALA B 1 172 ? 0.03 22.25 24.984 1 92.19 172 ALA B CA 1
ATOM 3291 C C . ALA B 1 172 ? 0.084 22.578 23.5 1 92.19 172 ALA B C 1
ATOM 3293 O O . ALA B 1 172 ? -0.937 22.922 22.891 1 92.19 172 ALA B O 1
ATOM 3294 N N . CYS B 1 173 ? 1.225 22.312 22.859 1 96.5 173 CYS B N 1
ATOM 3295 C CA . CYS B 1 173 ? 1.341 22.938 21.562 1 96.5 173 CYS B CA 1
ATOM 3296 C C . CYS B 1 173 ? 1.741 21.922 20.5 1 96.5 173 CYS B C 1
ATOM 3298 O O . CYS B 1 173 ? 1.293 22.016 19.344 1 96.5 173 CYS B O 1
ATOM 3300 N N . GLY B 1 174 ? 2.514 20.891 20.859 1 97.31 174 GLY B N 1
ATOM 3301 C CA . GLY B 1 174 ? 2.982 19.938 19.875 1 97.31 174 GLY B CA 1
ATOM 3302 C C . GLY B 1 174 ? 1.874 19.062 19.312 1 97.31 174 GLY B C 1
ATOM 3303 O O . GLY B 1 174 ? 1.005 18.594 20.047 1 97.31 174 GLY B O 1
ATOM 3304 N N . ARG B 1 175 ? 1.862 18.891 17.969 1 97.94 175 ARG B N 1
ATOM 3305 C CA . ARG B 1 175 ? 0.88 18.047 17.297 1 97.94 175 ARG B CA 1
ATOM 3306 C C . ARG B 1 175 ? 1.555 17.094 16.312 1 97.94 175 ARG B C 1
ATOM 3308 O O . ARG B 1 175 ? 2.391 17.516 15.508 1 97.94 175 ARG B O 1
ATOM 3315 N N . VAL B 1 176 ? 1.231 15.836 16.422 1 97.44 176 VAL B N 1
ATOM 3316 C CA . VAL B 1 176 ? 1.595 14.844 15.422 1 97.44 176 VAL B CA 1
ATOM 3317 C C . VAL B 1 176 ? 0.332 14.281 14.766 1 97.44 176 VAL B C 1
ATOM 3319 O O . VAL B 1 176 ? -0.481 13.641 15.438 1 97.44 176 VAL B O 1
ATOM 3322 N N . ILE B 1 177 ? 0.203 14.578 13.477 1 98.25 177 ILE B N 1
ATOM 3323 C CA . ILE B 1 177 ? -1.004 14.266 12.719 1 98.25 177 ILE B CA 1
ATOM 3324 C C . ILE B 1 177 ? -0.719 13.125 11.75 1 98.25 177 ILE B C 1
ATOM 3326 O O . ILE B 1 177 ? 0.167 13.234 10.898 1 98.25 177 ILE B O 1
ATOM 3330 N N . GLY B 1 178 ? -1.441 12.047 11.906 1 97.75 178 GLY B N 1
ATOM 3331 C CA . GLY B 1 178 ? -1.404 10.969 10.93 1 97.75 178 GLY B CA 1
ATOM 3332 C C . GLY B 1 178 ? -2.641 10.914 10.055 1 97.75 178 GLY B C 1
ATOM 3333 O O . GLY B 1 178 ? -3.766 10.992 10.555 1 97.75 178 GLY B O 1
ATOM 3334 N N . VAL B 1 179 ? -2.424 10.844 8.781 1 97.69 179 VAL B N 1
ATOM 3335 C CA . VAL B 1 179 ? -3.518 10.703 7.828 1 97.69 179 VAL B CA 1
ATOM 3336 C C . VAL B 1 179 ? -3.271 9.492 6.934 1 97.69 179 VAL B C 1
ATOM 3338 O O . VAL B 1 179 ? -2.184 9.336 6.371 1 97.69 179 VAL B O 1
ATOM 3341 N N . MET B 1 180 ? -4.289 8.617 6.844 1 96.88 180 MET B N 1
ATOM 3342 C CA . MET B 1 180 ? -4.234 7.457 5.961 1 96.88 180 MET B CA 1
ATOM 3343 C C . MET B 1 180 ? -4.562 7.852 4.523 1 96.88 180 MET B C 1
ATOM 3345 O O . MET B 1 180 ? -5.598 8.477 4.27 1 96.88 180 MET B O 1
ATOM 3349 N N . TRP B 1 181 ? -3.658 7.523 3.602 1 96.5 181 TRP B N 1
ATOM 3350 C CA . TRP B 1 181 ? -3.92 7.746 2.184 1 96.5 181 TRP B CA 1
ATOM 3351 C C . TRP B 1 181 ? -5.148 6.965 1.727 1 96.5 181 TRP B C 1
ATOM 3353 O O . TRP B 1 181 ? -5.246 5.758 1.962 1 96.5 181 TRP B O 1
ATOM 3363 N N . SER B 1 182 ? -6.086 7.648 1.157 1 94.38 182 SER B N 1
ATOM 3364 C CA . SER B 1 182 ? -7.332 7.055 0.677 1 94.38 182 SER B CA 1
ATOM 3365 C C . SER B 1 182 ? -7.668 7.539 -0.729 1 94.38 182 SER B C 1
ATOM 3367 O O . SER B 1 182 ? -8.828 7.828 -1.028 1 94.38 182 SER B O 1
ATOM 3369 N N . GLY B 1 183 ? -6.602 7.668 -1.534 1 93.75 183 GLY B N 1
ATOM 3370 C CA . GLY B 1 183 ? -6.789 8.297 -2.83 1 93.75 183 GLY B CA 1
ATOM 3371 C C . GLY B 1 183 ? -6.59 9.805 -2.795 1 93.75 183 GLY B C 1
ATOM 3372 O O . GLY B 1 183 ? -6.816 10.438 -1.765 1 93.75 183 GLY B O 1
ATOM 3373 N N . SER B 1 184 ? -6.211 10.375 -3.844 1 93.94 184 SER B N 1
ATOM 3374 C CA . SER B 1 184 ? -5.793 11.773 -3.91 1 93.94 184 SER B CA 1
ATOM 3375 C C . SER B 1 184 ? -6.938 12.711 -3.547 1 93.94 184 SER B C 1
ATOM 3377 O O . SER B 1 184 ? -6.746 13.68 -2.809 1 93.94 184 SER B O 1
ATOM 3379 N N . ALA B 1 185 ? -8.078 12.477 -4.047 1 93.38 185 ALA B N 1
ATOM 3380 C CA . ALA B 1 185 ? -9.219 13.359 -3.836 1 93.38 185 ALA B CA 1
ATOM 3381 C C . ALA B 1 185 ? -9.695 13.305 -2.389 1 93.38 185 ALA B C 1
ATOM 3383 O O . ALA B 1 185 ? -9.828 14.336 -1.729 1 93.38 185 ALA B O 1
ATOM 3384 N N . LYS B 1 186 ? -9.914 12.133 -1.884 1 94.31 186 LYS B N 1
ATOM 3385 C CA . LYS B 1 186 ? -10.422 11.961 -0.527 1 94.31 186 LYS B CA 1
ATOM 3386 C C . LYS B 1 186 ? -9.398 12.422 0.508 1 94.31 186 LYS B C 1
ATOM 3388 O O . LYS B 1 186 ? -9.766 13 1.535 1 94.31 186 LYS B O 1
ATOM 3393 N N . THR B 1 187 ? -8.188 12.141 0.226 1 96.62 187 THR B N 1
ATOM 3394 C CA . THR B 1 187 ? -7.121 12.477 1.165 1 96.62 187 THR B CA 1
ATOM 3395 C C . THR B 1 187 ? -7 13.992 1.318 1 96.62 187 THR B C 1
ATOM 3397 O O . THR B 1 187 ? -6.652 14.484 2.393 1 96.62 187 THR B O 1
ATOM 3400 N N . LYS B 1 188 ? -7.336 14.766 0.314 1 95.12 188 LYS B N 1
ATOM 3401 C CA . LYS B 1 188 ? -7.328 16.219 0.411 1 95.12 188 LYS B CA 1
ATOM 3402 C C . LYS B 1 188 ? -8.227 16.703 1.546 1 95.12 188 LYS B C 1
ATOM 3404 O O . LYS B 1 188 ? -7.809 17.5 2.383 1 95.12 188 LYS B O 1
ATOM 3409 N N . ASP B 1 189 ? -9.367 16.156 1.584 1 95.12 189 ASP B N 1
ATOM 3410 C CA . ASP B 1 189 ? -10.328 16.547 2.611 1 95.12 189 ASP B CA 1
ATOM 3411 C C . ASP B 1 189 ? -9.891 16.047 3.986 1 95.12 189 ASP B C 1
ATOM 3413 O O . ASP B 1 189 ? -10.086 16.734 4.992 1 95.12 189 ASP B O 1
ATOM 3417 N N . LEU B 1 190 ? -9.359 14.875 3.984 1 96.44 190 LEU B N 1
ATOM 3418 C CA . LEU B 1 190 ? -8.891 14.305 5.242 1 96.44 190 LEU B CA 1
ATOM 3419 C C . LEU B 1 190 ? -7.781 15.156 5.852 1 96.44 190 LEU B C 1
ATOM 3421 O O . LEU B 1 190 ? -7.734 15.344 7.07 1 96.44 190 LEU B O 1
ATOM 3425 N N . ILE B 1 191 ? -6.875 15.641 5.016 1 97.69 191 ILE B N 1
ATOM 3426 C CA . ILE B 1 191 ? -5.758 16.453 5.488 1 97.69 191 ILE B CA 1
ATOM 3427 C C . ILE B 1 191 ? -6.285 17.734 6.121 1 97.69 191 ILE B C 1
ATOM 3429 O O . ILE B 1 191 ? -5.883 18.094 7.23 1 97.69 191 ILE B O 1
ATOM 3433 N N . LYS B 1 192 ? -7.184 18.406 5.441 1 96.31 192 LYS B N 1
ATOM 3434 C CA . LYS B 1 192 ? -7.762 19.625 5.988 1 96.31 192 LYS B CA 1
ATOM 3435 C C . LYS B 1 192 ? -8.461 19.359 7.316 1 96.31 192 LYS B C 1
ATOM 3437 O O . LYS B 1 192 ? -8.234 20.062 8.305 1 96.31 192 LYS B O 1
ATOM 3442 N N . SER B 1 193 ? -9.219 18.297 7.332 1 96.62 193 SER B N 1
ATOM 3443 C CA . SER B 1 193 ? -9.938 17.922 8.547 1 96.62 193 SER B CA 1
ATOM 3444 C C . SER B 1 193 ? -8.977 17.594 9.68 1 96.62 193 SER B C 1
ATOM 3446 O O . SER B 1 193 ? -9.219 17.969 10.828 1 96.62 193 SER B O 1
ATOM 3448 N N . ALA B 1 194 ? -7.953 16.906 9.344 1 98.06 194 ALA B N 1
ATOM 3449 C CA . ALA B 1 194 ? -6.98 16.484 10.344 1 98.06 194 ALA B CA 1
ATOM 3450 C C . ALA B 1 194 ? -6.258 17.688 10.953 1 98.06 194 ALA B C 1
ATOM 3452 O O . ALA B 1 194 ? -6.043 17.734 12.164 1 98.06 194 ALA B O 1
ATOM 3453 N N . ILE B 1 195 ? -5.863 18.594 10.117 1 98 195 ILE B N 1
ATOM 3454 C CA . ILE B 1 195 ? -5.172 19.797 10.594 1 98 195 ILE B CA 1
ATOM 3455 C C . ILE B 1 195 ? -6.086 20.578 11.531 1 98 195 ILE B C 1
ATOM 3457 O O . ILE B 1 195 ? -5.672 20.984 12.625 1 98 195 ILE B O 1
ATOM 3461 N N . ILE B 1 196 ? -7.312 20.734 11.141 1 97.62 196 ILE B N 1
ATOM 3462 C CA . ILE B 1 196 ? -8.258 21.484 11.961 1 97.62 196 ILE B CA 1
ATOM 3463 C C . ILE B 1 196 ? -8.492 20.75 13.281 1 97.62 196 ILE B C 1
ATOM 3465 O O . ILE B 1 196 ? -8.531 21.359 14.344 1 97.62 196 ILE B O 1
ATOM 3469 N N . GLN B 1 197 ? -8.609 19.453 13.203 1 97.12 197 GLN B N 1
ATOM 3470 C CA . GLN B 1 197 ? -8.75 18.656 14.414 1 97.12 197 GLN B CA 1
ATOM 3471 C C . GLN B 1 197 ? -7.559 18.844 15.352 1 97.12 197 GLN B C 1
ATOM 3473 O O . GLN B 1 197 ? -7.727 18.953 16.562 1 97.12 197 GLN B O 1
ATOM 3478 N N . ALA B 1 198 ? -6.422 18.859 14.82 1 98 198 ALA B N 1
ATOM 3479 C CA . ALA B 1 198 ? -5.207 19 15.609 1 98 198 ALA B CA 1
ATOM 3480 C C . ALA B 1 198 ? -5.176 20.359 16.312 1 98 198 ALA B C 1
ATOM 3482 O O . ALA B 1 198 ? -4.684 20.453 17.438 1 98 198 ALA B O 1
ATOM 3483 N N . LEU B 1 199 ? -5.691 21.359 15.703 1 97.38 199 LEU B N 1
ATOM 3484 C CA . LEU B 1 199 ? -5.594 22.719 16.219 1 97.38 199 LEU B CA 1
ATOM 3485 C C . LEU B 1 199 ? -6.758 23.031 17.156 1 97.38 199 LEU B C 1
ATOM 3487 O O . LEU B 1 199 ? -6.625 23.859 18.062 1 97.38 199 LEU B O 1
ATOM 3491 N N . THR B 1 200 ? -7.902 22.344 16.938 1 96.19 200 THR B N 1
ATOM 3492 C CA . THR B 1 200 ? -9.086 22.656 17.719 1 96.19 200 THR B CA 1
ATOM 3493 C C . THR B 1 200 ? -9.32 21.594 18.797 1 96.19 200 THR B C 1
ATOM 3495 O O . THR B 1 200 ? -10.023 21.844 19.766 1 96.19 200 THR B O 1
ATOM 3498 N N . GLY B 1 201 ? -8.82 20.406 18.531 1 94.94 201 GLY B N 1
ATOM 3499 C CA . GLY B 1 201 ? -9.016 19.312 19.453 1 94.94 201 GLY B CA 1
ATOM 3500 C C . GLY B 1 201 ? -10.305 18.562 19.219 1 94.94 201 GLY B C 1
ATOM 3501 O O . GLY B 1 201 ? -10.586 17.562 19.906 1 94.94 201 GLY B O 1
ATOM 3502 N N . THR B 1 202 ? -11.055 18.922 18.219 1 92.44 202 THR B N 1
ATOM 3503 C CA . THR B 1 202 ? -12.359 18.312 17.984 1 92.44 202 THR B CA 1
ATOM 3504 C C . THR B 1 202 ? -12.406 17.625 16.625 1 92.44 202 THR B C 1
ATOM 3506 O O . THR B 1 202 ? -12.188 18.266 15.586 1 92.44 202 THR B O 1
ATOM 3509 N N . PRO B 1 203 ? -12.727 16.328 16.688 1 91.81 203 PRO B N 1
ATOM 3510 C CA . PRO B 1 203 ? -12.812 15.625 15.398 1 91.81 203 PRO B CA 1
ATOM 3511 C C . PRO B 1 203 ? -14.047 16.016 14.594 1 91.81 203 PRO B C 1
ATOM 3513 O O . PRO B 1 203 ? -15.078 16.375 15.172 1 91.81 203 PRO B O 1
ATOM 3516 N N . ASN B 1 204 ? -13.93 15.992 13.281 1 87.69 204 ASN B N 1
ATOM 3517 C CA . ASN B 1 204 ? -15.031 16.141 12.336 1 87.69 204 ASN B CA 1
ATOM 3518 C C . ASN B 1 204 ? -15.703 17.5 12.461 1 87.69 204 ASN B C 1
ATOM 3520 O O . ASN B 1 204 ? -16.938 17.594 12.406 1 87.69 204 ASN B O 1
ATOM 3524 N N . THR B 1 205 ? -14.93 18.469 12.766 1 85.31 205 THR B N 1
ATOM 3525 C CA . THR B 1 205 ? -15.523 19.781 12.969 1 85.31 205 THR B CA 1
ATOM 3526 C C . THR B 1 205 ? -15.391 20.641 11.711 1 85.31 205 THR B C 1
ATOM 3528 O O . THR B 1 205 ? -16.078 21.641 11.562 1 85.31 205 THR B O 1
ATOM 3531 N N . TYR B 1 206 ? -14.5 20.219 10.867 1 82.62 206 TYR B N 1
ATOM 3532 C CA . TYR B 1 206 ? -14.258 20.984 9.648 1 82.62 206 TYR B CA 1
ATOM 3533 C C . TYR B 1 206 ? -15.203 20.562 8.539 1 82.62 206 TYR B C 1
ATOM 3535 O O . TYR B 1 206 ? -14.977 19.562 7.867 1 82.62 206 TYR B O 1
ATOM 3543 N N . LYS B 1 207 ? -16.344 21.203 8.547 1 79.5 207 LYS B N 1
ATOM 3544 C CA . LYS B 1 207 ? -17.344 20.938 7.504 1 79.5 207 LYS B CA 1
ATOM 3545 C C . LYS B 1 207 ? -17.484 22.125 6.566 1 79.5 207 LYS B C 1
ATOM 3547 O O . LYS B 1 207 ? -17.781 23.234 7.012 1 79.5 207 LYS B O 1
ATOM 3552 N N . ASP B 1 208 ? -17.312 22.031 5.34 1 75.06 208 ASP B N 1
ATOM 3553 C CA . ASP B 1 208 ? -17.516 23.016 4.281 1 75.06 208 ASP B CA 1
ATOM 3554 C C . ASP B 1 208 ? -16.734 24.297 4.566 1 75.06 208 ASP B C 1
ATOM 3556 O O . ASP B 1 208 ? -17.234 25.406 4.332 1 75.06 208 ASP B O 1
ATOM 3560 N N . GLY B 1 209 ? -15.625 24.25 5.309 1 78.75 209 GLY B N 1
ATOM 3561 C CA . GLY B 1 209 ? -14.773 25.422 5.531 1 78.75 209 GLY B CA 1
ATOM 3562 C C . GLY B 1 209 ? -15.219 26.266 6.703 1 78.75 209 GLY B C 1
ATOM 3563 O O . GLY B 1 209 ? -14.648 27.328 6.957 1 78.75 209 GLY B O 1
ATOM 3564 N N . LEU B 1 210 ? -16.219 25.859 7.457 1 84.94 210 LEU B N 1
ATOM 3565 C CA . LEU B 1 210 ? -16.734 26.641 8.562 1 84.94 210 LEU B CA 1
ATOM 3566 C C . LEU B 1 210 ? -16.516 25.938 9.891 1 84.94 210 LEU B C 1
ATOM 3568 O O . LEU B 1 210 ? -16.641 24.719 9.984 1 84.94 210 LEU B O 1
ATOM 3572 N N . LEU B 1 211 ? -16.156 26.828 10.914 1 88.81 211 LEU B N 1
ATOM 3573 C CA . LEU B 1 211 ? -16 26.344 12.281 1 88.81 211 LEU B CA 1
ATOM 3574 C C . LEU B 1 211 ? -17.141 26.812 13.164 1 88.81 211 LEU B C 1
ATOM 3576 O O . LEU B 1 211 ? -17.578 27.969 13.055 1 88.81 211 LEU B O 1
ATOM 3580 N N . GLU B 1 212 ? -17.688 25.875 13.938 1 88.69 212 GLU B N 1
ATOM 3581 C CA . GLU B 1 212 ? -18.578 26.328 14.992 1 88.69 212 GLU B CA 1
ATOM 3582 C C . GLU B 1 212 ? -17.859 27.219 16 1 88.69 212 GLU B C 1
ATOM 3584 O O . GLU B 1 212 ? -16.625 27.188 16.078 1 88.69 212 GLU B O 1
ATOM 3589 N N . MET B 1 213 ? -18.641 27.953 16.734 1 89.38 213 MET B N 1
ATOM 3590 C CA . MET B 1 213 ? -18.062 28.922 17.656 1 89.38 213 MET B CA 1
ATOM 3591 C C . MET B 1 213 ? -17.094 28.266 18.625 1 89.38 213 MET B C 1
ATOM 3593 O O . MET B 1 213 ? -16 28.766 18.875 1 89.38 213 MET B O 1
ATOM 3597 N N . ALA B 1 214 ? -17.5 27.125 19.141 1 90.62 214 ALA B N 1
ATOM 3598 C CA . ALA B 1 214 ? -16.656 26.422 20.109 1 90.62 214 ALA B CA 1
ATOM 3599 C C . ALA B 1 214 ? -15.32 26.031 19.484 1 90.62 214 ALA B C 1
ATOM 3601 O O . ALA B 1 214 ? -14.273 26.156 20.125 1 90.62 214 ALA B O 1
ATOM 3602 N N . ASP B 1 215 ? -15.336 25.641 18.328 1 93.31 215 ASP B N 1
ATOM 3603 C CA . ASP B 1 215 ? -14.125 25.203 17.625 1 93.31 215 ASP B CA 1
ATOM 3604 C C . ASP B 1 215 ? -13.25 26.391 17.25 1 93.31 215 ASP B C 1
ATOM 3606 O O . ASP B 1 215 ? -12.023 26.328 17.312 1 93.31 215 ASP B O 1
ATOM 3610 N N . LYS B 1 216 ? -13.883 27.469 16.844 1 94.12 216 LYS B N 1
ATOM 3611 C CA . LYS B 1 216 ? -13.156 28.703 16.594 1 94.12 216 LYS B CA 1
ATOM 3612 C C . LYS B 1 216 ? -12.406 29.172 17.828 1 94.12 216 LYS B C 1
ATOM 3614 O O . LYS B 1 216 ? -11.242 29.547 17.75 1 94.12 216 LYS B O 1
ATOM 3619 N N . ASN B 1 217 ? -13.102 29.125 18.953 1 95.19 217 ASN B N 1
ATOM 3620 C CA . ASN B 1 217 ? -12.477 29.547 20.203 1 95.19 217 ASN B CA 1
ATOM 3621 C C . ASN B 1 217 ? -11.266 28.672 20.531 1 95.19 217 ASN B C 1
ATOM 3623 O O . ASN B 1 217 ? -10.242 29.188 21 1 95.19 217 ASN B O 1
ATOM 3627 N N . ASN B 1 218 ? -11.383 27.406 20.297 1 95.94 218 ASN B N 1
ATOM 3628 C CA . ASN B 1 218 ? -10.266 26.5 20.531 1 95.94 218 ASN B CA 1
ATOM 3629 C C . ASN B 1 218 ? -9.094 26.797 19.609 1 95.94 218 ASN B C 1
ATOM 3631 O O . ASN B 1 218 ? -7.934 26.766 20.031 1 95.94 218 ASN B O 1
ATOM 3635 N N . LEU B 1 219 ? -9.398 27.062 18.391 1 96.81 219 LEU B N 1
ATOM 3636 C CA . LEU B 1 219 ? -8.375 27.469 17.422 1 96.81 219 LEU B CA 1
ATOM 3637 C C . LEU B 1 219 ? -7.648 28.719 17.906 1 96.81 219 LEU B C 1
ATOM 3639 O O . LEU B 1 219 ? -6.414 28.766 17.891 1 96.81 219 LEU B O 1
ATOM 3643 N N . CYS B 1 220 ? -8.43 29.703 18.328 1 96.75 220 CYS B N 1
ATOM 3644 C CA . CYS B 1 220 ? -7.863 30.969 18.797 1 96.75 220 CYS B CA 1
ATOM 3645 C C . CYS B 1 220 ? -7 30.75 20.031 1 96.75 220 CYS B C 1
ATOM 3647 O O . CYS B 1 220 ? -5.918 31.328 20.141 1 96.75 220 CYS B O 1
ATOM 3649 N N . ARG B 1 221 ? -7.496 29.906 20.875 1 96.88 221 ARG B N 1
ATOM 3650 C CA . ARG B 1 221 ? -6.738 29.594 22.078 1 96.88 221 ARG B CA 1
ATOM 3651 C C . ARG B 1 221 ? -5.398 28.953 21.734 1 96.88 221 ARG B C 1
ATOM 3653 O O . ARG B 1 221 ? -4.379 29.25 22.359 1 96.88 221 ARG B O 1
ATOM 3660 N N . TYR B 1 222 ? -5.371 27.984 20.812 1 97.5 222 TYR B N 1
ATOM 3661 C CA . TYR B 1 222 ? -4.117 27.391 20.359 1 97.5 222 TYR B CA 1
ATOM 3662 C C . TYR B 1 222 ? -3.148 28.453 19.859 1 97.5 222 TYR B C 1
ATOM 3664 O O . TYR B 1 222 ? -1.977 28.453 20.25 1 97.5 222 TYR B O 1
ATOM 3672 N N . CYS B 1 223 ? -3.602 29.344 19.031 1 97.19 223 CYS B N 1
ATOM 3673 C CA . CYS B 1 223 ? -2.752 30.375 18.453 1 97.19 223 CYS B CA 1
ATOM 3674 C C . CYS B 1 223 ? -2.184 31.297 19.531 1 97.19 223 CYS B C 1
ATOM 3676 O O . CYS B 1 223 ? -0.981 31.562 19.547 1 97.19 223 CYS B O 1
ATOM 3678 N N . GLU B 1 224 ? -3.018 31.703 20.453 1 96.19 224 GLU B N 1
ATOM 3679 C CA . GLU B 1 224 ? -2.609 32.625 21.516 1 96.19 224 GLU B CA 1
ATOM 3680 C C . GLU B 1 224 ? -1.549 31.984 22.422 1 96.19 224 GLU B C 1
ATOM 3682 O O . GLU B 1 224 ? -0.61 32.656 22.844 1 96.19 224 GLU B O 1
ATOM 3687 N N . ARG B 1 225 ? -1.779 30.781 22.594 1 96.25 225 ARG B N 1
ATOM 3688 C CA . ARG B 1 225 ? -0.93 30.078 23.547 1 96.25 225 ARG B CA 1
ATOM 3689 C C . ARG B 1 225 ? 0.375 29.641 22.906 1 96.25 225 ARG B C 1
ATOM 3691 O O . ARG B 1 225 ? 1.416 29.578 23.562 1 96.25 225 ARG B O 1
ATOM 3698 N N . CYS B 1 226 ? 0.378 29.281 21.641 1 96.62 226 CYS B N 1
ATOM 3699 C CA . CYS B 1 226 ? 1.475 28.5 21.078 1 96.62 226 CYS B CA 1
ATOM 3700 C C . CYS B 1 226 ? 2.262 29.328 20.062 1 96.62 226 CYS B C 1
ATOM 3702 O O . CYS B 1 226 ? 3.402 29 19.734 1 96.62 226 CYS B O 1
ATOM 3704 N N . ILE B 1 227 ? 1.688 30.359 19.5 1 96.19 227 ILE B N 1
ATOM 3705 C CA . ILE B 1 227 ? 2.328 31.125 18.422 1 96.19 227 ILE B CA 1
ATOM 3706 C C . ILE B 1 227 ? 2.799 32.469 18.969 1 96.19 227 ILE B C 1
ATOM 3708 O O . ILE B 1 227 ? 2.008 33.219 19.531 1 96.19 227 ILE B O 1
ATOM 3712 N N . SER B 1 228 ? 4.07 32.812 18.766 1 93.69 228 SER B N 1
ATOM 3713 C CA . SER B 1 228 ? 4.645 34.062 19.266 1 93.69 228 SER B CA 1
ATOM 3714 C C . SER B 1 228 ? 5.164 34.906 18.109 1 93.69 228 SER B C 1
ATOM 3716 O O . SER B 1 228 ? 5.043 34.562 16.938 1 93.69 228 SER B O 1
ATOM 3718 N N . SER B 1 229 ? 5.719 36.031 18.469 1 91.81 229 SER B N 1
ATOM 3719 C CA . SER B 1 229 ? 6.227 36.969 17.484 1 91.81 229 SER B CA 1
ATOM 3720 C C . SER B 1 229 ? 7.578 36.531 16.938 1 91.81 229 SER B C 1
ATOM 3722 O O . SER B 1 229 ? 8.031 37.031 15.898 1 91.81 229 SER B O 1
ATOM 3724 N N . ASN B 1 230 ? 8.164 35.562 17.641 1 92.19 230 ASN B N 1
ATOM 3725 C CA . ASN B 1 230 ? 9.406 34.969 17.141 1 92.19 230 ASN B CA 1
ATOM 3726 C C . ASN B 1 230 ? 9.141 33.688 16.375 1 92.19 230 ASN B C 1
ATOM 3728 O O . ASN B 1 230 ? 8.352 32.844 16.812 1 92.19 230 ASN B O 1
ATOM 3732 N N . GLU B 1 231 ? 9.797 33.656 15.258 1 90.56 231 GLU B N 1
ATOM 3733 C CA . GLU B 1 231 ? 9.641 32.469 14.445 1 90.56 231 GLU B CA 1
ATOM 3734 C C . GLU B 1 231 ? 10.078 31.219 15.211 1 90.56 231 GLU B C 1
ATOM 3736 O O . GLU B 1 231 ? 11.102 31.234 15.906 1 90.56 231 GLU B O 1
ATOM 3741 N N . SER B 1 232 ? 9.281 30.141 15.062 1 91.94 232 SER B N 1
ATOM 3742 C CA . SER B 1 232 ? 9.578 28.859 15.703 1 91.94 232 SER B CA 1
ATOM 3743 C C . SER B 1 232 ? 9.031 27.688 14.883 1 91.94 232 SER B C 1
ATOM 3745 O O . SER B 1 232 ? 8.477 27.891 13.797 1 91.94 232 SER B O 1
ATOM 3747 N N . ALA B 1 233 ? 9.219 26.484 15.359 1 92.25 233 ALA B N 1
ATOM 3748 C CA . ALA B 1 233 ? 8.695 25.281 14.711 1 92.25 233 ALA B CA 1
ATOM 3749 C C . ALA B 1 233 ? 7.168 25.312 14.68 1 92.25 233 ALA B C 1
ATOM 3751 O O . ALA B 1 233 ? 6.551 24.688 13.812 1 92.25 233 ALA B O 1
ATOM 3752 N N . LEU B 1 234 ? 6.598 26.094 15.578 1 95.75 234 LEU B N 1
ATOM 3753 C CA . LEU B 1 234 ? 5.145 26.156 15.688 1 95.75 234 LEU B CA 1
ATOM 3754 C C . LEU B 1 234 ? 4.57 27.172 14.711 1 95.75 234 LEU B C 1
ATOM 3756 O O . LEU B 1 234 ? 3.432 27.031 14.25 1 95.75 234 LEU B O 1
ATOM 3760 N N . GLY B 1 235 ? 5.289 28.234 14.508 1 95.12 235 GLY B N 1
ATOM 3761 C CA . GLY B 1 235 ? 4.797 29.297 13.641 1 95.12 235 GLY B CA 1
ATOM 3762 C C . GLY B 1 235 ? 5.234 30.688 14.086 1 95.12 235 GLY B C 1
ATOM 3763 O O . GLY B 1 235 ? 6.238 30.828 14.781 1 95.12 235 GLY B O 1
ATOM 3764 N N . ILE B 1 236 ? 4.504 31.688 13.492 1 94.06 236 ILE B N 1
ATOM 3765 C CA . ILE B 1 236 ? 4.883 33.062 13.766 1 94.06 236 ILE B CA 1
ATOM 3766 C C . ILE B 1 236 ? 3.65 33.969 13.703 1 94.06 236 ILE B C 1
ATOM 3768 O O . ILE B 1 236 ? 2.73 33.719 12.914 1 94.06 236 ILE B O 1
ATOM 3772 N N . LEU B 1 237 ? 3.652 34.906 14.547 1 94.38 237 LEU B N 1
ATOM 3773 C CA . LEU B 1 237 ? 2.676 35.969 14.453 1 94.38 237 LEU B CA 1
ATOM 3774 C C . LEU B 1 237 ? 3.201 37.094 13.57 1 94.38 237 LEU B C 1
ATOM 3776 O O . LEU B 1 237 ? 4.168 37.781 13.93 1 94.38 237 LEU B O 1
ATOM 3780 N N . LEU B 1 238 ? 2.57 37.25 12.43 1 91.06 238 LEU B N 1
ATOM 3781 C CA . LEU B 1 238 ? 2.955 38.312 11.516 1 91.06 238 LEU B CA 1
ATOM 3782 C C . LEU B 1 238 ? 2.281 39.625 11.898 1 91.06 238 LEU B C 1
ATOM 3784 O O . LEU B 1 238 ? 1.108 39.656 12.281 1 91.06 238 LEU B O 1
ATOM 3788 N N . LYS B 1 239 ? 2.943 40.719 11.688 1 86.94 239 LYS B N 1
ATOM 3789 C CA . LYS B 1 239 ? 2.461 42.031 12.102 1 86.94 239 LYS B CA 1
ATOM 3790 C C . LYS B 1 239 ? 1.597 42.688 11.023 1 86.94 239 LYS B C 1
ATOM 3792 O O . LYS B 1 239 ? 1.275 43.875 11.094 1 86.94 239 LYS B O 1
ATOM 3797 N N . TYR B 1 240 ? 1.244 41.938 9.992 1 81.5 240 TYR B N 1
ATOM 3798 C CA . TYR B 1 240 ? 0.376 42.406 8.914 1 81.5 240 TYR B CA 1
ATOM 3799 C C . TYR B 1 240 ? -0.555 41.281 8.445 1 81.5 240 TYR B C 1
ATOM 3801 O O . TYR B 1 240 ? -0.273 40.094 8.648 1 81.5 240 TYR B O 1
ATOM 3809 N N . LEU B 1 241 ? -1.681 41.75 8.023 1 76.12 241 LEU B N 1
ATOM 3810 C CA . LEU B 1 241 ? -2.611 40.812 7.418 1 76.12 241 LEU B CA 1
ATOM 3811 C C . LEU B 1 241 ? -2.143 40.406 6.023 1 76.12 241 LEU B C 1
ATOM 3813 O O . LEU B 1 241 ? -1.969 41.281 5.152 1 76.12 241 LEU B O 1
ATOM 3817 N N . THR B 1 242 ? -1.604 39.188 5.902 1 68.31 242 THR B N 1
ATOM 3818 C CA . THR B 1 242 ? -1.115 38.75 4.598 1 68.31 242 THR B CA 1
ATOM 3819 C C . THR B 1 242 ? -1.629 37.344 4.273 1 68.31 242 THR B C 1
ATOM 3821 O O . THR B 1 242 ? -1.981 36.594 5.176 1 68.31 242 THR B O 1
ATOM 3824 N N . LYS B 1 243 ? -1.934 37.219 2.986 1 71.44 243 LYS B N 1
ATOM 3825 C CA . LYS B 1 243 ? -2.203 35.875 2.508 1 71.44 243 LYS B CA 1
ATOM 3826 C C . LYS B 1 243 ? -0.907 35.094 2.275 1 71.44 243 LYS B C 1
ATOM 3828 O O . LYS B 1 243 ? 0.006 35.594 1.612 1 71.44 243 LYS B O 1
ATOM 3833 N N . VAL B 1 244 ? -0.704 34.094 3.162 1 63.69 244 VAL B N 1
ATOM 3834 C CA . VAL B 1 244 ? 0.484 33.25 3.021 1 63.69 244 VAL B CA 1
ATOM 3835 C C . VAL B 1 244 ? 0.346 32.375 1.788 1 63.69 244 VAL B C 1
ATOM 3837 O O . VAL B 1 244 ? -0.681 31.719 1.602 1 63.69 244 VAL B O 1
ATOM 3840 N N . THR B 1 245 ? 1.011 32.781 0.679 1 60.09 245 THR B N 1
ATOM 3841 C CA . THR B 1 245 ? 1.127 31.828 -0.415 1 60.09 245 THR B CA 1
ATOM 3842 C C . THR B 1 245 ? 2.141 30.75 -0.076 1 60.09 245 THR B C 1
ATOM 3844 O O . THR B 1 245 ? 2.943 30.906 0.846 1 60.09 245 THR B O 1
ATOM 3847 N N . PHE B 1 246 ? 2.135 29.438 -0.666 1 54.94 246 PHE B N 1
ATOM 3848 C CA . PHE B 1 246 ? 3.057 28.375 -0.305 1 54.94 246 PHE B CA 1
ATOM 3849 C C . PHE B 1 246 ? 4.469 28.922 -0.123 1 54.94 246 PHE B C 1
ATOM 3851 O O . PHE B 1 246 ? 5.117 29.312 -1.094 1 54.94 246 PHE B O 1
ATOM 3858 N N . LEU B 1 247 ? 4.746 29.844 0.896 1 44.5 247 LEU B N 1
ATOM 3859 C CA . LEU B 1 247 ? 6.051 30.469 1.094 1 44.5 247 LEU B CA 1
ATOM 3860 C C . LEU B 1 247 ? 7.176 29.484 0.808 1 44.5 247 LEU B C 1
ATOM 3862 O O . LEU B 1 247 ? 7.188 28.375 1.351 1 44.5 247 LEU B O 1
ATOM 3866 N N . ASN B 1 248 ? 7.738 29.469 -0.393 1 37.56 248 ASN B N 1
ATOM 3867 C CA . ASN B 1 248 ? 9.078 28.984 -0.722 1 37.56 248 ASN B CA 1
ATOM 3868 C C . ASN B 1 248 ? 10.055 29.219 0.425 1 37.56 248 ASN B C 1
ATOM 3870 O O . ASN B 1 248 ? 9.883 30.156 1.211 1 37.56 248 ASN B O 1
ATOM 3874 N N . ASP B 1 249 ? 10.859 28.125 0.754 1 35.97 249 ASP B N 1
ATOM 3875 C CA . ASP B 1 249 ? 12.133 28.391 1.416 1 35.97 249 ASP B CA 1
ATOM 3876 C C . ASP B 1 249 ? 12.742 29.703 0.946 1 35.97 249 ASP B C 1
ATOM 3878 O O . ASP B 1 249 ? 13.961 29.875 0.961 1 35.97 249 ASP B O 1
ATOM 3882 N N . GLU B 1 250 ? 12.125 30.75 0.553 1 29.97 250 GLU B N 1
ATOM 3883 C CA . GLU B 1 250 ? 13.094 31.828 0.384 1 29.97 250 GLU B CA 1
ATOM 3884 C C . GLU B 1 250 ? 13.719 32.219 1.719 1 29.97 250 GLU B C 1
ATOM 3886 O O . GLU B 1 250 ? 13.047 32.25 2.748 1 29.97 250 GLU B O 1
#

Solvent-accessible surface area (backbone atoms only — not comparable to full-atom values): 27101 Å² total; per-residue (Å²): 140,77,77,70,66,63,61,60,58,51,53,58,51,54,60,62,59,67,58,65,62,63,74,26,62,52,76,60,64,36,21,41,35,35,32,34,35,46,23,40,21,62,69,56,38,50,17,45,37,43,54,55,49,60,76,25,89,51,78,72,48,96,64,44,40,44,88,84,77,41,53,55,52,54,51,39,46,48,53,57,51,38,53,48,44,45,56,50,27,65,44,32,45,72,36,36,33,38,62,40,81,39,77,46,84,89,47,24,53,43,53,75,61,43,56,96,64,62,61,41,43,72,78,68,56,44,62,58,54,48,39,50,34,38,43,52,52,40,38,69,74,45,51,84,64,56,15,30,36,38,36,41,39,71,29,41,36,72,59,80,94,51,79,54,59,42,73,45,73,43,84,94,62,18,32,38,35,24,36,48,48,55,48,75,72,57,29,46,56,49,51,53,33,42,53,48,19,62,47,38,71,43,78,89,49,65,52,94,65,44,67,52,70,72,45,46,50,31,35,32,49,44,44,68,73,54,40,41,75,56,80,53,64,41,14,27,40,40,88,42,70,70,82,81,60,80,66,65,91,117,137,77,71,75,62,61,65,58,57,53,56,56,52,53,62,62,56,66,56,68,61,65,72,28,63,50,77,59,62,35,22,42,35,36,32,35,36,48,23,41,22,63,68,56,38,49,15,45,35,41,54,47,46,68,50,15,83,42,88,57,57,88,70,53,43,42,88,83,79,43,51,58,52,54,50,37,45,48,52,57,51,39,54,47,43,49,57,48,28,66,44,31,45,71,35,34,33,38,64,39,73,42,77,45,84,88,48,25,53,44,52,76,61,42,56,96,63,64,62,41,42,72,77,68,59,45,61,58,52,46,39,50,33,40,44,52,51,39,37,69,73,45,52,83,65,56,17,29,35,39,38,41,40,69,29,41,36,72,59,82,93,51,77,54,60,42,74,45,72,44,82,92,61,18,32,37,34,23,35,49,48,57,48,75,74,56,29,47,56,47,50,54,33,44,53,48,18,64,46,36,72,42,80,90,48,64,52,96,65,43,66,53,69,71,43,45,51,32,36,31,50,42,45,69,73,54,39,40,76,57,80,54,64,42,13,27,40,38,88,44,71,68,84,81,56,85,65,63,92,115

Nearest PDB structures (foldseek):
  2wb4-assembly1_B  TM=2.487E-01  e=3.493E+00  Caulobacter vibrioides CB15
  4zta-assembly1_A  TM=1.893E-01  e=3.493E+00  Ebola virus - Mayinga, Zaire, 1976
  6oaf-assembly1_A  TM=1.903E-01  e=3.923E+00  Sudan ebolavirus - Uganda (2000)
  6gpk-assembly1_B  TM=2.287E-01  e=1.841E+00  Homo sapiens
  6oaf-assembly1_A  TM=2.039E-01  e=1.736E+00  Sudan ebolavirus - Uganda (2000)